Protein AF-A0A418AH80-F1 (afdb_monomer_lite)

Organism: NCBI:txid157072

pLDDT: mean 71.43, std 20.09, range [27.27, 96.44]

InterPro domains:
  IPR001932 PPM-type phosphatase-like domain [PF00481] (32-223)
  IPR001932 PPM-type phosphatase-like domain [PS51746] (1-230)
  IPR001932 PPM-type phosphatase-like domain [SM00332] (6-228)
  IPR001932 PPM-type phosphatase-like domain [cd00143] (34-230)
  IPR004102 Poly(ADP-ribose) polymerase, regulatory domain [PF02877] (249-394)
  IPR004102 Poly(ADP-ribose) polymerase, regulatory domain [PS51060] (216-380)
  IPR015655 Protein phosphatase 2C [PTHR47992] (32-230)
  IPR036457 PPM-type phosphatase-like domain superfamily [G3DSA:3.60.40.10] (2-236)
  IPR036457 PPM-type phosphatase-like domain superfamily [SSF81606] (33-231)
  IPR036616 Poly(ADP-ribose) polymerase, regulatory domain superfamily [G3DSA:1.20.142.10] (243-397)
  IPR036616 Poly(ADP-ribose) polymerase, regulatory domain superfamily [SSF47587] (249-395)

Sequence (434 aa):
MYVDAEFCERSGAQLRFGKASGNSNYPLCGIEDGSTLVLAMIRNHKLYIVNVGDSRAVLCRVTSSGAYTATPLTTGPVPRYPSRPSDPFYVDHKPDLPTERARIEANGGHVTGLLCGRKPPSFALHHWPFNCIVDVPRVDGILSMTRAMGDVTMKPPLTAEPDVVVHALDSRTDKFLILATDGLWDVVTNHKAAKVALSCPCAQAAAAALCKLAMRRNTADNVTVLVVDLARQGNSAPAAVLLPTVVATHVPVGKLSKGQLAKGYAILHTISDTLNAITDMERSATTSAPSTVQAAASTVPSGTRRRSSRAKAATASAVKSQVAKCKAKLKALTSEFYTLIPHNFGMSLPPVIDSVSELKLKLDLLEVMADVELTHKMLETQRTTDANPVDAHYRALGVTLVPIDAMSPEFARIQEYMVITAPVLVSIVRSVDT

Structure (mmCIF, N/CA/C/O backbone):
data_AF-A0A418AH80-F1
#
_entry.id   AF-A0A418AH80-F1
#
loop_
_atom_site.group_PDB
_atom_site.id
_atom_site.type_symbol
_atom_site.label_atom_id
_atom_site.label_alt_id
_atom_site.label_comp_id
_atom_site.label_asym_id
_atom_site.label_entity_id
_atom_site.label_seq_id
_atom_site.pdbx_PDB_ins_code
_atom_site.Cartn_x
_atom_site.Cartn_y
_atom_site.Cartn_z
_atom_site.occupancy
_atom_site.B_iso_or_equiv
_atom_site.auth_seq_id
_atom_site.auth_comp_id
_atom_site.auth_asym_id
_atom_site.auth_atom_id
_atom_site.pdbx_PDB_model_num
ATOM 1 N N . MET A 1 1 ? -12.859 -3.768 -24.571 1.00 49.00 1 MET A N 1
ATOM 2 C CA . MET A 1 1 ? -11.801 -3.183 -23.724 1.00 49.00 1 MET A CA 1
ATOM 3 C C . MET A 1 1 ? -11.379 -1.882 -24.377 1.00 49.00 1 MET A C 1
ATOM 5 O O . MET A 1 1 ? -11.244 -1.872 -25.596 1.00 49.00 1 MET A O 1
ATOM 9 N N . TYR A 1 2 ? -11.282 -0.800 -23.610 1.00 40.69 2 TYR A N 1
ATOM 10 C CA . TYR A 1 2 ? -10.883 0.508 -24.127 1.00 40.69 2 TYR A CA 1
ATOM 11 C C . TYR A 1 2 ? -9.420 0.740 -23.786 1.00 40.69 2 TYR A C 1
ATOM 13 O O . TYR A 1 2 ? -9.001 0.424 -22.674 1.00 40.69 2 TYR A O 1
ATOM 21 N N . VAL A 1 3 ? -8.661 1.263 -24.739 1.00 49.16 3 VAL A N 1
ATOM 22 C CA . VAL A 1 3 ? -7.261 1.639 -24.544 1.00 49.16 3 VAL A CA 1
ATOM 23 C C . VAL A 1 3 ? -7.093 3.066 -25.043 1.00 49.16 3 VAL A C 1
ATOM 25 O O . VAL A 1 3 ? -7.849 3.529 -25.901 1.00 49.16 3 VAL A O 1
ATOM 28 N N . ASP A 1 4 ? -6.153 3.776 -24.434 1.00 40.25 4 ASP A N 1
ATOM 29 C CA . ASP A 1 4 ? -5.760 5.116 -24.846 1.00 40.25 4 ASP A CA 1
ATOM 30 C C . ASP A 1 4 ? -5.305 5.110 -26.318 1.00 40.25 4 ASP A C 1
ATOM 32 O O . ASP A 1 4 ? -4.477 4.290 -26.724 1.00 40.25 4 ASP A O 1
ATOM 36 N N . ALA A 1 5 ? -5.852 6.024 -27.121 1.00 41.38 5 ALA A N 1
ATOM 37 C CA . ALA A 1 5 ? -5.479 6.192 -28.520 1.00 41.38 5 ALA A CA 1
ATOM 38 C C . ALA A 1 5 ? -3.980 6.511 -28.692 1.00 41.38 5 ALA A C 1
ATOM 40 O O . ALA A 1 5 ? -3.362 6.015 -29.634 1.00 41.38 5 ALA A O 1
ATOM 41 N N . GLU A 1 6 ? -3.364 7.246 -27.758 1.00 41.91 6 GLU A N 1
ATOM 42 C CA . GLU A 1 6 ? -1.933 7.572 -27.811 1.00 41.91 6 GLU A CA 1
ATOM 43 C C . GLU A 1 6 ? -1.058 6.342 -27.494 1.00 41.91 6 GLU A C 1
ATOM 45 O O . GLU A 1 6 ? 0.015 6.156 -28.077 1.00 41.91 6 GLU A O 1
ATOM 50 N N . PHE A 1 7 ? -1.544 5.436 -26.633 1.00 43.12 7 PHE A N 1
ATOM 51 C CA . PHE A 1 7 ? -0.919 4.129 -26.402 1.00 43.12 7 PHE A CA 1
ATOM 52 C C . PHE A 1 7 ? -0.949 3.279 -27.676 1.00 43.12 7 PHE A C 1
ATOM 54 O O . PHE A 1 7 ? 0.064 2.668 -28.020 1.00 43.12 7 PHE A O 1
ATOM 61 N N . CYS A 1 8 ? -2.068 3.276 -28.409 1.00 40.50 8 CYS A N 1
ATOM 62 C CA . CYS A 1 8 ? -2.201 2.588 -29.697 1.00 40.50 8 CYS A CA 1
ATOM 63 C C . CYS A 1 8 ? -1.295 3.183 -30.793 1.00 40.50 8 CYS A C 1
ATOM 65 O O . CYS A 1 8 ? -0.711 2.431 -31.569 1.00 40.50 8 CYS A O 1
ATOM 67 N N . GLU A 1 9 ? -1.115 4.507 -30.839 1.00 42.56 9 GLU A N 1
ATOM 68 C CA . GLU A 1 9 ? -0.235 5.160 -31.823 1.00 42.56 9 GLU A CA 1
ATOM 69 C C . GLU A 1 9 ? 1.258 4.947 -31.527 1.00 42.56 9 GLU A C 1
ATOM 71 O O . GLU A 1 9 ? 2.037 4.653 -32.437 1.00 42.56 9 GLU A O 1
ATOM 76 N N . ARG A 1 10 ? 1.678 5.007 -30.254 1.00 41.78 10 ARG A N 1
ATOM 77 C CA . ARG A 1 10 ? 3.069 4.698 -29.861 1.00 41.78 10 ARG A CA 1
ATOM 78 C C . ARG A 1 10 ? 3.418 3.213 -30.016 1.00 41.78 10 ARG A C 1
ATOM 80 O O . ARG A 1 10 ? 4.588 2.878 -30.201 1.00 41.78 10 ARG A O 1
ATOM 87 N N . SER A 1 11 ? 2.426 2.321 -29.988 1.00 43.25 11 SER A N 1
ATOM 88 C CA . SER A 1 11 ? 2.601 0.871 -30.176 1.00 43.25 11 SER A CA 1
ATOM 89 C C . SER A 1 11 ? 2.625 0.411 -31.643 1.00 43.25 11 SER A C 1
ATOM 91 O O . SER A 1 11 ? 2.566 -0.786 -31.919 1.00 43.25 11 SER A O 1
ATOM 93 N N . GLY A 1 12 ? 2.910 1.319 -32.589 1.00 38.78 12 GLY A N 1
ATOM 94 C CA . GLY A 1 12 ? 3.503 0.946 -33.888 1.00 38.78 12 GLY A CA 1
ATOM 95 C C . GLY A 1 12 ? 4.807 0.128 -33.757 1.00 38.78 12 GLY A C 1
ATOM 96 O O . GLY A 1 12 ? 5.266 -0.502 -34.710 1.00 38.78 12 GLY A O 1
ATOM 97 N N . ALA A 1 13 ? 5.384 0.084 -32.554 1.00 38.91 13 ALA A N 1
ATOM 98 C CA . ALA A 1 13 ? 6.347 -0.905 -32.104 1.00 38.91 13 ALA A CA 1
ATOM 99 C C . ALA A 1 13 ? 5.670 -2.250 -31.770 1.00 38.91 13 ALA A C 1
ATOM 101 O O . ALA A 1 13 ? 4.894 -2.347 -30.823 1.00 38.91 13 ALA A O 1
ATOM 102 N N . GLN A 1 14 ? 6.012 -3.310 -32.512 1.00 36.38 14 GLN A N 1
ATOM 103 C CA . GLN A 1 14 ? 5.579 -4.686 -32.235 1.00 36.38 14 GLN A CA 1
ATOM 104 C C . GLN A 1 14 ? 5.698 -5.039 -30.740 1.00 36.38 14 GLN A C 1
ATOM 106 O O . GLN A 1 14 ? 6.798 -5.262 -30.236 1.00 36.38 14 GLN A O 1
ATOM 111 N N . LEU A 1 15 ? 4.557 -5.167 -30.059 1.00 41.56 15 LEU A N 1
ATOM 112 C CA . LEU A 1 15 ? 4.453 -5.728 -28.712 1.00 41.56 15 LEU A CA 1
ATOM 113 C C . LEU A 1 15 ? 4.867 -7.211 -28.784 1.00 41.56 15 LEU A C 1
ATOM 115 O O . LEU A 1 15 ? 4.116 -8.053 -29.283 1.00 41.56 15 LEU A O 1
ATOM 119 N N . ARG A 1 16 ? 6.095 -7.536 -28.362 1.00 38.56 16 ARG A N 1
ATOM 120 C CA . ARG A 1 16 ? 6.636 -8.905 -28.364 1.00 38.56 16 ARG A CA 1
ATOM 121 C C . ARG A 1 16 ? 6.755 -9.427 -26.932 1.00 38.56 16 ARG A C 1
ATOM 123 O O . ARG A 1 16 ? 7.634 -8.992 -26.197 1.00 38.56 16 ARG A O 1
ATOM 130 N N . PHE A 1 17 ? 5.940 -10.416 -26.571 1.00 39.56 17 PHE A N 1
ATOM 131 C CA . PHE A 1 17 ? 6.205 -11.279 -25.417 1.00 39.56 17 PHE A CA 1
ATOM 132 C C . PHE A 1 17 ? 7.188 -12.369 -25.858 1.00 39.56 17 PHE A C 1
ATOM 134 O O . PHE A 1 17 ? 6.811 -13.389 -26.428 1.00 39.56 17 PHE A O 1
ATOM 141 N N . GLY A 1 18 ? 8.483 -12.104 -25.699 1.00 32.78 18 GLY A N 1
ATOM 142 C CA . GLY A 1 18 ? 9.543 -13.073 -25.961 1.00 32.78 18 GLY A CA 1
ATOM 143 C C . GLY A 1 18 ? 10.217 -13.486 -24.661 1.00 32.78 18 GLY A C 1
ATOM 144 O O . GLY A 1 18 ? 10.410 -12.650 -23.781 1.00 32.78 18 GLY A O 1
ATOM 145 N N . LYS A 1 19 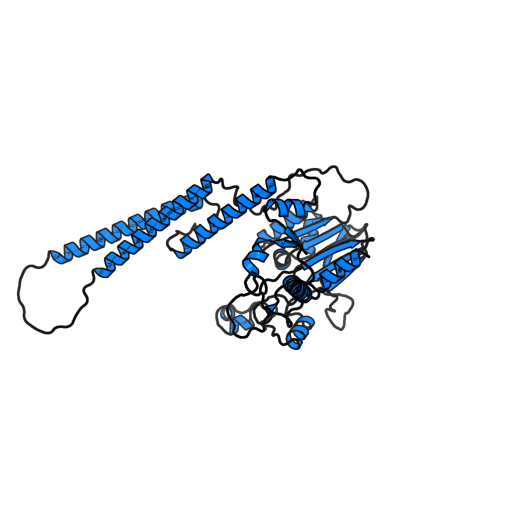? 10.623 -14.761 -24.559 1.00 33.22 19 LYS A N 1
ATOM 146 C CA . LYS A 1 19 ? 11.606 -15.208 -23.558 1.00 33.22 19 LYS A CA 1
ATOM 147 C C . LYS A 1 19 ? 12.745 -14.194 -23.507 1.00 33.22 19 LYS A C 1
ATOM 149 O O . LYS A 1 19 ? 13.215 -13.788 -24.569 1.00 33.22 19 LYS A O 1
ATOM 154 N N . ALA A 1 20 ? 13.183 -13.838 -22.300 1.00 37.19 20 ALA A N 1
ATOM 155 C CA . ALA A 1 20 ? 14.345 -12.997 -22.026 1.00 37.19 20 ALA A CA 1
ATOM 156 C C . ALA A 1 20 ? 15.613 -13.579 -22.682 1.00 37.19 20 ALA A C 1
ATOM 158 O O . ALA A 1 20 ? 16.421 -14.270 -22.072 1.00 37.19 20 ALA A O 1
ATOM 159 N N . SER A 1 21 ? 15.742 -13.360 -23.984 1.00 34.19 21 SER A N 1
ATOM 160 C CA . SER A 1 21 ? 16.838 -13.793 -24.829 1.00 34.19 21 SER A CA 1
ATOM 161 C C . SER A 1 21 ? 16.955 -12.776 -25.960 1.00 34.19 21 SER A C 1
ATOM 163 O O . SER A 1 21 ? 16.374 -12.902 -27.034 1.00 34.19 21 SER A O 1
ATOM 165 N N . GLY A 1 22 ? 17.684 -11.704 -25.656 1.00 37.19 22 GLY A N 1
ATOM 166 C CA . GLY A 1 22 ? 18.623 -11.115 -26.604 1.00 37.19 22 GLY A CA 1
ATOM 167 C C . GLY A 1 22 ? 18.089 -10.360 -27.820 1.00 37.19 22 GLY A C 1
ATOM 168 O O . GLY A 1 22 ? 18.822 -10.296 -28.800 1.00 37.19 22 GLY A O 1
ATOM 169 N N . ASN A 1 23 ? 16.896 -9.754 -27.803 1.00 32.69 23 ASN A N 1
ATOM 170 C CA . ASN A 1 23 ? 16.551 -8.793 -28.860 1.00 32.69 23 ASN A CA 1
ATOM 171 C C . ASN A 1 23 ? 15.928 -7.501 -28.313 1.00 32.69 23 ASN A C 1
ATOM 173 O O . ASN A 1 23 ? 14.743 -7.419 -27.996 1.00 32.69 23 ASN A O 1
ATOM 177 N N . SER A 1 24 ? 16.791 -6.496 -28.194 1.00 43.19 24 SER A N 1
ATOM 178 C CA . SER A 1 24 ? 16.578 -5.171 -27.627 1.00 43.19 24 SER A CA 1
ATOM 179 C C . SER A 1 24 ? 15.994 -4.207 -28.656 1.00 43.19 24 SER A C 1
ATOM 181 O O . SER A 1 24 ? 16.750 -3.435 -29.237 1.00 43.19 24 SER A O 1
ATOM 183 N N . ASN A 1 25 ? 14.682 -4.213 -28.896 1.00 35.78 25 ASN A N 1
ATOM 184 C CA . ASN A 1 25 ? 14.121 -3.050 -29.591 1.00 35.78 25 ASN A CA 1
ATOM 185 C C . ASN A 1 25 ? 12.808 -2.482 -29.069 1.00 35.78 25 ASN A C 1
ATOM 187 O O . ASN A 1 25 ? 12.649 -1.290 -29.262 1.00 35.78 25 ASN A O 1
ATOM 191 N N . TYR A 1 26 ? 11.936 -3.194 -28.342 1.00 38.31 26 TYR A N 1
ATOM 192 C CA . TYR A 1 26 ? 10.754 -2.550 -27.734 1.00 38.31 26 TYR A CA 1
ATOM 193 C C . TYR A 1 26 ? 10.270 -3.317 -26.489 1.00 38.31 26 TYR A C 1
ATOM 195 O O . TYR A 1 26 ? 9.639 -4.364 -26.647 1.00 38.31 26 TYR A O 1
ATOM 203 N N . PRO A 1 27 ? 10.566 -2.861 -25.256 1.00 39.72 27 PRO A N 1
ATOM 204 C CA . PRO A 1 27 ? 9.967 -3.447 -24.064 1.00 39.72 27 PRO A CA 1
ATOM 205 C C . PRO A 1 27 ? 8.494 -3.024 -23.984 1.00 39.72 27 PRO A C 1
ATOM 207 O O . PRO A 1 27 ? 8.167 -1.848 -24.145 1.00 39.72 27 PRO A O 1
ATOM 210 N N . LEU A 1 28 ? 7.594 -3.978 -23.738 1.00 46.56 28 LEU A N 1
ATOM 211 C CA . LEU A 1 28 ? 6.262 -3.650 -23.234 1.00 46.56 28 LEU A CA 1
ATOM 212 C C . LEU A 1 28 ? 6.439 -2.842 -21.938 1.00 46.56 28 LEU A C 1
ATOM 214 O O . LEU A 1 28 ? 7.055 -3.328 -20.992 1.00 46.56 28 LEU A O 1
ATOM 218 N N . CYS A 1 29 ? 5.921 -1.616 -21.903 1.00 50.22 29 CYS A N 1
ATOM 219 C CA . CYS A 1 29 ? 5.873 -0.821 -20.678 1.00 50.22 29 CYS A CA 1
ATOM 220 C C . CYS A 1 29 ? 5.015 -1.566 -19.634 1.00 50.22 29 CYS A C 1
ATOM 222 O O . CYS A 1 29 ? 3.914 -2.008 -19.965 1.00 50.22 29 CYS A O 1
ATOM 224 N N . GLY A 1 30 ? 5.520 -1.738 -18.409 1.00 58.09 30 GLY A N 1
ATOM 225 C CA . GLY A 1 30 ? 4.753 -2.290 -17.283 1.00 58.09 30 GLY A CA 1
ATOM 226 C C . GLY A 1 30 ? 4.702 -3.819 -17.140 1.00 58.09 30 GLY A C 1
ATOM 227 O O . GLY A 1 30 ? 3.843 -4.331 -16.424 1.00 58.09 30 GLY A O 1
ATOM 228 N N . ILE A 1 31 ? 5.590 -4.584 -17.793 1.00 68.31 31 ILE A N 1
ATOM 229 C CA . ILE A 1 31 ? 5.714 -6.040 -17.525 1.00 68.31 31 ILE A CA 1
ATOM 230 C C . ILE A 1 31 ? 6.496 -6.358 -16.243 1.00 68.31 31 ILE A C 1
ATOM 232 O O . ILE A 1 31 ? 6.364 -7.458 -15.710 1.00 68.31 31 ILE A O 1
ATOM 236 N N . GLU A 1 32 ? 7.299 -5.406 -15.774 1.00 69.50 32 GLU A N 1
ATOM 237 C CA . GLU A 1 32 ? 8.059 -5.466 -14.518 1.00 69.50 32 GLU A CA 1
ATOM 238 C C . GLU A 1 32 ? 7.310 -4.804 -13.357 1.00 69.50 32 GLU A C 1
ATOM 240 O O . GLU A 1 32 ? 7.741 -4.924 -12.218 1.00 69.50 32 GLU A O 1
ATOM 245 N N . ASP A 1 33 ? 6.195 -4.125 -13.641 1.00 80.12 33 ASP A N 1
ATOM 246 C CA . ASP A 1 33 ? 5.399 -3.457 -12.621 1.00 80.12 33 ASP A CA 1
ATOM 247 C C . ASP A 1 33 ? 4.390 -4.432 -12.017 1.00 80.12 33 ASP A C 1
ATOM 249 O O . ASP A 1 33 ? 3.738 -5.218 -12.720 1.00 80.12 33 ASP A O 1
ATOM 253 N N . GLY A 1 34 ? 4.218 -4.335 -10.703 1.00 85.12 34 GLY A N 1
ATOM 254 C CA . GLY A 1 34 ? 3.289 -5.160 -9.954 1.00 85.12 34 GLY A CA 1
ATOM 255 C C . GLY A 1 34 ? 2.598 -4.419 -8.825 1.00 85.12 34 GLY A C 1
ATOM 256 O O . GLY A 1 34 ? 2.963 -3.305 -8.444 1.00 85.12 34 GLY A O 1
ATOM 257 N N . SER A 1 35 ? 1.535 -5.027 -8.309 1.00 88.00 35 SER A N 1
ATOM 258 C CA . SER A 1 35 ? 0.763 -4.463 -7.209 1.00 88.00 35 SER A CA 1
ATOM 259 C C . SER A 1 35 ? 0.092 -5.536 -6.361 1.00 88.00 35 SER A C 1
ATOM 261 O O . SER A 1 35 ? -0.249 -6.629 -6.832 1.00 88.00 35 SER A O 1
ATOM 263 N N . THR A 1 36 ? -0.132 -5.197 -5.095 1.00 90.56 36 THR A N 1
ATOM 264 C CA . THR A 1 36 ? -0.988 -5.971 -4.201 1.00 90.56 36 THR A CA 1
ATOM 265 C C . THR A 1 36 ? -2.458 -5.751 -4.566 1.00 90.56 36 THR A C 1
ATOM 267 O O . THR A 1 36 ? -2.835 -4.775 -5.217 1.00 90.56 36 THR A O 1
ATOM 270 N N . LEU A 1 37 ? -3.329 -6.659 -4.135 1.00 88.62 37 LEU A N 1
ATOM 271 C CA . LEU A 1 37 ? -4.769 -6.507 -4.279 1.00 88.62 37 LEU A CA 1
ATOM 272 C C . LEU A 1 37 ? -5.466 -7.025 -3.031 1.00 88.62 37 LEU A C 1
ATOM 274 O O . LEU A 1 37 ? -5.396 -8.209 -2.728 1.00 88.62 37 LEU A O 1
ATOM 278 N N . VAL A 1 38 ? -6.230 -6.157 -2.374 1.00 90.12 38 VAL A N 1
ATOM 279 C CA . VAL A 1 38 ? -7.241 -6.565 -1.397 1.00 90.12 38 VAL A CA 1
ATOM 280 C C . VAL A 1 38 ? -8.587 -6.052 -1.877 1.00 90.12 38 VAL A C 1
ATOM 282 O O . VAL A 1 38 ? -8.817 -4.845 -1.932 1.00 90.12 38 VAL A O 1
ATOM 285 N N . LEU A 1 39 ? -9.488 -6.971 -2.207 1.00 88.94 39 LEU A N 1
ATOM 286 C CA . LEU A 1 39 ? -10.847 -6.668 -2.641 1.00 88.94 39 LEU A CA 1
ATOM 287 C C . LEU A 1 39 ? -11.842 -7.187 -1.603 1.00 88.94 39 LEU A C 1
ATOM 289 O O . LEU A 1 39 ? -11.769 -8.336 -1.173 1.00 88.94 39 LEU A O 1
ATOM 293 N N . ALA A 1 40 ? -12.797 -6.336 -1.234 1.00 89.50 40 ALA A N 1
ATOM 294 C CA . ALA A 1 40 ? -13.923 -6.689 -0.383 1.00 89.50 40 ALA A CA 1
ATOM 295 C C . ALA A 1 40 ? -15.234 -6.493 -1.151 1.00 89.50 40 ALA A C 1
ATOM 297 O O . ALA A 1 40 ? -15.536 -5.386 -1.590 1.00 89.50 40 ALA A O 1
ATOM 298 N N . MET A 1 41 ? -16.026 -7.555 -1.286 1.00 85.94 41 MET A N 1
ATOM 299 C CA . MET A 1 41 ? -17.336 -7.524 -1.936 1.00 85.94 41 MET A CA 1
ATOM 300 C C . MET A 1 41 ? -18.411 -7.988 -0.956 1.00 85.94 41 MET A C 1
ATOM 302 O O . MET A 1 41 ? -18.287 -9.045 -0.343 1.00 85.94 41 MET A O 1
ATOM 306 N N . ILE A 1 42 ? -19.483 -7.210 -0.816 1.00 85.88 42 ILE A N 1
ATOM 307 C CA . ILE A 1 42 ? -20.624 -7.554 0.039 1.00 85.88 42 ILE A CA 1
ATOM 308 C C . ILE A 1 42 ? -21.818 -7.874 -0.857 1.00 85.88 42 ILE A C 1
ATOM 310 O O . ILE A 1 42 ? -22.291 -7.009 -1.589 1.00 85.88 42 ILE A O 1
ATOM 314 N N . ARG A 1 43 ? -22.322 -9.109 -0.787 1.00 81.38 43 ARG A N 1
ATOM 315 C CA . ARG A 1 43 ? -23.521 -9.553 -1.518 1.00 81.38 43 ARG A CA 1
ATOM 316 C C . ARG A 1 43 ? -24.292 -10.553 -0.664 1.00 81.38 43 ARG A C 1
ATOM 318 O O . ARG A 1 43 ? -23.691 -11.449 -0.081 1.00 81.38 43 ARG A O 1
ATOM 325 N N . ASN A 1 44 ? -25.616 -10.416 -0.587 1.00 81.50 44 ASN A N 1
ATOM 326 C CA . ASN A 1 44 ? -26.507 -11.355 0.114 1.00 81.50 44 ASN A CA 1
ATOM 327 C C . ASN A 1 44 ? -26.062 -11.683 1.559 1.00 81.50 44 ASN A C 1
ATOM 329 O O . ASN A 1 44 ? -25.968 -12.852 1.930 1.00 81.50 44 ASN A O 1
ATOM 333 N N . HIS A 1 45 ? -25.739 -10.660 2.362 1.00 82.31 45 HIS A N 1
ATOM 334 C CA . HIS A 1 45 ? -25.222 -10.798 3.740 1.00 82.31 45 HIS A CA 1
ATOM 335 C C . HIS A 1 45 ? -23.918 -11.607 3.880 1.00 82.31 45 HIS A C 1
ATOM 337 O O . HIS A 1 45 ? -23.552 -12.033 4.976 1.00 82.31 45 HIS A O 1
ATOM 343 N N . LYS A 1 46 ? -23.179 -11.799 2.787 1.00 81.44 46 LYS A N 1
ATOM 344 C CA . LYS A 1 46 ? -21.851 -12.409 2.785 1.00 81.44 46 LYS A CA 1
ATOM 345 C C . LYS A 1 46 ? -20.816 -11.373 2.376 1.00 81.44 46 LYS A C 1
ATOM 347 O O . LYS A 1 46 ? -21.034 -10.597 1.447 1.00 81.44 46 LYS A O 1
ATOM 352 N N . LEU A 1 47 ? -19.699 -11.377 3.088 1.00 85.94 47 LEU A N 1
ATOM 353 C CA . LEU A 1 47 ? -18.502 -10.613 2.784 1.00 85.94 47 LEU A CA 1
ATOM 354 C C . LEU A 1 47 ? -17.487 -11.554 2.136 1.00 85.94 47 LEU A C 1
ATOM 356 O O . LEU A 1 47 ? -17.034 -12.510 2.760 1.00 85.94 47 LEU A O 1
ATOM 360 N N . TYR A 1 48 ? -17.139 -11.265 0.893 1.00 84.62 48 TYR A N 1
ATOM 361 C CA . TYR A 1 48 ? -16.099 -11.938 0.133 1.00 84.62 48 TYR A CA 1
ATOM 362 C C . TYR A 1 48 ? -14.840 -11.082 0.210 1.00 84.62 48 TYR A C 1
ATOM 364 O O . TYR A 1 48 ? -14.873 -9.911 -0.166 1.00 84.62 48 TYR A O 1
ATOM 372 N N . ILE A 1 49 ? -13.752 -11.656 0.705 1.00 86.44 49 ILE A N 1
ATOM 373 C CA . ILE A 1 49 ? -12.434 -11.032 0.744 1.00 86.44 49 ILE A CA 1
ATOM 374 C C . ILE A 1 49 ? -11.530 -11.788 -0.216 1.00 86.44 49 ILE A C 1
ATOM 376 O O . ILE A 1 49 ? -11.436 -13.008 -0.139 1.00 86.44 49 ILE A O 1
ATOM 380 N N . VAL A 1 50 ? -10.876 -11.057 -1.108 1.00 86.12 50 VAL A N 1
ATOM 381 C CA . VAL A 1 50 ? -9.923 -11.583 -2.085 1.00 86.12 50 VAL A CA 1
ATOM 382 C C . VAL A 1 50 ? -8.592 -10.890 -1.830 1.00 86.12 50 VAL A C 1
ATOM 384 O O . VAL A 1 50 ? -8.559 -9.659 -1.799 1.00 86.12 50 VAL A O 1
ATOM 387 N N . ASN A 1 51 ? -7.520 -11.654 -1.621 1.00 87.44 51 ASN A N 1
ATOM 388 C CA . ASN A 1 51 ? -6.188 -11.116 -1.348 1.00 87.44 51 ASN A CA 1
ATOM 389 C C . ASN A 1 51 ? -5.125 -11.677 -2.295 1.00 87.44 51 ASN A C 1
ATOM 391 O O . ASN A 1 51 ? -4.999 -12.891 -2.441 1.00 87.44 51 ASN A O 1
ATOM 395 N N . VAL A 1 52 ? -4.308 -10.787 -2.847 1.00 88.12 52 VAL A N 1
ATOM 396 C CA . VAL A 1 52 ? -3.056 -11.077 -3.545 1.00 88.12 52 VAL A CA 1
ATOM 397 C C . VAL A 1 52 ? -1.993 -10.166 -2.935 1.00 88.12 52 VAL A C 1
ATOM 399 O O . VAL A 1 52 ? -2.085 -8.944 -3.043 1.00 88.12 52 VAL A O 1
ATOM 402 N N . GLY A 1 53 ? -0.996 -10.753 -2.278 1.00 88.69 53 GLY A N 1
ATOM 403 C CA . GLY A 1 53 ? 0.078 -10.001 -1.631 1.00 88.69 53 GLY A CA 1
ATOM 404 C C . GLY A 1 53 ? -0.055 -9.853 -0.119 1.00 88.69 53 GLY A C 1
ATOM 405 O O . GLY A 1 53 ? -0.655 -10.694 0.554 1.00 88.69 53 GLY A O 1
ATOM 406 N N . ASP A 1 54 ? 0.564 -8.805 0.415 1.00 87.56 54 ASP A N 1
ATOM 407 C CA . ASP A 1 54 ? 0.779 -8.565 1.847 1.00 87.56 54 ASP A CA 1
ATOM 408 C C . ASP A 1 54 ? -0.009 -7.381 2.426 1.00 87.56 54 ASP A C 1
ATOM 410 O O . ASP A 1 54 ? 0.073 -7.081 3.618 1.00 87.56 54 ASP A O 1
ATOM 414 N N . SER A 1 55 ? -0.854 -6.757 1.610 1.00 91.38 55 SER A N 1
ATOM 415 C CA . SER A 1 55 ? -1.931 -5.910 2.112 1.00 91.38 55 SER A CA 1
ATOM 416 C C . SER A 1 55 ? -2.976 -6.759 2.846 1.00 91.38 55 SER A C 1
ATOM 418 O O . SER A 1 55 ? -3.153 -7.948 2.573 1.00 91.38 55 SER A O 1
ATOM 420 N N . ARG A 1 56 ? -3.684 -6.164 3.813 1.00 90.62 56 ARG A N 1
ATOM 421 C CA . ARG A 1 56 ? -4.529 -6.934 4.741 1.00 90.62 56 ARG A CA 1
ATOM 422 C C . ARG A 1 56 ? -5.872 -6.272 5.024 1.00 90.62 56 ARG A C 1
ATOM 424 O O . ARG A 1 56 ? -5.959 -5.054 5.200 1.00 90.62 56 ARG A O 1
ATOM 431 N N . ALA A 1 57 ? -6.910 -7.106 5.131 1.00 93.12 57 ALA A N 1
ATOM 432 C CA . ALA A 1 57 ? -8.232 -6.730 5.625 1.00 93.12 57 ALA A CA 1
ATOM 433 C C . ALA A 1 57 ? -8.469 -7.311 7.023 1.00 93.12 57 ALA A C 1
ATOM 435 O O . ALA A 1 57 ? -8.267 -8.503 7.252 1.00 93.12 57 ALA A O 1
ATOM 436 N N . VAL A 1 58 ? -8.931 -6.483 7.957 1.00 93.62 58 VAL A N 1
ATOM 437 C CA . VAL A 1 58 ? -9.206 -6.848 9.350 1.00 93.62 58 VAL A CA 1
ATOM 438 C C . VAL A 1 58 ? -10.650 -6.509 9.692 1.00 93.62 58 VAL A C 1
ATOM 440 O O . VAL A 1 58 ? -11.053 -5.345 9.664 1.00 93.62 58 VAL A O 1
ATOM 443 N N . LEU A 1 59 ? -11.423 -7.530 10.052 1.00 93.44 59 LEU A N 1
ATOM 444 C CA . LEU A 1 59 ? -12.786 -7.397 10.547 1.00 93.44 59 LEU A CA 1
ATOM 445 C C . LEU A 1 59 ? -12.772 -7.122 12.049 1.00 93.44 59 LEU A C 1
ATOM 447 O O . LEU A 1 59 ? -12.212 -7.897 12.831 1.00 93.44 59 LEU A O 1
ATOM 451 N N . CYS A 1 60 ? -13.424 -6.037 12.457 1.00 94.25 60 CYS A N 1
ATOM 452 C CA . CYS A 1 60 ? -13.657 -5.736 13.859 1.00 94.25 60 CYS A CA 1
ATOM 453 C C . CYS A 1 60 ? -15.055 -6.180 14.278 1.00 94.25 60 CYS A C 1
ATOM 455 O O . CYS A 1 60 ? -16.068 -5.665 13.791 1.00 94.25 60 CYS A O 1
ATOM 457 N N . ARG A 1 61 ? -15.093 -7.093 15.246 1.00 92.44 61 ARG A N 1
ATOM 458 C CA . ARG A 1 61 ? -16.316 -7.570 15.880 1.00 92.44 61 ARG A CA 1
ATOM 459 C C . ARG A 1 61 ? -16.391 -7.057 17.309 1.00 92.44 61 ARG A C 1
ATOM 461 O O . ARG A 1 61 ? -15.392 -7.068 18.017 1.00 92.44 61 ARG A O 1
ATOM 468 N N . VAL A 1 62 ? -17.572 -6.637 17.741 1.00 92.12 62 VAL A N 1
ATOM 469 C CA . VAL A 1 62 ? -17.858 -6.236 19.120 1.00 92.12 62 VAL A CA 1
ATOM 470 C C . VAL A 1 62 ? -18.948 -7.147 19.668 1.00 92.12 62 VAL A C 1
ATOM 472 O O . VAL A 1 62 ? -20.015 -7.279 19.070 1.00 92.12 62 VAL A O 1
ATOM 475 N N . THR A 1 63 ? -18.673 -7.809 20.785 1.00 89.69 63 THR A N 1
ATOM 476 C CA . THR A 1 63 ? -19.639 -8.660 21.482 1.00 89.69 63 THR A CA 1
ATOM 477 C C . THR A 1 63 ? -20.615 -7.812 22.291 1.00 89.69 63 THR A C 1
ATOM 479 O O . THR A 1 63 ? -20.338 -6.662 22.631 1.00 89.69 63 THR A O 1
ATOM 482 N N . SER A 1 64 ? -21.748 -8.396 22.684 1.00 84.38 64 SER A N 1
ATOM 483 C CA . SER A 1 64 ? -22.750 -7.728 23.528 1.00 84.38 64 SER A CA 1
ATOM 484 C C . SER A 1 64 ? -22.198 -7.262 24.884 1.00 84.38 64 SER A C 1
ATOM 486 O O . SER A 1 64 ? -22.740 -6.342 25.483 1.00 84.38 64 SER A O 1
ATOM 488 N N . SER A 1 65 ? -21.106 -7.870 25.361 1.00 86.62 65 SER A N 1
ATOM 489 C CA . SER A 1 65 ? -20.386 -7.467 26.577 1.00 86.62 65 SER A CA 1
ATOM 490 C C . SER A 1 65 ? -19.483 -6.238 26.395 1.00 86.62 65 SER A C 1
ATOM 492 O O . SER A 1 65 ? -18.864 -5.795 27.358 1.00 86.62 65 SER A O 1
ATOM 494 N N . GLY A 1 66 ? -19.362 -5.707 25.175 1.00 83.12 66 GLY A N 1
ATOM 495 C CA . GLY A 1 66 ? -18.471 -4.593 24.842 1.00 83.12 66 GLY A CA 1
ATOM 496 C C . GLY A 1 66 ? -17.013 -4.995 24.592 1.00 83.12 66 GLY A C 1
ATOM 497 O O . GLY A 1 66 ? -16.189 -4.133 24.286 1.00 83.12 66 GLY A O 1
ATOM 498 N N . ALA A 1 67 ? -16.674 -6.286 24.682 1.00 89.88 67 ALA A N 1
ATOM 499 C CA . ALA A 1 67 ? -15.370 -6.776 24.244 1.00 89.88 67 ALA A CA 1
ATOM 500 C C . ALA A 1 67 ? -15.285 -6.745 22.711 1.00 89.88 67 ALA A C 1
ATOM 502 O O . ALA A 1 67 ? -16.283 -6.939 22.020 1.00 89.88 67 ALA A O 1
ATOM 503 N N . TYR A 1 68 ? -14.092 -6.506 22.166 1.00 92.06 68 TYR A N 1
ATOM 504 C CA . TYR A 1 68 ? -13.877 -6.476 20.721 1.00 92.06 68 TYR A CA 1
ATOM 505 C C . TYR A 1 68 ? -12.797 -7.459 20.294 1.00 92.06 68 TYR A C 1
ATOM 507 O O . TYR A 1 68 ? -11.844 -7.724 21.026 1.00 92.06 68 TYR A O 1
ATOM 515 N N . THR A 1 69 ? -12.941 -7.980 19.082 1.00 90.94 69 THR A N 1
ATOM 516 C CA . THR A 1 69 ? -11.958 -8.833 18.424 1.00 90.94 69 THR A CA 1
ATOM 517 C C . THR A 1 69 ? -11.612 -8.254 17.059 1.00 90.94 69 THR A C 1
ATOM 519 O O . THR A 1 69 ? -12.453 -7.671 16.375 1.00 90.94 69 THR A O 1
ATOM 522 N N . ALA A 1 70 ? -10.345 -8.389 16.675 1.00 90.88 70 ALA A N 1
ATOM 523 C CA . ALA A 1 70 ? -9.817 -7.923 15.399 1.00 90.88 70 ALA A CA 1
ATOM 524 C C . ALA A 1 70 ? -9.285 -9.135 14.636 1.00 90.88 70 ALA A C 1
ATOM 526 O O . ALA A 1 70 ? -8.207 -9.640 14.956 1.00 90.88 70 ALA A O 1
ATOM 527 N N . THR A 1 71 ? -10.062 -9.620 13.670 1.00 88.88 71 THR A N 1
ATOM 528 C CA . THR A 1 71 ? -9.766 -10.858 12.940 1.00 88.88 71 THR A CA 1
ATOM 529 C C . THR A 1 71 ? -9.330 -10.515 11.518 1.00 88.88 71 THR A C 1
ATOM 531 O O . THR A 1 71 ? -10.119 -9.912 10.790 1.00 88.88 71 THR A O 1
ATOM 534 N N . PRO A 1 72 ? -8.096 -10.839 11.104 1.00 88.12 72 PRO A N 1
ATOM 535 C CA . PRO A 1 72 ? -7.694 -10.700 9.707 1.00 88.12 72 PRO A CA 1
ATOM 536 C C . PRO A 1 72 ? -8.482 -11.681 8.824 1.00 88.12 72 PRO A C 1
ATOM 538 O O . PRO A 1 72 ? -8.700 -12.825 9.214 1.00 88.12 72 PRO A O 1
ATOM 541 N N . LEU A 1 73 ? -8.936 -11.217 7.658 1.00 83.88 73 LEU A N 1
ATOM 542 C CA . LEU A 1 73 ? -9.726 -11.995 6.695 1.00 83.88 73 LEU A CA 1
ATOM 543 C C . LEU A 1 73 ? -8.979 -12.288 5.380 1.00 83.88 73 LEU A C 1
ATOM 545 O O . LEU A 1 73 ? -9.540 -12.926 4.500 1.00 83.88 73 LEU A O 1
ATOM 549 N N . THR A 1 74 ? -7.744 -11.813 5.211 1.00 70.06 74 THR A N 1
ATOM 550 C CA . THR A 1 74 ? -6.950 -11.911 3.961 1.00 70.06 74 THR A CA 1
ATOM 551 C C . THR A 1 74 ? -5.926 -13.044 3.967 1.00 70.06 74 THR A C 1
ATOM 553 O O . THR A 1 74 ? -4.908 -12.985 3.286 1.00 70.06 74 THR A O 1
ATOM 556 N N . THR A 1 75 ? -6.158 -14.053 4.788 1.00 60.94 75 THR A N 1
ATOM 557 C CA . THR A 1 75 ? -5.126 -14.984 5.237 1.00 60.94 75 THR A CA 1
ATOM 558 C C . THR A 1 75 ? -5.768 -16.350 5.397 1.00 60.94 75 THR A C 1
ATOM 560 O O . THR A 1 75 ? -6.775 -16.470 6.101 1.00 60.94 75 THR A O 1
ATOM 563 N N . GLY A 1 76 ? -5.218 -17.369 4.743 1.00 53.16 76 GLY A N 1
ATOM 564 C CA . GLY A 1 76 ? -5.684 -18.743 4.901 1.00 53.16 76 GLY A CA 1
ATOM 565 C C . GLY A 1 76 ? -5.510 -19.257 6.342 1.00 53.16 76 GLY A C 1
ATOM 566 O O . GLY A 1 76 ? -4.662 -18.755 7.087 1.00 53.16 76 GLY A O 1
ATOM 567 N N . PRO A 1 77 ? -6.298 -20.255 6.776 1.00 46.19 77 PRO A N 1
ATOM 568 C CA . PRO A 1 77 ? -6.117 -20.884 8.077 1.00 46.19 77 PRO A CA 1
ATOM 569 C C . PRO A 1 77 ? -4.853 -21.757 8.065 1.00 46.19 77 PRO A C 1
ATOM 571 O O . PRO A 1 77 ? -4.876 -22.875 7.556 1.00 46.19 77 PRO A O 1
ATOM 574 N N . VAL A 1 78 ? -3.751 -21.278 8.651 1.00 44.09 78 VAL A N 1
ATOM 575 C CA . VAL A 1 78 ? -2.561 -22.111 8.891 1.00 44.09 78 VAL A CA 1
ATOM 576 C C . VAL A 1 78 ? -2.538 -22.540 10.366 1.00 44.09 78 VAL A C 1
ATOM 578 O O . VAL A 1 78 ? -2.550 -21.683 11.260 1.00 44.09 78 VAL A O 1
ATOM 581 N N . PRO A 1 79 ? -2.516 -23.852 10.675 1.00 38.38 79 PRO A N 1
ATOM 582 C CA . PRO A 1 79 ? -2.336 -24.327 12.041 1.00 38.38 79 PRO A CA 1
ATOM 583 C C . PRO A 1 79 ? -0.962 -23.907 12.567 1.00 38.38 79 PRO A C 1
ATOM 585 O O . PRO A 1 79 ? 0.069 -24.267 12.003 1.00 38.38 79 PRO A O 1
ATOM 588 N N . ARG A 1 80 ? -0.937 -23.173 13.683 1.00 37.72 80 ARG A N 1
ATOM 589 C CA . ARG A 1 80 ? 0.305 -22.690 14.314 1.00 37.72 80 ARG A CA 1
ATOM 590 C C . ARG A 1 80 ? 1.189 -23.835 14.839 1.00 37.72 80 ARG A C 1
ATOM 592 O O . ARG A 1 80 ? 2.398 -23.680 14.957 1.00 37.72 80 ARG A O 1
ATOM 599 N N . TYR A 1 81 ? 0.564 -24.970 15.155 1.00 37.38 81 TYR A N 1
ATOM 600 C CA . TYR A 1 81 ? 1.183 -26.234 15.547 1.00 37.38 81 TYR A CA 1
ATOM 601 C C . TYR A 1 81 ? 0.319 -27.395 15.025 1.00 37.38 81 TYR A C 1
ATOM 603 O O . TYR A 1 81 ? -0.903 -27.334 15.190 1.00 37.38 81 TYR A O 1
ATOM 611 N N . PRO A 1 82 ? 0.908 -28.491 14.504 1.00 45.94 82 PRO A N 1
ATOM 612 C CA . PRO A 1 82 ? 0.158 -29.697 14.122 1.00 45.94 82 PRO A CA 1
ATOM 613 C C . PRO A 1 82 ? -0.683 -30.273 15.274 1.00 45.94 82 PRO A C 1
ATOM 615 O O . PRO A 1 82 ? -1.705 -30.912 15.057 1.00 45.94 82 PRO A O 1
ATOM 618 N N . SER A 1 83 ? -0.265 -30.012 16.515 1.00 43.44 83 SER A N 1
ATOM 619 C CA . SER A 1 83 ? -0.889 -30.478 17.753 1.00 43.44 83 SER A CA 1
ATOM 620 C C . SER A 1 83 ? -2.002 -29.571 18.299 1.00 43.44 83 SER A C 1
ATOM 622 O O . SER A 1 83 ? -2.619 -29.924 19.304 1.00 43.44 83 SER A O 1
ATOM 624 N N . ARG A 1 84 ? -2.285 -28.409 17.684 1.00 41.12 84 ARG A N 1
ATOM 625 C CA . ARG A 1 84 ? -3.338 -27.488 18.158 1.00 41.12 84 ARG A CA 1
ATOM 626 C C . ARG A 1 84 ? -4.070 -26.778 17.001 1.00 41.12 84 ARG A C 1
ATOM 628 O O . ARG A 1 84 ? -3.877 -25.583 16.784 1.00 41.12 84 ARG A O 1
ATOM 635 N N . PRO A 1 85 ? -4.934 -27.497 16.262 1.00 45.75 85 PRO A N 1
ATOM 636 C CA . PRO A 1 85 ? -5.625 -26.981 15.073 1.00 45.75 85 PRO A CA 1
ATOM 637 C C . PRO A 1 85 ? -6.697 -25.906 15.345 1.00 45.75 85 PRO A C 1
ATOM 639 O O . PRO A 1 85 ? -7.223 -25.325 14.403 1.00 45.75 85 PRO A O 1
ATOM 642 N N . SER A 1 86 ? -7.032 -25.613 16.607 1.00 41.12 86 SER A N 1
ATOM 643 C CA . SER A 1 86 ? -8.122 -24.696 16.984 1.00 41.12 86 SER A CA 1
ATOM 644 C C . SER A 1 86 ? -7.735 -23.213 17.082 1.00 41.12 86 SER A C 1
ATOM 646 O O . SER A 1 86 ? -8.581 -22.402 17.445 1.00 41.12 86 SER A O 1
ATOM 648 N N . ASP A 1 87 ? -6.477 -22.850 16.820 1.00 38.31 87 ASP A N 1
ATOM 649 C CA . ASP A 1 87 ? -5.979 -21.471 16.946 1.00 38.31 87 ASP A CA 1
ATOM 650 C C . ASP A 1 87 ? -5.332 -21.021 15.617 1.00 38.31 87 ASP A C 1
ATOM 652 O O . ASP A 1 87 ? -4.101 -21.067 15.479 1.00 38.31 87 ASP A O 1
ATOM 656 N N . PRO A 1 88 ? -6.146 -20.695 14.587 1.00 41.97 88 PRO A N 1
ATOM 657 C CA . PRO A 1 88 ? -5.642 -20.367 13.258 1.00 41.97 88 PRO A CA 1
ATOM 658 C C . PRO A 1 88 ? -4.785 -19.102 13.322 1.00 41.97 88 PRO A C 1
ATOM 660 O O . PRO A 1 88 ? -5.222 -18.051 13.800 1.00 41.97 88 PRO A O 1
ATOM 663 N N . PHE A 1 89 ? -3.542 -19.214 12.852 1.00 43.44 89 PHE A N 1
ATOM 664 C CA . PHE A 1 89 ? -2.680 -18.062 12.642 1.00 43.44 89 PHE A CA 1
ATOM 665 C C . PHE A 1 89 ? -2.764 -17.659 11.178 1.00 43.44 89 PHE A C 1
ATOM 667 O O . PHE A 1 89 ? -2.687 -18.478 10.268 1.00 43.44 89 PHE A O 1
ATOM 674 N N . TYR A 1 90 ? -2.972 -16.372 10.994 1.00 53.19 90 TYR A N 1
ATOM 675 C CA . TYR A 1 90 ? -3.332 -15.742 9.747 1.00 53.19 90 TYR A CA 1
ATOM 676 C C . TYR A 1 90 ? -2.095 -14.985 9.253 1.00 53.19 90 TYR A C 1
ATOM 678 O O . TYR A 1 90 ? -1.677 -14.033 9.914 1.00 53.19 90 TYR A O 1
ATOM 686 N N . VAL A 1 91 ? -1.473 -15.454 8.165 1.00 63.59 91 VAL A N 1
ATOM 687 C CA . VAL A 1 91 ? -0.158 -14.980 7.688 1.00 63.59 91 VAL A CA 1
ATOM 688 C C . VAL A 1 91 ? -0.290 -14.381 6.293 1.00 63.59 91 VAL A C 1
ATOM 690 O O . VAL A 1 91 ? -0.915 -14.986 5.426 1.00 63.59 91 VAL A O 1
ATOM 693 N N . ASP A 1 92 ? 0.276 -13.193 6.097 1.00 71.94 92 ASP A N 1
ATOM 694 C CA . ASP A 1 92 ? 0.343 -12.530 4.793 1.00 71.94 92 ASP A CA 1
ATOM 695 C C . ASP A 1 92 ? 1.191 -13.354 3.797 1.00 71.94 92 ASP A C 1
ATOM 697 O O . ASP A 1 92 ? 1.985 -14.203 4.207 1.00 71.94 92 ASP A O 1
ATOM 701 N N . HIS A 1 93 ? 1.065 -13.091 2.490 1.00 74.44 93 HIS A N 1
ATOM 702 C CA . HIS A 1 93 ? 1.840 -13.770 1.440 1.00 74.44 93 HIS A CA 1
ATOM 703 C C . HIS A 1 93 ? 3.320 -13.356 1.441 1.00 74.44 93 HIS A C 1
ATOM 705 O O . HIS A 1 93 ? 3.783 -12.612 0.570 1.00 74.44 93 HIS A O 1
ATOM 711 N N . LYS A 1 94 ? 4.065 -13.826 2.440 1.00 80.50 94 LYS A N 1
ATOM 712 C CA . LYS A 1 94 ? 5.478 -13.515 2.637 1.00 80.50 94 LYS A CA 1
ATOM 713 C C . LYS A 1 94 ? 6.369 -14.725 2.303 1.00 80.50 94 LYS A C 1
ATOM 715 O O . LYS A 1 94 ? 5.953 -15.871 2.509 1.00 80.50 94 LYS A O 1
ATOM 720 N N . PRO A 1 95 ? 7.591 -14.506 1.777 1.00 76.12 95 PRO A N 1
ATOM 721 C CA . PRO A 1 95 ? 8.463 -15.598 1.327 1.00 76.12 95 PRO A CA 1
ATOM 722 C C . PRO A 1 95 ? 8.950 -16.543 2.433 1.00 76.12 95 PRO A C 1
ATOM 724 O O . PRO A 1 95 ? 9.404 -17.646 2.141 1.00 76.12 95 PRO A O 1
ATOM 727 N N . ASP A 1 96 ? 8.853 -16.143 3.701 1.00 72.00 96 ASP A N 1
ATOM 728 C CA . ASP A 1 96 ? 9.184 -16.973 4.862 1.00 72.00 96 ASP A CA 1
ATOM 729 C C . ASP A 1 96 ? 8.143 -18.063 5.153 1.00 72.00 96 ASP A C 1
ATOM 731 O O . ASP A 1 96 ? 8.449 -19.022 5.869 1.00 72.00 96 ASP A O 1
ATOM 735 N N . LEU A 1 97 ? 6.933 -17.964 4.591 1.00 76.12 97 LEU A N 1
ATOM 736 C CA . LEU A 1 97 ? 5.891 -18.959 4.812 1.00 76.12 97 LEU A CA 1
ATOM 737 C C . LEU A 1 97 ? 6.271 -20.292 4.131 1.00 76.12 97 LEU A C 1
ATOM 739 O O . LEU A 1 97 ? 6.452 -20.314 2.912 1.00 76.12 97 LEU A O 1
ATOM 743 N N . PRO A 1 98 ? 6.333 -21.432 4.857 1.00 79.06 98 PRO A N 1
ATOM 744 C CA . PRO A 1 98 ? 6.812 -22.696 4.291 1.00 79.06 98 PRO A CA 1
ATOM 745 C C . PRO A 1 98 ? 6.037 -23.173 3.059 1.00 79.06 98 PRO A C 1
ATOM 747 O O . PRO A 1 98 ? 6.629 -23.738 2.145 1.00 79.06 98 PRO A O 1
ATOM 750 N N . THR A 1 99 ? 4.722 -22.933 3.017 1.00 81.06 99 THR A N 1
ATOM 751 C CA . THR A 1 99 ? 3.869 -23.301 1.878 1.00 81.06 99 THR A CA 1
ATOM 752 C C . THR A 1 99 ? 4.183 -22.465 0.640 1.00 81.06 99 THR A C 1
ATOM 754 O O . THR A 1 99 ? 4.304 -23.015 -0.452 1.00 81.06 99 THR A O 1
ATOM 757 N N . GLU A 1 100 ? 4.369 -21.152 0.801 1.00 82.94 100 GLU A N 1
ATOM 758 C CA . GLU A 1 100 ? 4.713 -20.261 -0.310 1.00 82.94 100 GLU A CA 1
ATOM 759 C C . GLU A 1 100 ? 6.149 -20.489 -0.775 1.00 82.94 100 GLU A C 1
ATOM 761 O O . GLU A 1 100 ? 6.396 -20.558 -1.976 1.00 82.94 100 GLU A O 1
ATOM 766 N N . ARG A 1 101 ? 7.083 -20.702 0.157 1.00 83.88 101 ARG A N 1
ATOM 767 C CA . ARG A 1 101 ? 8.464 -21.066 -0.159 1.00 83.88 101 ARG A CA 1
ATOM 768 C C . ARG A 1 101 ? 8.542 -22.358 -0.969 1.00 83.88 101 ARG A C 1
ATOM 770 O O . ARG A 1 101 ? 9.204 -22.379 -2.000 1.00 83.88 101 ARG A O 1
ATOM 777 N N . ALA A 1 102 ? 7.836 -23.408 -0.543 1.00 84.56 102 ALA A N 1
ATOM 778 C CA . ALA A 1 102 ? 7.790 -24.671 -1.276 1.00 84.56 102 ALA A CA 1
ATOM 779 C C . ALA A 1 102 ? 7.214 -24.488 -2.689 1.00 84.56 102 ALA A C 1
ATOM 781 O O . ALA A 1 102 ? 7.724 -25.073 -3.640 1.00 84.56 102 ALA A O 1
ATOM 782 N N . ARG A 1 103 ? 6.186 -23.640 -2.845 1.00 87.25 103 ARG A N 1
ATOM 783 C CA . ARG A 1 103 ? 5.622 -23.293 -4.158 1.00 87.25 103 ARG A CA 1
ATOM 784 C C . ARG A 1 103 ? 6.634 -22.552 -5.037 1.00 87.25 103 ARG A C 1
ATOM 786 O O . ARG A 1 103 ? 6.735 -22.869 -6.218 1.00 87.25 103 ARG A O 1
ATOM 793 N N . ILE A 1 104 ? 7.359 -21.579 -4.490 1.00 86.25 104 ILE A N 1
ATOM 794 C CA . ILE A 1 104 ? 8.379 -20.805 -5.217 1.00 86.25 104 ILE A CA 1
ATOM 795 C C . ILE A 1 104 ? 9.502 -21.726 -5.699 1.00 86.25 104 ILE A C 1
ATOM 797 O O . ILE A 1 104 ? 9.810 -21.738 -6.890 1.00 86.25 104 ILE A O 1
ATOM 801 N N . GLU A 1 105 ? 10.045 -22.547 -4.798 1.00 86.69 105 GLU A N 1
ATOM 802 C CA . GLU A 1 105 ? 11.124 -23.493 -5.101 1.00 86.69 105 GLU A CA 1
ATOM 803 C C . GLU A 1 105 ? 10.675 -24.556 -6.123 1.00 86.69 105 GLU A C 1
ATOM 805 O O . GLU A 1 105 ? 11.415 -24.869 -7.055 1.00 86.69 105 GLU A O 1
ATOM 810 N N . ALA A 1 106 ? 9.433 -25.052 -6.029 1.00 86.31 106 ALA A N 1
ATOM 811 C CA . ALA A 1 106 ? 8.866 -25.986 -7.008 1.00 86.31 106 ALA A CA 1
ATOM 812 C C . ALA A 1 106 ? 8.688 -25.372 -8.410 1.00 86.31 106 ALA A C 1
ATOM 814 O O . ALA A 1 106 ? 8.746 -26.093 -9.404 1.00 86.31 106 ALA A O 1
ATOM 815 N N . ASN A 1 107 ? 8.492 -24.053 -8.496 1.00 86.56 107 ASN A N 1
ATOM 816 C CA . ASN A 1 107 ? 8.371 -23.313 -9.755 1.00 86.56 107 ASN A CA 1
ATOM 817 C C . ASN A 1 107 ? 9.709 -22.726 -10.243 1.00 86.56 107 ASN A C 1
ATOM 819 O O . ASN A 1 107 ? 9.719 -21.911 -11.165 1.00 86.56 107 ASN A O 1
ATOM 823 N N . GLY A 1 108 ? 10.835 -23.151 -9.657 1.00 83.31 108 GLY A N 1
ATOM 824 C CA . GLY A 1 108 ? 12.181 -22.781 -10.101 1.00 83.31 108 GLY A CA 1
ATOM 825 C C . GLY A 1 108 ? 12.679 -21.417 -9.620 1.00 83.31 108 GLY A C 1
ATOM 826 O O . GLY A 1 108 ? 13.691 -20.952 -10.134 1.00 83.31 108 GLY A O 1
ATOM 827 N N . GLY A 1 109 ? 11.992 -20.784 -8.664 1.00 83.12 109 GLY A N 1
ATOM 828 C CA . GLY A 1 109 ? 12.471 -19.575 -7.992 1.00 83.12 109 GLY A CA 1
ATOM 829 C C . GLY A 1 109 ? 13.177 -19.884 -6.674 1.00 83.12 109 GLY A C 1
ATOM 830 O O . GLY A 1 109 ? 13.133 -21.003 -6.157 1.00 83.12 109 GLY A O 1
ATOM 831 N N . HIS A 1 110 ? 13.804 -18.873 -6.089 1.00 82.81 110 HIS A N 1
ATOM 832 C CA . HIS A 1 110 ? 14.557 -18.987 -4.846 1.00 82.81 110 HIS A CA 1
ATOM 833 C C . HIS A 1 110 ? 14.095 -17.952 -3.821 1.00 82.81 110 HIS A C 1
ATOM 835 O O . HIS A 1 110 ? 13.777 -16.819 -4.161 1.00 82.81 110 HIS A O 1
ATOM 841 N N . VAL A 1 111 ? 14.090 -18.317 -2.538 1.00 79.62 111 VAL A N 1
ATOM 842 C CA . VAL A 1 111 ? 13.844 -17.362 -1.449 1.00 79.62 111 VAL A CA 1
ATOM 843 C C . VAL A 1 111 ? 15.169 -16.999 -0.784 1.00 79.62 111 VAL A C 1
ATOM 845 O O . VAL A 1 111 ? 15.862 -17.868 -0.251 1.00 79.62 111 VAL A O 1
ATOM 848 N N . THR A 1 112 ? 15.524 -15.716 -0.802 1.00 71.62 112 THR A N 1
ATOM 849 C CA . THR A 1 112 ? 16.688 -15.171 -0.084 1.00 71.62 112 THR A CA 1
ATOM 850 C C . THR A 1 112 ? 16.302 -14.754 1.340 1.00 71.62 112 THR A C 1
ATOM 852 O O . THR A 1 112 ? 15.145 -14.419 1.571 1.00 71.62 112 THR A O 1
ATOM 855 N N . GLY A 1 113 ? 17.255 -14.739 2.284 1.00 61.22 113 GLY A N 1
ATOM 856 C CA . GLY A 1 113 ? 17.050 -14.341 3.691 1.00 61.22 113 GLY A CA 1
ATOM 857 C C . GLY A 1 113 ? 16.959 -15.532 4.661 1.00 61.22 113 GLY A C 1
ATOM 858 O O . GLY A 1 113 ? 15.978 -16.270 4.673 1.00 61.22 113 GLY A O 1
ATOM 859 N N . LEU A 1 114 ? 17.990 -15.746 5.491 1.00 48.56 114 LEU A N 1
ATOM 860 C CA . LEU A 1 114 ? 18.108 -16.916 6.383 1.00 48.56 114 LEU A CA 1
ATOM 861 C C . LEU A 1 114 ? 17.788 -16.592 7.856 1.00 48.56 114 LEU A C 1
ATOM 863 O O . LEU A 1 114 ? 17.539 -17.496 8.652 1.00 48.56 114 LEU A O 1
ATOM 867 N N . LEU A 1 115 ? 17.779 -15.317 8.251 1.00 51.69 115 LEU A N 1
ATOM 868 C CA . LEU A 1 115 ? 17.586 -14.897 9.645 1.00 51.69 115 LEU A CA 1
ATOM 869 C C . LEU A 1 115 ? 16.187 -14.315 9.883 1.00 51.69 115 LEU A C 1
ATOM 871 O O . LEU A 1 115 ? 16.028 -13.177 10.315 1.00 51.69 115 LEU A O 1
ATOM 875 N N . CYS A 1 116 ? 15.166 -15.142 9.644 1.00 41.00 116 CYS A N 1
ATOM 876 C CA . CYS A 1 116 ? 13.773 -14.878 10.010 1.00 41.00 116 CYS A CA 1
ATOM 877 C C . CYS A 1 116 ? 13.663 -14.405 11.480 1.00 41.00 116 CYS A C 1
ATOM 879 O O . CYS A 1 116 ? 13.808 -15.194 12.415 1.00 41.00 116 CYS A O 1
ATOM 881 N N . GLY A 1 117 ? 13.420 -13.109 11.700 1.00 42.12 117 GLY A N 1
ATOM 882 C CA . GLY A 1 117 ? 12.979 -12.570 12.993 1.00 42.12 117 GLY A CA 1
ATOM 883 C C . GLY A 1 117 ? 14.021 -12.442 14.116 1.00 42.12 117 GLY A C 1
ATOM 884 O O . GLY A 1 117 ? 13.636 -12.171 15.255 1.00 42.12 117 GLY A O 1
ATOM 885 N N . ARG A 1 118 ? 15.328 -12.584 13.857 1.00 43.03 118 ARG A N 1
ATOM 886 C CA . ARG A 1 118 ? 16.385 -12.240 14.835 1.00 43.03 118 ARG A CA 1
ATOM 887 C C . ARG A 1 118 ? 17.137 -10.999 14.374 1.00 43.03 118 ARG A C 1
ATOM 889 O O . ARG A 1 118 ? 17.601 -10.963 13.242 1.00 43.03 118 ARG A O 1
ATOM 896 N N . LYS A 1 119 ? 17.295 -9.998 15.257 1.00 42.66 119 LYS A N 1
ATOM 897 C CA . LYS A 1 119 ? 18.131 -8.826 14.955 1.00 42.66 119 LYS A CA 1
ATOM 898 C C . LYS A 1 119 ? 19.546 -9.311 14.612 1.00 42.66 119 LYS A C 1
ATOM 900 O O . LYS A 1 119 ? 20.179 -9.923 15.477 1.00 42.66 119 LYS A O 1
ATOM 905 N N . PRO A 1 120 ? 20.039 -9.058 13.394 1.00 50.97 120 PRO A N 1
ATOM 906 C CA . PRO A 1 120 ? 21.411 -9.378 13.044 1.00 50.97 120 PRO A CA 1
ATOM 907 C C . PRO A 1 120 ? 22.371 -8.535 13.894 1.00 50.97 120 PRO A C 1
ATOM 909 O O . PRO A 1 120 ? 22.053 -7.394 14.245 1.00 50.97 120 PRO A O 1
ATOM 912 N N . PRO A 1 121 ? 23.558 -9.050 14.235 1.00 55.50 121 PRO A N 1
ATOM 913 C CA . PRO A 1 121 ? 24.605 -8.213 14.801 1.00 55.50 121 PRO A CA 1
ATOM 914 C C . PRO A 1 121 ? 25.040 -7.158 13.766 1.00 55.50 121 PRO A C 1
ATOM 916 O O . PRO A 1 121 ? 25.155 -7.461 12.578 1.00 55.50 121 PRO A O 1
ATOM 919 N N . SER A 1 122 ? 25.297 -5.919 14.205 1.00 56.38 122 SER A N 1
ATOM 920 C CA . SER A 1 122 ? 25.485 -4.737 13.337 1.00 56.38 122 SER A CA 1
ATOM 921 C C . SER A 1 122 ? 26.548 -4.889 12.237 1.00 56.38 122 SER A C 1
ATOM 923 O O . SER A 1 122 ? 26.481 -4.203 11.217 1.00 56.38 122 SER A O 1
ATOM 925 N N . PHE A 1 123 ? 27.517 -5.793 12.420 1.00 58.59 123 PHE A N 1
ATOM 926 C CA . PHE A 1 123 ? 28.570 -6.074 11.441 1.00 58.59 123 PHE A CA 1
ATOM 927 C C . PHE A 1 123 ? 28.067 -6.831 10.195 1.00 58.59 123 PHE A C 1
ATOM 929 O O . PHE A 1 123 ? 28.676 -6.720 9.136 1.00 58.59 123 PHE A O 1
ATOM 936 N N . ALA A 1 124 ? 26.962 -7.580 10.290 1.00 55.81 124 ALA A N 1
ATOM 937 C CA . ALA A 1 124 ? 26.447 -8.405 9.192 1.00 55.81 124 ALA A CA 1
ATOM 938 C C . ALA A 1 124 ? 25.613 -7.611 8.164 1.00 55.81 124 ALA A C 1
ATOM 940 O O . ALA A 1 124 ? 25.426 -8.075 7.045 1.00 55.81 124 ALA A O 1
ATOM 941 N N . LEU A 1 125 ? 25.165 -6.403 8.529 1.00 53.03 125 LEU A N 1
ATOM 942 C CA . LEU A 1 125 ? 24.326 -5.517 7.705 1.00 53.03 125 LEU A CA 1
ATOM 943 C C . LEU A 1 125 ? 25.090 -4.734 6.618 1.00 53.03 125 LEU A C 1
ATOM 945 O O . LEU A 1 125 ? 24.472 -4.090 5.779 1.00 53.03 125 LEU A O 1
ATOM 949 N N . HIS A 1 126 ? 26.427 -4.727 6.641 1.00 54.53 126 HIS A N 1
ATOM 950 C CA . HIS A 1 126 ? 27.230 -3.831 5.786 1.00 54.53 126 HIS A CA 1
ATOM 951 C C . HIS A 1 126 ? 28.227 -4.556 4.872 1.00 54.53 126 HIS A C 1
ATOM 953 O O . HIS A 1 126 ? 28.928 -3.910 4.096 1.00 54.53 126 HIS A O 1
ATOM 959 N N . HIS A 1 127 ? 28.294 -5.890 4.928 1.00 52.31 127 HIS A N 1
ATOM 960 C CA . HIS A 1 127 ? 29.252 -6.673 4.151 1.00 52.31 127 HIS A CA 1
ATOM 961 C C . HIS A 1 127 ? 28.550 -7.755 3.329 1.00 52.31 127 HIS A C 1
ATOM 963 O O . HIS A 1 127 ? 27.881 -8.635 3.869 1.00 52.31 127 HIS A O 1
ATOM 969 N N . TRP A 1 128 ? 28.736 -7.718 2.009 1.00 41.72 128 TRP A N 1
ATOM 970 C CA . TRP A 1 128 ? 28.436 -8.850 1.134 1.00 41.72 128 TRP A CA 1
ATOM 971 C C . TRP A 1 128 ? 29.388 -10.019 1.461 1.00 41.72 128 TRP A C 1
ATOM 973 O O . TRP A 1 128 ? 30.587 -9.766 1.612 1.00 41.72 128 TRP A O 1
ATOM 983 N N . PRO A 1 129 ? 28.917 -11.279 1.588 1.00 54.75 129 PRO A N 1
ATOM 984 C CA . PRO A 1 129 ? 27.568 -11.792 1.295 1.00 54.75 129 PRO A CA 1
ATOM 985 C C . PRO A 1 129 ? 26.614 -11.843 2.507 1.00 54.75 129 PRO A C 1
ATOM 987 O O . PRO A 1 129 ? 25.475 -12.286 2.378 1.00 54.75 129 PRO A O 1
ATOM 990 N N . PHE A 1 130 ? 27.050 -11.403 3.691 1.00 53.22 130 PHE A N 1
ATOM 991 C CA . PHE A 1 130 ? 26.285 -11.519 4.940 1.00 53.22 130 PHE A CA 1
ATOM 992 C C . PHE A 1 130 ? 24.982 -10.714 4.940 1.00 53.22 130 PHE A C 1
ATOM 994 O O . PHE A 1 130 ? 24.013 -11.143 5.564 1.00 53.22 130 PHE A O 1
ATOM 1001 N N . ASN A 1 131 ? 24.918 -9.614 4.185 1.00 49.25 131 ASN A N 1
ATOM 1002 C CA . ASN A 1 131 ? 23.707 -8.801 4.100 1.00 49.25 131 ASN A CA 1
ATOM 1003 C C . ASN A 1 131 ? 22.525 -9.569 3.471 1.00 49.25 131 ASN A C 1
ATOM 1005 O O . ASN A 1 131 ? 21.409 -9.492 3.967 1.00 49.25 131 ASN A O 1
ATOM 1009 N N . CYS A 1 132 ? 22.769 -10.423 2.468 1.00 44.56 132 CYS A N 1
ATOM 1010 C CA . CYS A 1 132 ? 21.732 -11.269 1.849 1.00 44.56 132 CYS A CA 1
ATOM 1011 C C . CYS A 1 132 ? 21.215 -12.390 2.759 1.00 44.56 132 CYS A C 1
ATOM 1013 O O . CYS A 1 132 ? 20.147 -12.950 2.525 1.00 44.56 132 CYS A O 1
ATOM 1015 N N . ILE A 1 133 ? 21.978 -12.738 3.797 1.00 48.56 133 ILE A N 1
ATOM 1016 C CA . ILE A 1 133 ? 21.593 -13.732 4.809 1.00 48.56 133 ILE A CA 1
ATOM 1017 C C . ILE A 1 133 ? 20.650 -13.092 5.849 1.00 48.56 133 ILE A C 1
ATOM 1019 O O . ILE A 1 133 ? 19.89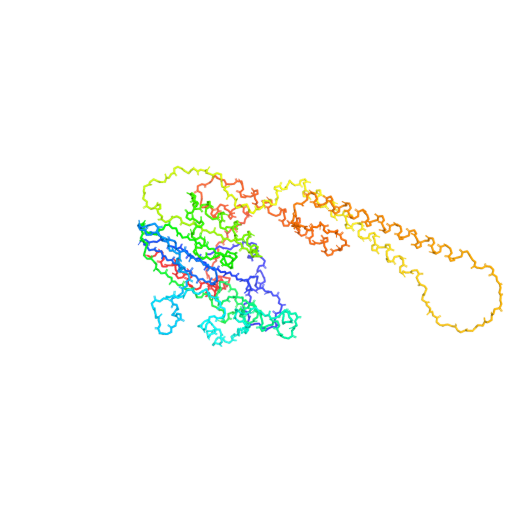0 -13.790 6.521 1.00 48.56 133 ILE A O 1
ATOM 1023 N N . VAL A 1 134 ? 20.690 -11.763 5.958 1.00 49.56 134 VAL A N 1
ATOM 1024 C CA . VAL A 1 134 ? 20.086 -10.938 7.009 1.00 49.56 134 VAL A CA 1
ATOM 1025 C C . VAL A 1 134 ? 18.898 -10.097 6.514 1.00 49.56 134 VAL A C 1
ATOM 1027 O O . VAL A 1 134 ? 18.101 -9.635 7.331 1.00 49.56 134 VAL A O 1
ATOM 1030 N N . ASP A 1 135 ? 18.790 -9.888 5.204 1.00 54.44 135 ASP A N 1
ATOM 1031 C CA . ASP A 1 135 ? 17.757 -9.060 4.585 1.00 54.44 135 ASP A CA 1
ATOM 1032 C C . ASP A 1 135 ? 16.340 -9.648 4.745 1.00 54.44 135 ASP A C 1
ATOM 1034 O O . ASP A 1 135 ? 16.159 -10.837 5.035 1.00 54.44 135 ASP A O 1
ATOM 1038 N N . VAL A 1 136 ? 15.332 -8.791 4.557 1.00 65.38 136 VAL A N 1
ATOM 1039 C CA . VAL A 1 136 ? 13.919 -9.180 4.460 1.00 65.38 136 VAL A CA 1
ATOM 1040 C C . VAL A 1 136 ? 13.796 -10.310 3.430 1.00 65.38 136 VAL A C 1
ATOM 1042 O O . VAL A 1 136 ? 14.400 -10.205 2.361 1.00 65.38 136 VAL A O 1
ATOM 1045 N N . PRO A 1 137 ? 13.041 -11.387 3.716 1.00 68.81 137 PRO A N 1
ATOM 1046 C CA . PRO A 1 137 ? 12.868 -12.467 2.762 1.00 68.81 137 PRO A CA 1
ATOM 1047 C C . PRO A 1 137 ? 12.337 -11.960 1.421 1.00 68.81 137 PRO A C 1
ATOM 1049 O O . PRO A 1 137 ? 11.351 -11.220 1.385 1.00 68.81 137 PRO A O 1
ATOM 1052 N N . ARG A 1 138 ? 12.988 -12.355 0.324 1.00 79.56 138 ARG A N 1
ATOM 1053 C CA . ARG A 1 138 ? 12.630 -11.931 -1.038 1.00 79.56 138 ARG A CA 1
ATOM 1054 C C . ARG A 1 138 ? 12.605 -13.114 -1.996 1.00 79.56 138 ARG A C 1
ATOM 1056 O O . ARG A 1 138 ? 13.418 -14.027 -1.870 1.00 79.56 138 ARG A O 1
ATOM 1063 N N . VAL A 1 139 ? 11.700 -13.068 -2.967 1.00 79.25 139 VAL A N 1
ATOM 1064 C CA . VAL A 1 139 ? 11.662 -13.966 -4.128 1.00 79.25 139 VAL A CA 1
ATOM 1065 C C . VAL A 1 139 ? 12.716 -13.501 -5.127 1.00 79.25 139 VAL A C 1
ATOM 1067 O O . VAL A 1 139 ? 12.724 -12.335 -5.523 1.00 79.25 139 VAL A O 1
ATOM 1070 N N . ASP A 1 140 ? 13.645 -14.394 -5.454 1.00 76.94 140 ASP A N 1
ATOM 1071 C CA . ASP A 1 140 ? 14.825 -14.186 -6.299 1.00 76.94 140 ASP A CA 1
ATOM 1072 C C . ASP A 1 140 ? 15.668 -12.955 -5.917 1.00 76.94 140 ASP A C 1
ATOM 1074 O O . ASP A 1 140 ? 16.370 -12.374 -6.740 1.00 76.94 140 ASP A O 1
ATOM 1078 N N . GLY A 1 141 ? 15.610 -12.538 -4.645 1.00 72.56 141 GLY A N 1
ATOM 1079 C CA . GLY A 1 141 ? 16.289 -11.335 -4.154 1.00 72.56 141 GLY A CA 1
ATOM 1080 C C . GLY A 1 141 ? 15.642 -10.011 -4.579 1.00 72.56 141 GLY A C 1
ATOM 1081 O O . GLY A 1 141 ? 16.177 -8.955 -4.251 1.00 72.56 141 GLY A O 1
ATOM 1082 N N . ILE A 1 142 ? 14.496 -10.051 -5.264 1.00 75.94 142 ILE A N 1
ATOM 1083 C CA . ILE A 1 142 ? 13.831 -8.879 -5.843 1.00 75.94 142 ILE A CA 1
ATOM 1084 C C . ILE A 1 142 ? 12.630 -8.480 -4.976 1.00 75.94 142 ILE A C 1
ATOM 1086 O O . ILE A 1 142 ? 12.636 -7.422 -4.340 1.00 75.94 142 ILE A O 1
ATOM 1090 N N . LEU A 1 143 ? 11.623 -9.352 -4.875 1.00 81.62 143 LEU A N 1
ATOM 1091 C CA . LEU A 1 143 ? 10.303 -8.980 -4.358 1.00 81.62 143 LEU A CA 1
ATOM 1092 C C . LEU A 1 143 ? 10.036 -9.543 -2.953 1.00 81.62 143 LEU A C 1
ATOM 1094 O O . LEU A 1 143 ? 10.212 -10.733 -2.717 1.00 81.62 143 LEU A O 1
ATOM 1098 N N . SER A 1 144 ? 9.574 -8.715 -2.010 1.00 83.00 144 SER A N 1
ATOM 1099 C CA . SER A 1 144 ? 9.336 -9.089 -0.596 1.00 83.00 144 SER A CA 1
ATOM 1100 C C . SER A 1 144 ? 7.984 -9.769 -0.322 1.00 83.00 144 SER A C 1
ATOM 1102 O O . SER A 1 144 ? 7.534 -9.849 0.822 1.00 83.00 144 SER A O 1
ATOM 1104 N N . MET A 1 145 ? 7.330 -10.257 -1.372 1.00 85.62 145 MET A N 1
ATOM 1105 C CA . MET A 1 145 ? 6.000 -10.862 -1.352 1.00 85.62 145 MET A CA 1
ATOM 1106 C C . MET A 1 145 ? 5.932 -11.983 -2.394 1.00 85.62 145 MET A C 1
ATOM 1108 O O . MET A 1 145 ? 6.680 -11.980 -3.369 1.00 85.62 145 MET A O 1
ATOM 1112 N N . THR A 1 146 ? 5.060 -12.966 -2.180 1.00 85.75 146 THR A N 1
ATOM 1113 C CA . THR A 1 146 ? 5.038 -14.205 -2.987 1.00 85.75 146 THR A CA 1
ATOM 1114 C C . THR A 1 146 ? 3.924 -14.249 -4.024 1.00 85.75 146 THR A C 1
ATOM 1116 O O . THR A 1 146 ? 3.928 -15.116 -4.907 1.00 85.75 146 THR A O 1
ATOM 1119 N N . ARG A 1 147 ? 2.966 -13.322 -3.931 1.00 88.25 147 ARG A N 1
ATOM 1120 C CA . ARG A 1 147 ? 1.836 -13.221 -4.852 1.00 88.25 147 ARG A CA 1
ATOM 1121 C C . ARG A 1 147 ? 1.563 -11.775 -5.216 1.00 88.25 147 ARG A C 1
ATOM 1123 O O . ARG A 1 147 ? 1.316 -10.994 -4.309 1.00 88.25 147 ARG A O 1
ATOM 1130 N N . ALA A 1 148 ? 1.534 -11.434 -6.497 1.00 88.06 148 ALA A N 1
ATOM 1131 C CA . ALA A 1 148 ? 1.229 -10.081 -6.953 1.00 88.06 148 ALA A CA 1
ATOM 1132 C C . ALA A 1 148 ? 0.463 -10.092 -8.280 1.00 88.06 148 ALA A C 1
ATOM 1134 O O . ALA A 1 148 ? 0.585 -11.003 -9.111 1.00 88.06 148 ALA A O 1
ATOM 1135 N N . MET A 1 149 ? -0.331 -9.044 -8.468 1.00 86.62 149 MET A N 1
ATOM 1136 C CA . MET A 1 149 ? -0.867 -8.667 -9.770 1.00 86.62 149 MET A CA 1
ATOM 1137 C C . MET A 1 149 ? 0.270 -8.037 -10.578 1.00 86.62 149 MET A C 1
ATOM 1139 O O . MET A 1 149 ? 1.070 -7.312 -10.003 1.00 86.62 149 MET A O 1
ATOM 1143 N N . GLY A 1 150 ? 0.346 -8.271 -11.889 1.00 83.94 150 GLY A N 1
ATOM 1144 C CA . GLY A 1 150 ? 1.486 -7.781 -12.684 1.00 83.94 150 GLY A CA 1
ATOM 1145 C C . GLY A 1 150 ? 2.720 -8.678 -12.551 1.00 83.94 150 GLY A C 1
ATOM 1146 O O . GLY A 1 150 ? 2.562 -9.905 -12.612 1.00 83.94 150 GLY A O 1
ATOM 1147 N N . ASP A 1 151 ? 3.904 -8.071 -12.423 1.00 83.56 151 ASP A N 1
ATOM 1148 C CA . ASP A 1 151 ? 5.213 -8.719 -12.220 1.00 83.56 151 ASP A CA 1
ATOM 1149 C C . ASP A 1 151 ? 5.432 -9.918 -13.157 1.00 83.56 151 ASP A C 1
ATOM 1151 O O . ASP A 1 151 ? 5.804 -11.021 -12.748 1.00 83.56 151 ASP A O 1
ATOM 1155 N N . VAL A 1 152 ? 5.130 -9.738 -14.444 1.00 81.31 152 VAL A N 1
ATOM 1156 C CA . VAL A 1 152 ? 5.108 -10.828 -15.433 1.00 81.31 152 VAL A CA 1
ATOM 1157 C C . VAL A 1 152 ? 6.480 -11.487 -15.566 1.00 81.31 152 VAL A C 1
ATOM 1159 O O . VAL A 1 152 ? 6.564 -12.697 -15.764 1.00 81.31 152 VAL A O 1
ATOM 1162 N N . THR A 1 153 ? 7.551 -10.712 -15.405 1.00 79.56 153 THR A N 1
ATOM 1163 C CA . THR A 1 153 ? 8.940 -11.187 -15.457 1.00 79.56 153 THR A CA 1
ATOM 1164 C C . THR A 1 153 ? 9.309 -12.139 -14.315 1.00 79.56 153 THR A C 1
ATOM 1166 O O . THR A 1 153 ? 10.222 -12.944 -14.480 1.00 79.56 153 THR A O 1
ATOM 1169 N N . MET A 1 154 ? 8.578 -12.099 -13.195 1.00 77.56 154 MET A N 1
ATOM 1170 C CA . MET A 1 154 ? 8.806 -12.918 -11.994 1.00 77.56 154 MET A CA 1
ATOM 1171 C C . MET A 1 154 ? 7.940 -14.190 -11.954 1.00 77.56 154 MET A C 1
ATOM 1173 O O . MET A 1 154 ? 7.967 -14.948 -10.979 1.00 77.56 154 MET A O 1
ATOM 1177 N N . LYS A 1 155 ? 7.133 -14.438 -12.992 1.00 83.75 155 LYS A N 1
ATOM 1178 C CA . LYS A 1 155 ? 6.261 -15.618 -13.110 1.00 83.75 155 LYS A CA 1
ATOM 1179 C C . LYS A 1 155 ? 6.989 -16.727 -13.879 1.00 83.75 155 LYS A C 1
ATOM 1181 O O . LYS A 1 155 ? 7.645 -16.422 -14.874 1.00 83.75 155 LYS A O 1
ATOM 1186 N N . PRO A 1 156 ? 6.879 -18.015 -13.486 1.00 80.31 156 PRO A N 1
ATOM 1187 C CA . PRO A 1 156 ? 5.912 -18.616 -12.550 1.00 80.31 156 PRO A CA 1
ATOM 1188 C C . PRO A 1 156 ? 6.238 -18.671 -11.035 1.00 80.31 156 PRO A C 1
ATOM 1190 O O . PRO A 1 156 ? 5.315 -19.017 -10.291 1.00 80.31 156 PRO A O 1
ATOM 1193 N N . PRO A 1 157 ? 7.456 -18.382 -10.517 1.00 83.81 157 PRO A N 1
ATOM 1194 C CA . PRO A 1 157 ? 7.696 -18.381 -9.066 1.00 83.81 157 PRO A CA 1
ATOM 1195 C C . PRO A 1 157 ? 6.712 -17.502 -8.286 1.00 83.81 157 PRO A C 1
ATOM 1197 O O . PRO A 1 157 ? 6.186 -17.901 -7.241 1.00 83.81 157 PRO A O 1
ATOM 1200 N N . LEU A 1 158 ? 6.391 -16.334 -8.839 1.00 85.31 158 LEU A N 1
ATOM 1201 C CA . LEU A 1 158 ? 5.323 -15.464 -8.369 1.00 85.31 158 LEU A CA 1
ATOM 1202 C C . LEU A 1 158 ? 3.969 -15.879 -8.968 1.00 85.31 158 LEU A C 1
ATOM 1204 O O . LEU A 1 158 ? 3.883 -16.218 -10.145 1.00 85.31 158 LEU A O 1
ATOM 1208 N N . THR A 1 159 ? 2.886 -15.824 -8.188 1.00 84.31 159 THR A N 1
ATOM 1209 C CA . THR A 1 159 ? 1.526 -16.122 -8.687 1.00 84.31 159 THR A CA 1
ATOM 1210 C C . THR A 1 159 ? 0.582 -14.936 -8.506 1.00 84.31 159 THR A C 1
ATOM 1212 O O . THR A 1 159 ? 0.717 -14.170 -7.558 1.00 84.31 159 THR A O 1
ATOM 1215 N N . ALA A 1 160 ? -0.392 -14.795 -9.406 1.00 84.75 160 ALA A N 1
ATOM 1216 C CA . ALA A 1 160 ? -1.522 -13.871 -9.254 1.00 84.75 160 ALA A CA 1
ATOM 1217 C C . ALA A 1 160 ? -2.785 -14.569 -8.716 1.00 84.75 160 ALA A C 1
ATOM 1219 O O . ALA A 1 160 ? -3.876 -14.001 -8.745 1.00 84.75 160 ALA A O 1
ATOM 1220 N N . GLU A 1 161 ? -2.665 -15.823 -8.272 1.00 82.00 161 GLU A N 1
ATOM 1221 C CA . GLU A 1 161 ? -3.776 -16.576 -7.700 1.00 82.00 161 GLU A CA 1
ATOM 1222 C C . GLU A 1 161 ? -4.133 -16.037 -6.301 1.00 82.00 161 GLU A C 1
ATOM 1224 O O . GLU A 1 161 ? -3.299 -16.086 -5.386 1.00 82.00 161 GLU A O 1
ATOM 1229 N N . PRO A 1 162 ? -5.350 -15.496 -6.114 1.00 82.62 162 PRO A N 1
ATOM 1230 C CA . PRO A 1 162 ? -5.757 -14.922 -4.850 1.00 82.62 162 PRO A CA 1
ATOM 1231 C C . PRO A 1 162 ? -6.211 -15.977 -3.850 1.00 82.62 162 PRO A C 1
ATO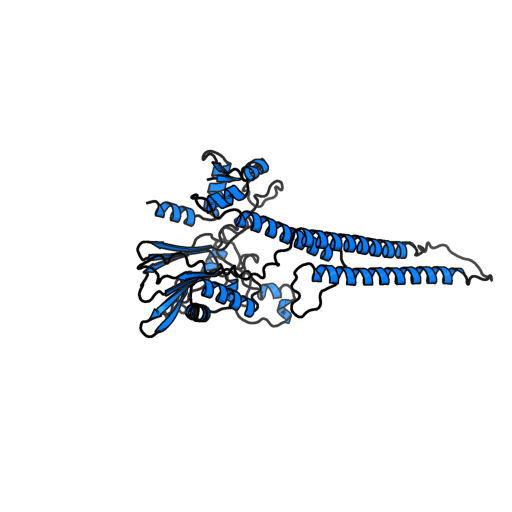M 1233 O O . PRO A 1 162 ? -6.827 -16.981 -4.205 1.00 82.62 162 PRO A O 1
ATOM 1236 N N . ASP A 1 163 ? -6.048 -15.643 -2.577 1.00 80.56 163 ASP A N 1
ATOM 1237 C CA . ASP A 1 163 ? -6.791 -16.291 -1.505 1.00 80.56 163 ASP A CA 1
ATOM 1238 C C . ASP A 1 163 ? -8.186 -15.661 -1.400 1.00 80.56 163 ASP A C 1
ATOM 1240 O O . ASP A 1 163 ? -8.322 -14.434 -1.356 1.00 80.56 163 ASP A O 1
ATOM 1244 N N . VAL A 1 164 ? -9.229 -16.499 -1.346 1.00 80.50 164 VAL A N 1
ATOM 1245 C CA . VAL A 1 164 ? -10.627 -16.062 -1.218 1.00 80.50 164 VAL A CA 1
ATOM 1246 C C . VAL A 1 164 ? -11.220 -16.558 0.096 1.00 80.50 164 VAL A C 1
ATOM 1248 O O . VAL A 1 164 ? -11.293 -17.759 0.350 1.00 80.50 164 VAL A O 1
ATOM 1251 N N . VAL A 1 165 ? -11.706 -15.628 0.915 1.00 82.38 165 VAL A N 1
ATOM 1252 C CA . VAL A 1 165 ? -12.385 -15.907 2.184 1.00 82.38 165 VAL A CA 1
ATOM 1253 C C . VAL A 1 165 ? -13.820 -15.403 2.114 1.00 82.38 165 VAL A C 1
ATOM 1255 O O . VAL A 1 165 ? -14.078 -14.267 1.723 1.00 82.38 165 VAL A O 1
ATOM 1258 N N . VAL A 1 166 ? -14.767 -16.247 2.526 1.00 82.38 166 VAL A N 1
ATOM 1259 C CA . VAL A 1 166 ? -16.185 -15.888 2.622 1.00 82.38 166 VAL A CA 1
ATOM 1260 C C . VAL A 1 166 ? -16.586 -15.852 4.088 1.00 82.38 166 VAL A C 1
ATOM 1262 O O . VAL A 1 166 ? -16.536 -16.864 4.783 1.00 82.38 166 VAL A O 1
ATOM 1265 N N . HIS A 1 167 ? -17.014 -14.683 4.551 1.00 84.50 167 HIS A N 1
ATOM 1266 C CA . HIS A 1 167 ? -17.481 -14.453 5.912 1.00 84.50 167 HIS A CA 1
ATOM 1267 C C . HIS A 1 167 ? -18.976 -14.116 5.912 1.00 84.50 167 HIS A C 1
ATOM 1269 O O . HIS A 1 167 ? -19.430 -13.253 5.161 1.00 84.50 167 HIS A O 1
ATOM 1275 N N . ALA A 1 168 ? -19.758 -14.793 6.752 1.00 85.25 168 ALA A N 1
ATOM 1276 C CA . ALA A 1 168 ? -21.171 -14.471 6.941 1.00 85.25 168 ALA A CA 1
ATOM 1277 C C . ALA A 1 168 ? -21.296 -13.266 7.882 1.00 85.25 168 ALA A C 1
ATOM 1279 O O . ALA A 1 168 ? -20.892 -13.348 9.042 1.00 85.25 168 ALA A O 1
ATOM 1280 N N . LEU A 1 169 ? -21.838 -12.152 7.386 1.00 87.75 169 LEU A N 1
ATOM 1281 C CA . LEU A 1 169 ? -21.948 -10.918 8.161 1.00 87.75 169 LEU A CA 1
ATOM 1282 C C . LEU A 1 169 ? -23.008 -11.059 9.259 1.00 87.75 169 LEU A C 1
ATOM 1284 O O . LEU A 1 169 ? -24.166 -11.360 8.971 1.00 87.75 169 LEU A O 1
ATOM 1288 N N . ASP A 1 170 ? -22.632 -10.768 10.505 1.00 87.75 170 ASP A N 1
ATOM 1289 C CA . ASP A 1 170 ? -23.578 -10.592 11.614 1.00 87.75 170 ASP A CA 1
ATOM 1290 C C . ASP A 1 170 ? -23.680 -9.107 11.972 1.00 87.75 170 ASP A C 1
ATOM 1292 O O . ASP A 1 170 ? -22.804 -8.556 12.637 1.00 87.75 170 ASP A O 1
ATOM 1296 N N . SER A 1 171 ? -24.784 -8.461 11.590 1.00 83.44 171 SER A N 1
ATOM 1297 C CA . SER A 1 171 ? -25.041 -7.034 11.839 1.00 83.44 171 SER A CA 1
ATOM 1298 C C . SER A 1 171 ? -25.021 -6.633 13.320 1.00 83.44 171 SER A C 1
ATOM 1300 O O . SER A 1 171 ? -24.830 -5.459 13.642 1.00 83.44 171 SER A O 1
ATOM 1302 N N . ARG A 1 172 ? -25.219 -7.573 14.253 1.00 85.62 172 ARG A N 1
ATOM 1303 C CA . ARG A 1 172 ? -25.151 -7.268 15.690 1.00 85.62 172 ARG A CA 1
ATOM 1304 C C . ARG A 1 172 ? -23.708 -7.083 16.128 1.00 85.62 172 ARG A C 1
ATOM 1306 O O . ARG A 1 172 ? -23.414 -6.157 16.891 1.00 85.62 172 ARG A O 1
ATOM 1313 N N . THR A 1 173 ? -22.821 -7.944 15.637 1.00 90.06 173 THR A N 1
ATOM 1314 C CA . THR A 1 173 ? -21.455 -8.048 16.144 1.00 90.06 173 THR A CA 1
ATOM 1315 C C . THR A 1 173 ? -20.421 -7.411 15.223 1.00 90.06 173 THR A C 1
ATOM 1317 O O . THR A 1 173 ? -19.494 -6.773 15.712 1.00 90.06 173 THR A O 1
ATOM 1320 N N . ASP A 1 174 ? -20.557 -7.552 13.907 1.00 91.56 174 ASP A N 1
ATOM 1321 C CA . ASP A 1 174 ? -19.604 -7.049 12.917 1.00 91.56 174 ASP A CA 1
ATOM 1322 C C . ASP A 1 174 ? -19.802 -5.537 12.742 1.00 91.56 174 ASP A C 1
ATOM 1324 O O . ASP A 1 174 ? -20.842 -5.083 12.268 1.00 91.56 174 ASP A O 1
ATOM 1328 N N . LYS A 1 175 ? -18.823 -4.736 13.186 1.00 90.88 175 LYS A N 1
ATOM 1329 C CA . LYS A 1 175 ? -18.955 -3.269 13.234 1.00 90.88 175 LYS A CA 1
ATOM 1330 C C . LYS A 1 175 ? -18.319 -2.582 12.043 1.00 90.88 175 LYS A C 1
ATOM 1332 O O . LYS A 1 175 ? -18.952 -1.744 11.413 1.00 90.88 175 LYS A O 1
ATOM 1337 N N . PHE A 1 176 ? -17.072 -2.916 11.741 1.00 93.44 176 PHE A N 1
ATOM 1338 C CA . PHE A 1 176 ? -16.363 -2.313 10.622 1.00 93.44 176 PHE A CA 1
ATOM 1339 C C . PHE A 1 176 ? -15.271 -3.230 10.085 1.00 93.44 176 PHE A C 1
ATOM 1341 O O . PHE A 1 176 ? -14.769 -4.114 10.783 1.00 93.44 176 PHE A O 1
ATOM 1348 N N . LEU A 1 177 ? -14.892 -2.976 8.840 1.00 95.12 177 LEU A N 1
ATOM 1349 C CA . LEU A 1 177 ? -13.794 -3.625 8.140 1.00 95.12 177 LEU A CA 1
ATOM 1350 C C . LEU A 1 177 ? -12.703 -2.585 7.864 1.00 95.12 177 LEU A C 1
ATOM 1352 O O . LEU A 1 177 ? -13.007 -1.491 7.394 1.00 95.12 177 LEU A O 1
ATOM 1356 N N . ILE A 1 178 ? -11.448 -2.913 8.162 1.00 96.25 178 ILE A N 1
ATOM 1357 C CA . ILE A 1 178 ? -10.281 -2.083 7.836 1.00 96.25 178 ILE A CA 1
ATOM 1358 C C . ILE A 1 178 ? -9.510 -2.786 6.726 1.00 96.25 178 ILE A C 1
ATOM 1360 O O . ILE A 1 178 ? -9.078 -3.911 6.940 1.00 96.25 178 ILE A O 1
ATOM 1364 N N . LEU A 1 179 ? -9.300 -2.138 5.584 1.00 95.81 179 LEU A N 1
ATOM 1365 C CA . LEU A 1 179 ? -8.358 -2.577 4.556 1.00 95.81 179 LEU A CA 1
ATOM 1366 C C . LEU A 1 179 ? -7.181 -1.608 4.577 1.00 95.81 179 LEU A C 1
ATOM 1368 O O . LEU A 1 179 ? -7.395 -0.396 4.594 1.00 95.81 179 LEU A O 1
ATOM 1372 N N . ALA A 1 180 ? -5.955 -2.114 4.590 1.00 95.38 180 ALA A N 1
ATOM 1373 C CA . ALA A 1 180 ? -4.782 -1.253 4.509 1.00 95.38 180 ALA A CA 1
ATOM 1374 C C . ALA A 1 180 ? -3.568 -1.964 3.908 1.00 95.38 180 ALA A C 1
ATOM 1376 O O . ALA A 1 180 ? -3.500 -3.198 3.922 1.00 95.38 180 ALA A O 1
ATOM 1377 N N . THR A 1 181 ? -2.625 -1.158 3.423 1.00 93.50 181 THR A N 1
ATOM 1378 C CA . THR A 1 181 ? -1.293 -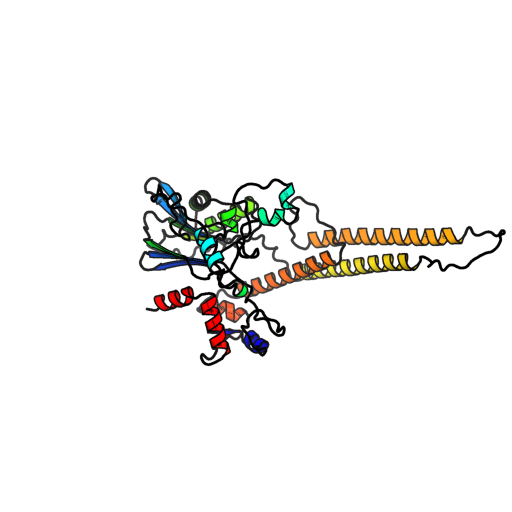1.596 2.989 1.00 93.50 181 THR A CA 1
ATOM 1379 C C . THR A 1 181 ? -0.412 -1.974 4.184 1.00 93.50 181 THR A C 1
ATOM 1381 O O . THR A 1 181 ? -0.703 -1.627 5.337 1.00 93.50 181 THR A O 1
ATOM 1384 N N . ASP A 1 182 ? 0.663 -2.706 3.916 1.00 89.81 182 ASP A N 1
ATOM 1385 C CA . ASP A 1 182 ? 1.714 -3.077 4.870 1.00 89.81 182 ASP A CA 1
ATOM 1386 C C . ASP A 1 182 ? 2.355 -1.862 5.556 1.00 89.81 182 ASP A C 1
ATOM 1388 O O . ASP A 1 182 ? 2.602 -1.918 6.761 1.00 89.81 182 ASP A O 1
ATOM 1392 N N . GLY A 1 183 ? 2.437 -0.708 4.886 1.00 89.19 183 GLY A N 1
ATOM 1393 C CA . GLY A 1 183 ? 2.831 0.556 5.517 1.00 89.19 183 GLY A CA 1
ATOM 1394 C C . GLY A 1 183 ? 2.066 0.915 6.809 1.00 89.19 183 GLY A C 1
ATOM 1395 O O . GLY A 1 183 ? 2.617 1.613 7.670 1.00 89.19 183 GLY A O 1
ATOM 1396 N N . LEU A 1 184 ? 0.825 0.428 7.005 1.00 92.75 184 LEU A N 1
ATOM 1397 C CA . LEU A 1 184 ? 0.135 0.455 8.308 1.00 92.75 184 LEU A CA 1
ATOM 1398 C C . LEU A 1 184 ? 0.490 -0.762 9.176 1.00 92.75 184 LEU A C 1
ATOM 1400 O O . LEU A 1 184 ? 0.765 -0.602 10.370 1.00 92.75 184 LEU A O 1
ATOM 1404 N N . TRP A 1 185 ? 0.384 -1.970 8.622 1.00 91.00 185 TRP A N 1
ATOM 1405 C CA . TRP A 1 185 ? 0.418 -3.223 9.384 1.00 91.00 185 TRP A CA 1
ATOM 1406 C C . TRP A 1 185 ? 1.795 -3.576 9.946 1.00 91.00 185 TRP A C 1
ATOM 1408 O O . TRP A 1 185 ? 1.862 -4.189 11.014 1.00 91.00 185 TRP A O 1
ATOM 1418 N N . ASP A 1 186 ? 2.866 -3.106 9.314 1.00 85.12 186 ASP A N 1
ATOM 1419 C CA . ASP A 1 186 ? 4.243 -3.263 9.787 1.00 85.12 186 ASP A CA 1
ATOM 1420 C C . ASP A 1 186 ? 4.489 -2.510 11.095 1.00 85.12 186 ASP A C 1
ATOM 1422 O O . ASP A 1 186 ? 5.267 -2.931 11.955 1.00 85.12 186 ASP A O 1
ATOM 1426 N N . VAL A 1 187 ? 3.779 -1.396 11.289 1.00 87.00 187 VAL A N 1
ATOM 1427 C CA . VAL A 1 187 ? 3.941 -0.533 12.460 1.00 87.00 187 VAL A CA 1
ATOM 1428 C C . VAL A 1 187 ? 2.766 -0.598 13.431 1.00 87.00 187 VAL A C 1
ATOM 1430 O O . VAL A 1 187 ? 2.921 -0.188 14.583 1.00 87.00 187 VAL A O 1
ATOM 1433 N N . VAL A 1 188 ? 1.592 -1.111 13.050 1.00 88.25 188 VAL A N 1
ATOM 1434 C CA . VAL A 1 188 ? 0.385 -1.165 13.898 1.00 88.25 188 VAL A CA 1
ATOM 1435 C C . VAL A 1 188 ? -0.229 -2.565 13.915 1.00 88.25 188 VAL A C 1
ATOM 1437 O O . VAL A 1 188 ? -0.602 -3.122 12.893 1.00 88.25 188 VAL A O 1
ATOM 1440 N N . THR A 1 189 ? -0.449 -3.108 15.117 1.00 90.81 189 THR A N 1
ATOM 1441 C CA . THR A 1 189 ? -1.105 -4.415 15.281 1.00 90.81 189 THR A CA 1
ATOM 1442 C C . THR A 1 189 ? -2.614 -4.344 15.028 1.00 90.81 189 THR A C 1
ATOM 1444 O O . THR A 1 189 ? -3.260 -3.356 15.387 1.00 90.81 189 THR A O 1
ATOM 1447 N N . ASN A 1 190 ? -3.206 -5.435 14.525 1.00 91.88 190 ASN A N 1
ATOM 1448 C CA . ASN A 1 190 ? -4.648 -5.559 14.240 1.00 91.88 190 ASN A CA 1
ATOM 1449 C C . ASN A 1 190 ? -5.527 -5.087 15.411 1.00 91.88 190 ASN A C 1
ATOM 1451 O O . ASN A 1 190 ? -6.428 -4.267 15.250 1.00 91.88 190 ASN A O 1
ATOM 1455 N N . HIS A 1 191 ? -5.216 -5.553 16.624 1.00 92.06 191 HIS A N 1
ATOM 1456 C CA . HIS A 1 191 ? -5.952 -5.185 17.833 1.00 92.06 191 HIS A CA 1
ATOM 1457 C C . HIS A 1 191 ? -5.826 -3.689 18.166 1.00 92.06 191 HIS A C 1
ATOM 1459 O O . HIS A 1 191 ? -6.799 -3.046 18.562 1.00 92.06 191 HIS A O 1
ATOM 1465 N N . LYS A 1 192 ? -4.635 -3.095 17.993 1.00 94.00 192 LYS A N 1
ATOM 1466 C CA . LYS A 1 192 ? -4.432 -1.660 18.232 1.00 94.00 192 LYS A CA 1
ATOM 1467 C C . LYS A 1 192 ? -5.155 -0.812 17.185 1.00 94.00 192 LYS A C 1
ATOM 1469 O O . LYS A 1 192 ? -5.731 0.206 17.565 1.00 94.00 192 LYS A O 1
ATOM 1474 N N . ALA A 1 193 ? -5.146 -1.235 15.921 1.00 94.94 193 ALA A N 1
ATOM 1475 C CA . ALA A 1 193 ? -5.883 -0.581 14.846 1.00 94.94 193 ALA A CA 1
ATOM 1476 C C . ALA A 1 193 ? -7.392 -0.581 15.134 1.00 94.94 193 ALA A C 1
ATOM 1478 O O . ALA A 1 193 ? -8.011 0.481 15.148 1.00 94.94 193 ALA A O 1
ATOM 1479 N N . ALA A 1 194 ? -7.956 -1.741 15.492 1.00 95.00 194 ALA A N 1
ATOM 1480 C CA . ALA A 1 194 ? -9.360 -1.863 15.879 1.00 95.00 194 ALA A CA 1
ATOM 1481 C C . ALA A 1 194 ? -9.716 -0.972 17.078 1.00 95.00 194 ALA A C 1
ATOM 1483 O O . ALA A 1 194 ? -10.710 -0.254 17.035 1.00 95.00 194 ALA A O 1
ATOM 1484 N N . LYS A 1 195 ? -8.869 -0.933 18.118 1.00 95.38 195 LYS A N 1
ATOM 1485 C CA . LYS A 1 195 ? -9.075 -0.052 19.279 1.00 95.38 195 LYS A CA 1
ATOM 1486 C C . LYS A 1 195 ? -9.159 1.424 18.887 1.00 95.38 195 LYS A C 1
ATOM 1488 O O . LYS A 1 195 ? -9.985 2.156 19.422 1.00 95.38 195 LYS A O 1
ATOM 1493 N N . VAL A 1 196 ? -8.270 1.870 18.000 1.00 95.69 196 VAL A N 1
ATOM 1494 C CA . VAL A 1 196 ? -8.248 3.264 17.539 1.00 95.69 196 VAL A CA 1
ATOM 1495 C C . VAL A 1 196 ? -9.477 3.558 16.691 1.00 95.69 196 VAL A C 1
ATOM 1497 O O . VAL A 1 196 ? -10.154 4.546 16.957 1.00 95.69 196 VAL A O 1
ATOM 1500 N N . ALA A 1 197 ? -9.821 2.675 15.756 1.00 94.94 197 ALA A N 1
ATOM 1501 C CA . ALA A 1 197 ? -11.015 2.825 14.934 1.00 94.94 197 ALA A CA 1
ATOM 1502 C C . ALA A 1 197 ? -12.307 2.871 15.775 1.00 94.94 197 ALA A C 1
ATOM 1504 O O . ALA A 1 197 ? -13.140 3.740 15.542 1.00 94.94 197 ALA A O 1
ATOM 1505 N N . LEU A 1 198 ? -12.430 2.029 16.813 1.00 93.06 198 LEU A N 1
ATOM 1506 C CA . LEU A 1 198 ? -13.556 2.043 17.763 1.00 93.06 198 LEU A CA 1
ATOM 1507 C C . LEU A 1 198 ? -13.668 3.347 18.564 1.00 93.06 198 LEU A C 1
ATOM 1509 O O . LEU A 1 198 ? -14.759 3.708 18.990 1.00 93.06 198 LEU A O 1
ATOM 1513 N N . SER A 1 199 ? -12.553 4.043 18.798 1.00 93.62 199 SER A N 1
ATOM 1514 C CA . SER A 1 199 ? -12.548 5.325 19.516 1.00 93.62 199 SER A CA 1
ATOM 1515 C C . SER A 1 199 ? -12.907 6.526 18.636 1.00 93.62 199 SER A C 1
ATOM 1517 O O . SER A 1 199 ? -13.015 7.644 19.139 1.00 93.62 199 SER A O 1
ATOM 1519 N N . CYS A 1 200 ? -13.058 6.321 17.326 1.00 93.12 200 CYS A N 1
ATOM 1520 C CA . CYS A 1 200 ? -13.359 7.380 16.376 1.00 93.12 200 CYS A CA 1
ATOM 1521 C C . CYS A 1 200 ? -14.871 7.499 16.118 1.00 93.12 200 CYS A C 1
ATOM 1523 O O . CYS A 1 200 ? -15.576 6.494 16.094 1.00 93.12 200 CYS A O 1
ATOM 1525 N N . PRO A 1 201 ? -15.379 8.719 15.864 1.00 88.75 201 PRO A N 1
ATOM 1526 C CA . PRO A 1 201 ? -16.814 8.956 15.689 1.00 88.75 201 PRO A CA 1
ATOM 1527 C C . PRO A 1 201 ? -17.372 8.439 14.354 1.00 88.75 201 PRO A C 1
ATOM 1529 O O . PRO A 1 201 ? -18.577 8.250 14.220 1.00 88.75 201 PRO A O 1
ATOM 1532 N N . CYS A 1 202 ? -16.523 8.257 13.340 1.00 89.50 202 CYS A N 1
ATOM 1533 C CA . CYS A 1 202 ? -16.926 7.783 12.019 1.00 89.50 202 CYS A CA 1
ATOM 1534 C C . CYS A 1 202 ? -15.768 7.083 11.296 1.00 89.50 202 CYS A C 1
ATOM 1536 O O . CYS A 1 202 ? -14.599 7.260 11.653 1.00 89.50 202 CYS A O 1
ATOM 1538 N N . ALA A 1 203 ? -16.096 6.338 10.236 1.00 90.44 203 ALA A N 1
ATOM 1539 C CA . ALA A 1 203 ? -15.129 5.604 9.420 1.00 90.44 203 ALA A CA 1
ATOM 1540 C C . ALA A 1 203 ? -14.019 6.505 8.840 1.00 90.44 203 ALA A C 1
ATOM 1542 O O . ALA A 1 203 ? -12.845 6.148 8.901 1.00 90.44 203 ALA A O 1
ATOM 1543 N N . GLN A 1 204 ? -14.360 7.712 8.372 1.00 90.31 204 GLN A N 1
ATOM 1544 C CA . GLN A 1 204 ? -13.370 8.658 7.839 1.00 90.31 204 GLN A CA 1
ATOM 1545 C C . GLN A 1 204 ? -12.367 9.112 8.909 1.00 90.31 204 GLN A C 1
ATOM 1547 O O . GLN A 1 204 ? -11.161 9.164 8.665 1.00 90.31 204 GLN A O 1
ATOM 1552 N N . ALA A 1 205 ? -12.853 9.420 10.116 1.00 91.06 205 ALA A N 1
ATOM 1553 C CA . ALA A 1 205 ? -11.993 9.794 11.234 1.00 91.06 205 ALA A CA 1
ATOM 1554 C C . ALA A 1 205 ? -11.101 8.622 11.671 1.00 91.06 205 ALA A C 1
ATOM 1556 O O . ALA A 1 205 ? -9.929 8.838 11.978 1.00 91.06 205 ALA A O 1
ATOM 1557 N N . ALA A 1 206 ? -11.628 7.393 11.642 1.00 94.69 206 ALA A N 1
ATOM 1558 C CA . ALA A 1 206 ? -10.862 6.181 11.911 1.00 94.69 206 ALA A CA 1
ATOM 1559 C C . ALA A 1 206 ? -9.722 5.993 10.899 1.00 94.69 206 ALA A C 1
ATOM 1561 O O . ALA A 1 206 ? -8.573 5.838 11.312 1.00 94.69 206 ALA A O 1
ATOM 1562 N N . ALA A 1 207 ? -10.006 6.086 9.595 1.00 94.94 207 ALA A N 1
ATOM 1563 C CA . ALA A 1 207 ? -8.993 5.981 8.543 1.00 94.94 207 ALA A CA 1
ATOM 1564 C C . ALA A 1 207 ? -7.876 7.025 8.731 1.00 94.94 207 ALA A C 1
ATOM 1566 O O . ALA A 1 207 ? -6.697 6.680 8.818 1.00 94.94 207 ALA A O 1
ATOM 1567 N N . ALA A 1 208 ? -8.243 8.297 8.925 1.00 92.69 208 ALA A N 1
ATOM 1568 C CA . ALA A 1 208 ? -7.278 9.373 9.148 1.00 92.69 208 ALA A CA 1
ATOM 1569 C C . ALA A 1 208 ? -6.452 9.182 10.436 1.00 92.69 208 ALA A C 1
ATOM 1571 O O . ALA A 1 208 ? -5.254 9.482 10.464 1.00 92.69 208 ALA A O 1
ATOM 1572 N N . ALA A 1 209 ? -7.067 8.687 11.514 1.00 94.75 209 ALA A N 1
ATOM 1573 C CA . ALA A 1 209 ? -6.375 8.408 12.770 1.00 94.75 209 ALA A CA 1
ATOM 1574 C C . ALA A 1 209 ? -5.364 7.262 12.632 1.00 94.75 209 ALA A C 1
ATOM 1576 O O . ALA A 1 209 ? -4.284 7.340 13.226 1.00 94.75 209 ALA A O 1
ATOM 1577 N N . LEU A 1 210 ? -5.686 6.236 11.839 1.00 96.44 210 LEU A N 1
ATOM 1578 C CA . LEU A 1 210 ? -4.800 5.110 11.542 1.00 96.44 210 LEU A CA 1
ATOM 1579 C C . LEU A 1 210 ? -3.602 5.544 10.693 1.00 96.44 210 LEU A C 1
ATOM 1581 O O . LEU A 1 210 ? -2.472 5.268 11.091 1.00 96.44 210 LEU A O 1
ATOM 1585 N N . CYS A 1 211 ? -3.811 6.326 9.627 1.00 94.88 211 CYS A N 1
ATOM 1586 C CA . CYS A 1 211 ? -2.709 6.920 8.858 1.00 94.88 211 CYS A CA 1
ATOM 1587 C C . CYS A 1 211 ? -1.782 7.753 9.761 1.00 94.88 211 CYS A C 1
ATOM 1589 O O . CYS A 1 211 ? -0.570 7.549 9.792 1.00 94.88 211 CYS A O 1
ATOM 1591 N N . LYS A 1 212 ? -2.346 8.643 10.592 1.00 93.25 212 LYS A N 1
ATOM 1592 C CA . LYS A 1 212 ? -1.563 9.444 11.554 1.00 93.25 212 LYS A CA 1
ATOM 1593 C C . LYS A 1 212 ? -0.850 8.592 12.602 1.00 93.25 212 LYS A C 1
ATOM 1595 O O . LYS A 1 212 ? 0.162 9.022 13.155 1.00 93.25 212 LYS A O 1
ATOM 1600 N N . LEU A 1 213 ? -1.398 7.436 12.970 1.00 93.88 213 LEU A N 1
ATOM 1601 C CA . LEU A 1 213 ? -0.744 6.514 13.894 1.00 93.88 213 LEU A CA 1
ATOM 1602 C C . LEU A 1 213 ? 0.463 5.841 13.235 1.00 93.88 213 LEU A C 1
ATOM 1604 O O . LEU A 1 213 ? 1.503 5.764 13.883 1.00 93.88 213 LEU A O 1
ATOM 1608 N N . ALA A 1 214 ? 0.337 5.414 11.977 1.00 91.50 214 ALA A N 1
ATOM 1609 C CA . ALA A 1 214 ? 1.431 4.821 11.214 1.00 91.50 214 ALA A CA 1
ATOM 1610 C C . ALA A 1 214 ? 2.595 5.810 11.044 1.00 91.50 214 ALA A C 1
ATOM 1612 O O . ALA A 1 214 ? 3.726 5.506 11.419 1.00 91.50 214 ALA A O 1
ATOM 1613 N N . MET A 1 215 ? 2.296 7.047 10.627 1.00 90.38 215 MET A N 1
ATOM 1614 C CA . MET A 1 215 ? 3.303 8.109 10.488 1.00 90.38 215 MET A CA 1
ATOM 1615 C C . MET A 1 215 ? 3.998 8.432 11.817 1.00 90.38 215 MET A C 1
ATOM 1617 O O . MET A 1 215 ? 5.214 8.573 11.865 1.00 90.38 215 MET A O 1
ATOM 1621 N N . ARG A 1 216 ? 3.254 8.485 12.933 1.00 92.19 216 ARG A N 1
ATOM 1622 C CA . ARG A 1 216 ? 3.839 8.689 14.276 1.00 92.19 216 ARG A CA 1
ATOM 1623 C C . ARG A 1 216 ? 4.729 7.539 14.740 1.00 92.19 216 ARG A C 1
ATOM 1625 O O . ARG A 1 216 ? 5.512 7.724 15.666 1.00 92.19 216 ARG A O 1
ATOM 1632 N N . ARG A 1 217 ? 4.584 6.356 14.145 1.00 89.38 217 ARG A N 1
ATOM 1633 C CA . ARG A 1 217 ? 5.459 5.204 14.380 1.00 89.38 217 ARG A CA 1
ATOM 1634 C C . ARG A 1 217 ? 6.625 5.137 13.393 1.00 89.38 217 ARG A C 1
ATOM 1636 O O . ARG A 1 217 ? 7.328 4.135 13.396 1.00 89.38 217 ARG A O 1
ATOM 1643 N N . ASN A 1 218 ? 6.860 6.206 12.627 1.00 86.56 218 ASN A N 1
ATOM 1644 C CA . ASN A 1 218 ? 7.940 6.326 11.651 1.00 86.56 218 ASN A CA 1
ATOM 1645 C C . ASN A 1 218 ? 7.920 5.203 10.608 1.00 86.56 218 ASN A C 1
ATOM 1647 O O . ASN A 1 218 ? 8.966 4.643 10.286 1.00 86.56 218 ASN A O 1
ATOM 1651 N N . THR A 1 219 ? 6.734 4.867 10.089 1.00 85.12 219 THR A N 1
ATOM 1652 C CA . THR A 1 219 ? 6.672 4.063 8.864 1.00 85.12 219 THR A CA 1
ATOM 1653 C C . THR A 1 219 ? 7.398 4.800 7.738 1.00 85.12 219 THR A C 1
ATOM 1655 O O . THR A 1 219 ? 7.250 6.016 7.591 1.00 85.12 219 THR A O 1
ATOM 1658 N N . ALA A 1 220 ? 8.235 4.073 7.004 1.00 79.88 220 ALA A N 1
ATOM 1659 C CA . ALA A 1 220 ? 8.981 4.596 5.861 1.00 79.88 220 ALA A CA 1
ATOM 1660 C C . ALA A 1 220 ? 8.245 4.360 4.533 1.00 79.88 220 ALA A C 1
ATOM 1662 O O . ALA A 1 220 ? 8.712 4.812 3.491 1.00 79.88 220 ALA A O 1
ATOM 1663 N N . ASP A 1 221 ? 7.115 3.657 4.587 1.00 86.25 221 ASP A N 1
ATOM 1664 C CA . ASP A 1 221 ? 6.388 3.177 3.424 1.00 86.25 221 ASP A CA 1
ATOM 1665 C C . ASP A 1 221 ? 5.067 3.940 3.193 1.00 86.25 221 ASP A C 1
ATOM 1667 O O . ASP A 1 221 ? 4.621 4.750 4.014 1.00 86.25 221 ASP A O 1
ATOM 1671 N N . ASN A 1 222 ? 4.451 3.722 2.034 1.00 91.44 222 ASN A N 1
ATOM 1672 C CA . ASN A 1 222 ? 3.175 4.295 1.641 1.00 91.44 222 ASN A CA 1
ATOM 1673 C C . ASN A 1 222 ? 2.024 3.717 2.478 1.00 91.44 222 ASN A C 1
ATOM 1675 O O . ASN A 1 222 ? 1.799 2.512 2.564 1.00 91.44 222 ASN A O 1
ATOM 1679 N N . VAL A 1 223 ? 1.229 4.607 3.077 1.00 92.12 223 VAL A N 1
ATOM 1680 C CA . VAL A 1 223 ? 0.134 4.215 3.971 1.00 92.12 223 VAL A CA 1
ATOM 1681 C C . VAL A 1 223 ? -1.209 4.535 3.339 1.00 92.12 223 VAL A C 1
ATOM 1683 O O . VAL A 1 223 ? -1.636 5.690 3.334 1.00 92.12 223 VAL A O 1
ATOM 1686 N N . THR A 1 224 ? -1.924 3.499 2.912 1.00 94.69 224 THR A N 1
ATOM 1687 C CA . THR A 1 224 ? -3.320 3.616 2.475 1.00 94.69 224 THR A CA 1
ATOM 1688 C C . THR A 1 224 ? -4.222 2.851 3.433 1.00 94.69 224 THR A C 1
ATOM 1690 O O . THR A 1 224 ? -3.944 1.700 3.760 1.00 94.69 224 THR A O 1
ATOM 1693 N N . VAL A 1 225 ? -5.301 3.488 3.903 1.00 96.12 225 VAL A N 1
ATOM 1694 C CA . VAL A 1 225 ? -6.267 2.887 4.837 1.00 96.12 225 VAL A CA 1
ATOM 1695 C C . VAL A 1 225 ? -7.692 3.192 4.390 1.00 96.12 225 VAL A C 1
ATOM 1697 O O . VAL A 1 225 ? -8.073 4.353 4.259 1.00 96.12 225 VAL A O 1
ATOM 1700 N N . LEU A 1 226 ? -8.498 2.146 4.241 1.00 96.44 226 LEU A N 1
ATOM 1701 C CA . LEU A 1 226 ? -9.933 2.206 4.002 1.00 96.44 226 LEU A CA 1
ATOM 1702 C C . LEU A 1 226 ? -10.668 1.607 5.205 1.00 96.44 226 LEU A C 1
ATOM 1704 O O . LEU A 1 226 ? -10.369 0.494 5.633 1.00 96.44 226 LEU A O 1
ATOM 1708 N N . VAL A 1 227 ? -11.648 2.332 5.743 1.00 95.62 227 VAL A N 1
ATOM 1709 C CA . VAL A 1 227 ? -12.517 1.840 6.821 1.00 95.62 227 VAL A CA 1
ATOM 1710 C C . VAL A 1 227 ? -13.951 1.805 6.312 1.00 95.62 227 VAL A C 1
ATOM 1712 O O . VAL A 1 227 ? -14.473 2.819 5.854 1.00 95.62 227 VAL A O 1
ATOM 1715 N N . VAL A 1 228 ? -14.591 0.644 6.413 1.00 93.38 228 VAL A N 1
ATOM 1716 C CA . VAL A 1 228 ? -15.974 0.414 5.984 1.00 93.38 228 VAL A CA 1
ATOM 1717 C C . VAL A 1 228 ? -16.833 0.159 7.214 1.00 93.38 228 VAL A C 1
ATOM 1719 O O . VAL A 1 228 ? -16.595 -0.799 7.944 1.00 93.38 228 VAL A O 1
ATOM 1722 N N . ASP A 1 229 ? -17.829 1.011 7.444 1.00 91.31 229 ASP A N 1
ATOM 1723 C CA . ASP A 1 229 ? -18.838 0.823 8.491 1.00 91.31 229 ASP A CA 1
ATOM 1724 C C . ASP A 1 229 ? -19.868 -0.224 8.037 1.00 91.31 229 ASP A C 1
ATOM 1726 O O . ASP A 1 229 ? -20.606 -0.008 7.075 1.00 91.31 229 ASP A O 1
ATOM 1730 N N . LEU A 1 230 ? -19.895 -1.374 8.715 1.00 88.06 230 LEU A N 1
ATOM 1731 C CA . LEU A 1 230 ? -20.775 -2.505 8.399 1.00 88.06 230 LEU A CA 1
ATOM 1732 C C . LEU A 1 230 ? -22.101 -2.449 9.171 1.00 88.06 230 LEU A C 1
ATOM 1734 O O . LEU A 1 230 ? -23.049 -3.149 8.814 1.00 88.06 230 LEU A O 1
ATOM 1738 N N . ALA A 1 231 ? -22.195 -1.609 10.206 1.00 71.50 231 ALA A N 1
ATOM 1739 C CA . ALA A 1 231 ? -23.374 -1.514 11.065 1.00 71.50 231 ALA A CA 1
ATOM 1740 C C . ALA A 1 231 ? -24.513 -0.688 10.438 1.00 71.50 231 ALA A C 1
ATOM 1742 O O . ALA A 1 231 ? -25.654 -0.759 10.890 1.00 71.50 231 ALA A O 1
ATOM 1743 N N . ARG A 1 232 ? -24.230 0.083 9.382 1.00 61.31 232 ARG A N 1
ATOM 1744 C CA . ARG A 1 232 ? -25.159 1.031 8.737 1.00 61.31 232 ARG A CA 1
ATOM 1745 C C . ARG A 1 232 ? -26.180 0.420 7.764 1.00 61.31 232 ARG A C 1
ATOM 1747 O O . ARG A 1 232 ? -26.781 1.133 6.964 1.00 61.31 232 ARG A O 1
ATOM 1754 N N . GLN A 1 233 ? -26.402 -0.887 7.823 1.00 51.38 233 GLN A N 1
ATOM 1755 C CA . GLN A 1 233 ? -27.378 -1.594 6.989 1.00 51.38 233 GLN A CA 1
ATOM 1756 C C . GLN A 1 233 ? -28.752 -1.602 7.688 1.00 51.38 233 GLN A C 1
ATOM 1758 O O . GLN A 1 233 ? -29.164 -2.608 8.257 1.00 51.38 233 GLN A O 1
ATOM 1763 N N . GLY A 1 234 ? -29.442 -0.456 7.700 1.00 44.78 234 GLY A N 1
ATOM 1764 C CA . GLY A 1 234 ? -30.805 -0.345 8.235 1.00 44.78 234 GLY A CA 1
ATOM 1765 C C . GLY A 1 234 ? -31.217 1.089 8.579 1.00 44.78 234 GLY A C 1
ATOM 1766 O O . GLY A 1 234 ? -30.801 1.620 9.600 1.00 44.78 234 GLY A O 1
ATOM 1767 N N . ASN A 1 235 ? -32.091 1.662 7.748 1.00 36.28 235 ASN A N 1
ATOM 1768 C CA . ASN A 1 235 ? -32.746 2.973 7.852 1.00 36.28 235 ASN A CA 1
ATOM 1769 C C . ASN A 1 235 ? -31.906 4.244 7.627 1.00 36.28 235 ASN A C 1
ATOM 1771 O O . ASN A 1 235 ? -30.969 4.568 8.351 1.00 36.28 235 ASN A O 1
ATOM 1775 N N . SER A 1 236 ? -32.403 5.034 6.664 1.00 34.91 236 SER A N 1
ATOM 1776 C CA . SER A 1 236 ? -32.031 6.408 6.302 1.00 34.91 236 SER A CA 1
ATOM 1777 C C . SER A 1 236 ? -30.573 6.609 5.888 1.00 34.91 236 SER A C 1
ATOM 1779 O O . SER A 1 236 ? -29.673 6.705 6.719 1.00 34.91 236 SER A O 1
ATOM 1781 N N . ALA A 1 237 ? -30.361 6.802 4.580 1.00 34.88 237 ALA A N 1
ATOM 1782 C CA . ALA A 1 237 ? -29.267 7.648 4.123 1.00 34.88 237 ALA A CA 1
ATOM 1783 C C . ALA A 1 237 ? -29.362 8.959 4.922 1.00 34.88 237 ALA A C 1
ATOM 1785 O O . ALA A 1 237 ? -30.375 9.657 4.806 1.00 34.88 237 ALA A O 1
ATOM 1786 N N . PRO A 1 238 ? -28.382 9.304 5.773 1.00 38.06 238 PRO A N 1
ATOM 1787 C CA . PRO A 1 238 ? -28.320 10.666 6.255 1.00 38.06 238 PRO A CA 1
ATOM 1788 C C . PRO A 1 238 ? -28.129 11.514 5.000 1.00 38.06 238 PRO A C 1
ATOM 1790 O O . PRO A 1 238 ? -27.280 11.174 4.169 1.00 38.06 238 PRO A O 1
ATOM 1793 N N . ALA A 1 239 ? -28.905 12.593 4.852 1.00 38.19 239 ALA A N 1
ATOM 1794 C CA . ALA A 1 239 ? -28.532 13.683 3.958 1.00 38.19 239 ALA A CA 1
ATOM 1795 C C . ALA A 1 239 ? -27.031 13.884 4.133 1.00 38.19 239 ALA A C 1
ATOM 1797 O O . ALA A 1 239 ? -26.599 13.990 5.282 1.00 38.19 239 ALA A O 1
ATOM 1798 N N . ALA A 1 240 ? -26.265 13.784 3.042 1.00 37.62 240 ALA A N 1
ATOM 1799 C CA . ALA A 1 240 ? -24.816 13.838 3.068 1.00 37.62 240 ALA A CA 1
ATOM 1800 C C . ALA A 1 240 ? -24.401 15.040 3.917 1.00 37.62 240 ALA A C 1
ATOM 1802 O O . ALA A 1 240 ? -24.393 16.178 3.450 1.00 37.62 240 ALA A O 1
ATOM 1803 N N . VAL A 1 241 ? -24.104 14.796 5.196 1.00 36.12 241 VAL A N 1
ATOM 1804 C CA . VAL A 1 241 ? -23.431 15.774 6.019 1.00 36.12 241 VAL A CA 1
ATOM 1805 C C . VAL A 1 241 ? -22.055 15.742 5.406 1.00 36.12 241 VAL A C 1
ATOM 1807 O O . VAL A 1 241 ? -21.257 14.847 5.685 1.00 36.12 241 VAL A O 1
ATOM 1810 N N . LEU A 1 242 ? -21.850 16.672 4.475 1.00 34.88 242 LEU A N 1
ATOM 1811 C CA . LEU A 1 242 ? -20.565 17.158 4.021 1.00 34.88 242 LEU A CA 1
ATOM 1812 C C . LEU A 1 242 ? -19.834 17.656 5.270 1.00 34.88 242 LEU A C 1
ATOM 1814 O O . LEU A 1 242 ? -19.669 18.851 5.493 1.00 34.88 242 LEU A O 1
ATOM 1818 N N . LEU A 1 243 ? -19.417 16.725 6.129 1.00 31.09 243 LEU A N 1
ATOM 1819 C CA . LEU A 1 243 ? -18.258 16.949 6.956 1.00 31.09 243 LEU A CA 1
ATOM 1820 C C . LEU A 1 243 ? -17.171 17.269 5.939 1.00 31.09 243 LEU A C 1
ATOM 1822 O O . LEU A 1 243 ? -17.022 16.490 4.988 1.00 31.09 243 LEU A O 1
ATOM 1826 N N . PRO A 1 244 ? -16.495 18.425 6.062 1.00 29.94 244 PRO A N 1
ATOM 1827 C CA . PRO A 1 244 ? -15.457 18.798 5.123 1.00 29.94 244 PRO A CA 1
ATOM 1828 C C . PRO A 1 244 ? -14.563 17.582 4.998 1.00 29.94 244 PRO A C 1
ATOM 1830 O O . PRO A 1 244 ? -14.102 17.070 6.023 1.00 29.94 244 PRO A O 1
ATOM 1833 N N . THR A 1 245 ? -14.446 17.063 3.772 1.00 31.50 245 THR A N 1
ATOM 1834 C CA . THR A 1 245 ? -13.567 15.955 3.441 1.00 31.50 245 THR A CA 1
ATOM 1835 C C . THR A 1 245 ? -12.293 16.229 4.207 1.00 31.50 245 THR A C 1
ATOM 1837 O O . THR A 1 245 ? -11.590 17.198 3.912 1.00 31.50 245 THR A O 1
ATOM 1840 N N . VAL A 1 246 ? -12.024 15.439 5.250 1.00 33.72 246 VAL A N 1
ATOM 1841 C CA . VAL A 1 246 ? -10.679 15.368 5.791 1.00 33.72 246 VAL A CA 1
ATOM 1842 C C . VAL A 1 246 ? -9.957 14.619 4.692 1.00 33.72 246 VAL A C 1
ATOM 1844 O O . VAL A 1 246 ? -9.838 13.394 4.727 1.00 33.72 246 VAL A O 1
ATOM 1847 N N . VAL A 1 247 ? -9.612 15.382 3.646 1.00 31.45 247 VAL A N 1
ATOM 1848 C CA . VAL A 1 247 ? -8.531 15.103 2.725 1.00 31.45 247 VAL A CA 1
ATOM 1849 C C . VAL A 1 247 ? -7.456 14.633 3.664 1.00 31.45 247 VAL A C 1
ATOM 1851 O O . VAL A 1 247 ? -7.131 15.349 4.622 1.00 31.45 247 VAL A O 1
ATOM 1854 N N . ALA A 1 248 ? -7.050 13.375 3.496 1.00 27.27 248 ALA A N 1
ATOM 1855 C CA . ALA A 1 248 ? -5.915 12.842 4.206 1.00 27.27 248 ALA A CA 1
ATOM 1856 C C . ALA A 1 248 ? -4.894 13.969 4.226 1.00 27.27 248 ALA A C 1
ATOM 1858 O O . ALA A 1 248 ? -4.482 14.446 3.170 1.00 27.27 248 ALA A O 1
ATOM 1859 N N . THR A 1 249 ? -4.573 14.471 5.416 1.00 30.97 249 THR A N 1
ATOM 1860 C CA . THR A 1 249 ? -3.467 15.396 5.569 1.00 30.97 249 THR A CA 1
ATOM 1861 C C . THR A 1 249 ? -2.200 14.564 5.356 1.00 30.97 249 THR A C 1
ATOM 1863 O O . THR A 1 249 ? -1.389 14.432 6.266 1.00 30.97 249 THR A O 1
ATOM 1866 N N . HIS A 1 250 ? -2.016 13.981 4.162 1.00 34.88 250 HIS A N 1
ATOM 1867 C CA . HIS A 1 250 ? -0.826 14.328 3.419 1.00 34.88 250 HIS A CA 1
ATOM 1868 C C . HIS A 1 250 ? -0.753 15.826 3.564 1.00 34.88 250 HIS A C 1
ATOM 1870 O O . HIS A 1 250 ? -1.697 16.527 3.195 1.00 34.88 250 HIS A O 1
ATOM 1876 N N . VAL A 1 251 ? 0.276 16.276 4.276 1.00 31.02 251 VAL A N 1
ATOM 1877 C CA . VAL A 1 251 ? 0.732 17.655 4.211 1.00 31.02 251 VAL A CA 1
ATOM 1878 C C . VAL A 1 251 ? 0.442 18.083 2.779 1.00 31.02 251 VAL A C 1
ATOM 1880 O O . VAL A 1 251 ? 1.051 17.494 1.881 1.00 31.02 251 VAL A O 1
ATOM 1883 N N . PRO A 1 252 ? -0.560 18.951 2.519 1.00 37.19 252 PRO A N 1
ATOM 1884 C CA . PRO A 1 252 ? -0.669 19.479 1.186 1.00 37.19 252 PRO A CA 1
ATOM 1885 C C . PRO A 1 252 ? 0.700 20.107 1.031 1.00 37.19 252 PRO A C 1
ATOM 1887 O O . PRO A 1 252 ? 1.099 20.919 1.873 1.00 37.19 252 PRO A O 1
ATOM 1890 N N . VAL A 1 253 ? 1.480 19.623 0.073 1.00 45.12 253 VAL A N 1
ATOM 1891 C CA . VAL A 1 253 ? 2.626 20.376 -0.397 1.00 45.12 253 VAL A CA 1
ATOM 1892 C C . VAL A 1 253 ? 1.972 21.681 -0.836 1.00 45.12 253 VAL A C 1
ATOM 1894 O O . VAL A 1 253 ? 1.203 21.699 -1.794 1.00 45.12 253 VAL A O 1
ATOM 1897 N N . GLY A 1 254 ? 2.003 22.650 0.084 1.00 47.22 254 GLY A N 1
ATOM 1898 C CA . GLY A 1 254 ? 0.861 23.537 0.307 1.00 47.22 254 GLY A CA 1
ATOM 1899 C C . GLY A 1 254 ? 0.573 24.287 -0.964 1.00 47.22 254 GLY A C 1
ATOM 1900 O O . GLY A 1 254 ? 1.539 24.805 -1.497 1.00 47.22 254 GLY A O 1
ATOM 1901 N N . LYS A 1 255 ? -0.691 24.293 -1.431 1.00 59.88 255 LYS A N 1
ATOM 1902 C CA . LYS A 1 255 ? -1.163 24.892 -2.696 1.00 59.88 255 LYS A CA 1
ATOM 1903 C C . LYS A 1 255 ? -0.184 25.953 -3.215 1.00 59.88 255 LYS A C 1
ATOM 1905 O O . LYS A 1 255 ? -0.338 27.133 -2.894 1.00 59.88 255 LYS A O 1
ATOM 1910 N N . LEU A 1 256 ? 0.852 25.538 -3.949 1.00 66.12 256 LEU A N 1
ATOM 1911 C CA . LEU A 1 256 ? 1.826 26.500 -4.433 1.00 66.12 256 LEU A CA 1
ATOM 1912 C C . LEU A 1 256 ? 1.148 27.199 -5.585 1.00 66.12 256 LEU A C 1
ATOM 1914 O O . LEU A 1 256 ? 0.630 26.561 -6.493 1.00 66.12 256 LEU A O 1
ATOM 1918 N N . SER A 1 257 ? 1.106 28.522 -5.532 1.00 75.12 257 SER A N 1
ATOM 1919 C CA . SER A 1 257 ? 0.650 29.260 -6.700 1.00 75.12 257 SER A CA 1
ATOM 1920 C C . SER A 1 257 ? 1.642 29.049 -7.849 1.00 75.12 257 SER A C 1
ATOM 1922 O O . SER A 1 257 ? 2.850 28.950 -7.616 1.00 75.12 257 SER A O 1
ATOM 1924 N N . LYS A 1 258 ? 1.163 29.113 -9.097 1.00 78.19 258 LYS A N 1
ATOM 1925 C CA . LYS A 1 258 ? 2.031 29.186 -10.288 1.00 78.19 258 LYS A CA 1
ATOM 1926 C C . LYS A 1 258 ? 3.163 30.214 -10.134 1.00 78.19 258 LYS A C 1
ATOM 1928 O O . LYS A 1 258 ? 4.279 29.985 -10.585 1.00 78.19 258 LYS A O 1
ATOM 1933 N N . GLY A 1 259 ? 2.895 31.335 -9.455 1.00 83.31 259 GLY A N 1
ATOM 1934 C CA . GLY A 1 259 ? 3.900 32.363 -9.170 1.00 83.31 259 GLY A CA 1
ATOM 1935 C C . GLY A 1 259 ? 4.978 31.921 -8.173 1.00 83.31 259 GLY A C 1
ATOM 1936 O O . GLY A 1 259 ? 6.123 32.348 -8.283 1.00 83.31 259 GLY A O 1
ATOM 1937 N N . GLN A 1 260 ? 4.641 31.055 -7.219 1.00 84.69 260 GLN A N 1
ATOM 1938 C CA . GLN A 1 260 ? 5.585 30.477 -6.262 1.00 84.69 260 GLN A CA 1
ATOM 1939 C C . GLN A 1 260 ? 6.480 29.426 -6.933 1.00 84.69 260 GLN A C 1
ATOM 1941 O O . GLN A 1 260 ? 7.691 29.460 -6.731 1.00 84.69 260 GLN A O 1
ATOM 1946 N N . LEU A 1 261 ? 5.915 28.573 -7.799 1.00 85.69 261 LEU A N 1
ATOM 1947 C CA . LEU A 1 261 ? 6.686 27.627 -8.619 1.00 85.69 261 LEU A CA 1
ATOM 1948 C C . LEU A 1 261 ? 7.636 28.357 -9.578 1.00 85.69 261 LEU A C 1
ATOM 1950 O O . LEU A 1 261 ? 8.824 28.047 -9.615 1.00 85.69 261 LEU A O 1
ATOM 1954 N N . ALA A 1 262 ? 7.158 29.390 -10.281 1.00 88.62 262 ALA A N 1
ATOM 1955 C CA . ALA A 1 262 ? 7.987 30.195 -11.182 1.00 88.62 262 ALA A CA 1
ATOM 1956 C C . ALA A 1 262 ? 9.175 30.858 -10.460 1.00 88.62 262 ALA A C 1
ATOM 1958 O O . ALA A 1 262 ? 10.296 30.860 -10.967 1.00 88.62 262 ALA A O 1
ATOM 1959 N N . LYS A 1 263 ? 8.951 31.376 -9.245 1.00 91.88 263 LYS A N 1
ATOM 1960 C CA . LYS A 1 263 ? 10.026 31.898 -8.387 1.00 91.88 263 LYS A CA 1
ATOM 1961 C C . LYS A 1 263 ? 11.001 30.795 -7.958 1.00 91.88 263 LYS A C 1
ATOM 1963 O O . LYS A 1 263 ? 12.204 31.029 -7.974 1.00 91.88 263 LYS A O 1
ATOM 1968 N N . GLY A 1 264 ? 10.505 29.599 -7.633 1.00 91.69 264 GLY A N 1
ATOM 1969 C CA . GLY A 1 264 ? 11.335 28.429 -7.331 1.00 91.69 264 GLY A CA 1
ATOM 1970 C C . GLY A 1 264 ? 12.279 28.079 -8.482 1.00 91.69 264 GLY A C 1
ATOM 1971 O O . GLY A 1 264 ? 13.488 27.983 -8.271 1.00 91.69 264 GLY A O 1
ATOM 1972 N N . TYR A 1 265 ? 11.751 27.992 -9.707 1.00 93.56 265 TYR A N 1
ATOM 1973 C CA . TYR A 1 265 ? 12.554 27.763 -10.912 1.00 93.56 265 TYR A CA 1
ATOM 1974 C C . TYR A 1 265 ? 13.589 28.870 -11.148 1.00 93.56 265 TYR A C 1
ATOM 1976 O O . TYR A 1 265 ? 14.740 28.569 -11.459 1.00 93.56 265 TYR A O 1
ATOM 1984 N N . ALA A 1 266 ? 13.226 30.141 -10.948 1.00 94.62 266 ALA A N 1
ATOM 1985 C CA . ALA A 1 266 ? 14.160 31.259 -11.095 1.00 94.62 266 ALA A CA 1
ATOM 1986 C C . ALA A 1 266 ? 15.336 31.182 -10.099 1.00 94.62 266 ALA A C 1
ATOM 1988 O O . ALA A 1 266 ? 16.487 31.455 -10.460 1.00 94.62 266 ALA A O 1
ATOM 1989 N N . ILE A 1 267 ? 15.072 30.765 -8.855 1.00 94.00 267 ILE A N 1
ATOM 1990 C CA . ILE A 1 267 ? 16.120 30.563 -7.847 1.00 94.00 267 ILE A CA 1
ATOM 1991 C C . ILE A 1 267 ? 17.033 29.400 -8.253 1.00 94.00 267 ILE A C 1
ATOM 1993 O O . ILE A 1 267 ? 18.254 29.563 -8.236 1.00 94.00 267 ILE A O 1
ATOM 1997 N N . LEU A 1 268 ? 16.474 28.258 -8.673 1.00 93.69 268 LEU A N 1
ATOM 1998 C CA . LEU A 1 268 ? 17.267 27.108 -9.127 1.00 93.69 268 LEU A CA 1
ATOM 1999 C C . LEU A 1 268 ? 18.110 27.434 -10.370 1.00 93.69 268 LEU A C 1
ATOM 2001 O O . LEU A 1 268 ? 19.266 27.020 -10.444 1.00 93.69 268 LEU A O 1
ATOM 2005 N N . HIS A 1 269 ? 17.591 28.238 -11.301 1.00 94.56 269 HIS A N 1
ATOM 2006 C CA . HIS A 1 269 ? 18.364 28.740 -12.439 1.00 94.56 269 HIS A CA 1
ATOM 2007 C C . HIS A 1 269 ? 19.561 29.577 -11.971 1.00 94.56 269 HIS A C 1
ATOM 2009 O O . HIS A 1 269 ? 20.695 29.344 -12.380 1.00 94.56 269 HIS A O 1
ATOM 2015 N N . THR A 1 270 ? 19.337 30.493 -11.027 1.00 95.12 270 THR A N 1
ATOM 2016 C CA . THR A 1 270 ? 20.406 31.336 -10.470 1.00 95.12 270 THR A CA 1
ATOM 2017 C C . THR A 1 270 ? 21.451 30.510 -9.702 1.00 95.12 270 THR A C 1
ATOM 2019 O O . THR A 1 270 ? 22.643 30.842 -9.702 1.00 95.12 270 THR A O 1
ATOM 2022 N N . ILE A 1 271 ? 21.028 29.427 -9.039 1.00 94.06 271 ILE A N 1
ATOM 2023 C CA . ILE A 1 271 ? 21.924 28.448 -8.409 1.00 94.06 271 ILE A CA 1
ATOM 2024 C C . ILE A 1 271 ? 22.764 27.744 -9.479 1.00 94.06 271 ILE A C 1
ATOM 2026 O O . ILE A 1 271 ? 23.982 27.686 -9.325 1.00 94.06 271 ILE A O 1
ATOM 2030 N N . SER A 1 272 ? 22.150 27.298 -10.580 1.00 95.06 272 SER A N 1
ATOM 2031 C CA . SER A 1 272 ? 22.850 26.697 -11.725 1.00 95.06 272 SER A CA 1
ATOM 2032 C C . SER A 1 272 ? 23.945 27.616 -12.269 1.00 95.06 272 SER A C 1
ATOM 2034 O O . SER A 1 272 ? 25.108 27.218 -12.341 1.00 95.06 272 SER A O 1
ATOM 2036 N N . ASP A 1 273 ? 23.611 28.881 -12.535 1.00 94.75 273 ASP A N 1
ATOM 2037 C CA . ASP A 1 273 ? 24.562 29.885 -13.025 1.00 94.75 273 ASP A CA 1
ATOM 2038 C C . ASP A 1 273 ? 25.733 30.080 -12.051 1.00 94.75 273 ASP A C 1
ATOM 2040 O O . ASP A 1 273 ? 26.893 30.208 -12.448 1.00 94.75 273 ASP A O 1
ATOM 2044 N N . THR A 1 274 ? 25.442 30.067 -10.747 1.00 92.44 274 THR A N 1
ATOM 2045 C CA . THR A 1 274 ? 26.459 30.235 -9.703 1.00 92.44 274 THR A CA 1
ATOM 2046 C C . THR A 1 274 ? 27.364 29.001 -9.585 1.00 92.44 274 THR A C 1
ATOM 2048 O O . THR A 1 274 ? 28.570 29.158 -9.385 1.00 92.44 274 THR A O 1
ATOM 2051 N N . LEU A 1 275 ? 26.826 27.787 -9.746 1.00 92.94 275 LEU A N 1
ATOM 2052 C CA . LEU A 1 275 ? 27.599 26.538 -9.770 1.00 92.94 275 LEU A CA 1
ATOM 2053 C C . LEU A 1 275 ? 28.496 26.441 -11.008 1.00 92.94 275 LEU A C 1
ATOM 2055 O O . LEU A 1 275 ? 29.669 26.075 -10.890 1.00 92.94 275 LEU A O 1
ATOM 2059 N N . ASN A 1 276 ? 27.983 26.833 -12.175 1.00 92.81 276 ASN A N 1
ATOM 2060 C CA . ASN A 1 276 ? 28.764 26.901 -13.409 1.00 92.81 276 ASN A CA 1
ATOM 2061 C C . ASN A 1 276 ? 29.922 27.898 -13.259 1.00 92.81 276 ASN A C 1
ATOM 2063 O O . ASN A 1 276 ? 31.071 27.545 -13.514 1.00 92.81 276 ASN A O 1
ATOM 2067 N N . ALA A 1 277 ? 29.660 29.087 -12.705 1.00 90.50 277 ALA A N 1
ATOM 2068 C CA . ALA A 1 277 ? 30.702 30.076 -12.439 1.00 90.50 277 ALA A CA 1
ATOM 2069 C C . ALA A 1 277 ? 31.784 29.569 -11.463 1.00 90.50 277 ALA A C 1
ATOM 2071 O O . ALA A 1 277 ? 32.964 29.859 -11.655 1.00 90.50 277 ALA A O 1
ATOM 2072 N N . ILE A 1 278 ? 31.415 28.813 -10.418 1.00 89.69 278 ILE A N 1
ATOM 2073 C CA . ILE A 1 278 ? 32.393 28.182 -9.511 1.00 89.69 278 ILE A CA 1
ATOM 2074 C C . ILE A 1 278 ? 33.240 27.159 -10.268 1.00 89.69 278 ILE A C 1
ATOM 2076 O O . ILE A 1 278 ? 34.466 27.206 -10.180 1.00 89.69 278 ILE A O 1
ATOM 2080 N N . THR A 1 279 ? 32.599 26.300 -11.058 1.00 89.62 279 THR A N 1
ATOM 2081 C CA . THR A 1 279 ? 33.274 25.267 -11.854 1.00 89.62 279 THR A CA 1
ATOM 2082 C C . THR A 1 279 ? 34.268 25.883 -12.845 1.00 89.62 279 THR A C 1
ATOM 2084 O O . THR A 1 279 ? 35.400 25.412 -12.967 1.00 89.62 279 THR A O 1
ATOM 2087 N N . ASP A 1 280 ? 33.895 26.974 -13.514 1.00 87.81 280 ASP A N 1
ATOM 2088 C CA . ASP A 1 280 ? 34.755 27.670 -14.477 1.00 87.81 280 ASP A CA 1
ATOM 2089 C C . ASP A 1 280 ? 35.936 28.384 -13.804 1.00 87.81 280 ASP A C 1
ATOM 2091 O O . ASP A 1 280 ? 37.057 28.378 -14.327 1.00 87.81 280 ASP A O 1
ATOM 2095 N N . MET A 1 281 ? 35.724 28.950 -12.611 1.00 85.44 281 MET A N 1
ATOM 2096 C CA . MET A 1 281 ? 36.799 29.528 -11.796 1.00 85.44 281 MET A CA 1
ATOM 2097 C C . MET A 1 281 ? 37.787 28.459 -11.303 1.00 85.44 281 MET A C 1
ATOM 2099 O O . MET A 1 281 ? 38.997 28.692 -11.312 1.00 85.44 281 MET A O 1
ATOM 2103 N N . GLU A 1 282 ? 37.300 27.280 -10.913 1.00 84.25 282 GLU A N 1
ATOM 2104 C CA . GLU A 1 282 ? 38.131 26.154 -10.467 1.00 84.25 282 GLU A CA 1
ATOM 2105 C C . GLU A 1 282 ? 38.920 25.516 -11.626 1.00 84.25 282 GLU A C 1
ATOM 2107 O O . GLU A 1 282 ? 40.108 25.210 -11.471 1.00 84.25 282 GLU A O 1
ATOM 2112 N N . ARG A 1 283 ? 38.315 25.414 -12.819 1.00 83.31 283 ARG A N 1
ATOM 2113 C CA . ARG A 1 283 ? 38.997 25.008 -14.064 1.00 83.31 283 ARG A CA 1
ATOM 2114 C C . ARG A 1 283 ? 40.080 26.004 -14.479 1.00 83.31 283 ARG A C 1
ATOM 2116 O O . ARG A 1 283 ? 41.196 25.614 -14.811 1.00 83.31 283 ARG A O 1
ATOM 2123 N N . SER A 1 284 ? 39.793 27.302 -14.402 1.00 76.62 284 SER A N 1
ATOM 2124 C CA . SER A 1 284 ? 40.763 28.356 -14.736 1.00 76.62 284 SER A CA 1
ATOM 2125 C C . SER A 1 284 ? 41.963 28.379 -13.777 1.00 76.62 284 SER A C 1
ATOM 2127 O O . SER A 1 284 ? 43.070 28.749 -14.170 1.00 76.62 284 SER A O 1
ATOM 2129 N N . ALA A 1 285 ? 41.776 27.946 -12.526 1.00 68.81 285 ALA A N 1
ATOM 2130 C CA . ALA A 1 285 ? 42.859 27.806 -11.557 1.00 68.81 285 ALA A CA 1
ATOM 2131 C C . ALA A 1 285 ? 43.783 26.609 -11.865 1.00 68.81 285 ALA A C 1
ATOM 2133 O O . ALA A 1 285 ? 44.997 26.712 -11.670 1.00 68.81 285 ALA A O 1
ATOM 2134 N N . THR A 1 286 ? 43.244 25.504 -12.391 1.00 62.94 286 THR A N 1
ATOM 2135 C CA . THR A 1 286 ? 43.997 24.268 -12.684 1.00 62.94 286 THR A CA 1
ATOM 2136 C C . THR A 1 286 ? 44.824 24.348 -13.972 1.00 62.94 286 THR A C 1
ATOM 2138 O O . THR A 1 286 ? 45.945 23.843 -13.997 1.00 62.94 286 THR A O 1
ATOM 2141 N N . THR A 1 287 ? 44.371 25.075 -14.999 1.00 59.69 287 THR A N 1
ATOM 2142 C CA . THR A 1 287 ? 45.106 25.258 -16.275 1.00 59.69 287 THR A CA 1
ATOM 2143 C C . THR A 1 287 ? 46.372 26.131 -16.148 1.00 59.69 287 THR A C 1
ATOM 2145 O O . THR A 1 287 ? 47.160 26.243 -17.082 1.00 59.69 287 THR A O 1
ATOM 2148 N N . SER A 1 288 ? 46.617 26.750 -14.985 1.00 54.47 288 SER A N 1
ATOM 2149 C CA . SER A 1 288 ? 47.763 27.647 -14.745 1.00 54.47 288 SER A CA 1
ATOM 2150 C C . SER A 1 288 ? 49.020 26.976 -14.147 1.00 54.47 288 SER A C 1
ATOM 2152 O O . SER A 1 288 ? 50.018 27.659 -13.870 1.00 54.47 288 SER A O 1
ATOM 2154 N N . ALA A 1 289 ? 49.010 25.650 -13.960 1.00 44.34 289 ALA A N 1
ATOM 2155 C CA . ALA A 1 289 ? 50.172 24.873 -13.520 1.00 44.34 289 ALA A CA 1
ATOM 2156 C C . ALA A 1 289 ? 51.077 24.502 -14.721 1.00 44.34 289 ALA A C 1
ATOM 2158 O O . ALA A 1 289 ? 50.578 23.945 -15.695 1.00 44.34 289 ALA A O 1
ATOM 2159 N N . PRO A 1 290 ? 52.396 24.795 -14.705 1.00 43.12 290 PRO A N 1
ATOM 2160 C CA . PRO A 1 290 ? 53.267 24.453 -15.824 1.00 43.12 290 PRO A CA 1
ATOM 2161 C C . PRO A 1 290 ? 53.546 22.945 -15.844 1.00 43.12 290 PRO A C 1
ATOM 2163 O O . PRO A 1 290 ? 54.007 22.380 -14.855 1.00 43.12 290 PRO A O 1
ATOM 2166 N N . SER A 1 291 ? 53.315 22.315 -16.994 1.00 40.28 291 SER A N 1
ATOM 2167 C CA . SER A 1 291 ? 53.819 20.984 -17.322 1.00 40.28 291 SER A CA 1
ATOM 2168 C C . SER A 1 291 ? 55.350 21.005 -17.350 1.00 40.28 291 SER A C 1
ATOM 2170 O O . SER A 1 291 ? 55.960 21.639 -18.214 1.00 40.28 291 SER A O 1
ATOM 2172 N N . THR A 1 292 ? 55.980 20.324 -16.399 1.00 38.50 292 THR A N 1
ATOM 2173 C CA . THR A 1 292 ? 57.422 20.071 -16.377 1.00 38.50 292 THR A CA 1
ATOM 2174 C C . THR A 1 292 ? 57.775 19.123 -17.526 1.00 38.50 292 THR A C 1
ATOM 2176 O O . THR A 1 292 ? 57.579 17.917 -17.421 1.00 38.50 292 THR A O 1
ATOM 2179 N N . VAL A 1 293 ? 58.291 19.660 -18.633 1.00 38.84 293 VAL A N 1
ATOM 2180 C CA . VAL A 1 293 ? 59.037 18.875 -19.626 1.00 38.84 293 VAL A CA 1
ATOM 2181 C C . VAL A 1 293 ? 60.505 18.895 -19.203 1.00 38.84 293 VAL A C 1
ATOM 2183 O O . VAL A 1 293 ? 61.076 19.959 -18.966 1.00 38.84 293 VAL A O 1
ATOM 2186 N N . GLN A 1 294 ? 61.093 17.709 -19.052 1.00 40.25 294 GLN A N 1
ATOM 2187 C CA . GLN A 1 294 ? 62.515 17.507 -18.784 1.00 40.25 294 GLN A CA 1
ATOM 2188 C C . GLN A 1 294 ? 63.373 18.125 -19.898 1.00 40.25 294 GLN A C 1
ATOM 2190 O O . GLN A 1 294 ? 63.231 17.758 -21.060 1.00 40.25 294 GLN A O 1
ATOM 2195 N N . ALA A 1 295 ? 64.319 18.991 -19.534 1.00 33.66 295 ALA A N 1
ATOM 2196 C CA . ALA A 1 295 ? 65.516 19.258 -20.327 1.00 33.66 295 ALA A CA 1
ATOM 2197 C C . ALA A 1 295 ? 66.667 19.667 -19.394 1.00 33.66 295 ALA A C 1
ATOM 2199 O O . ALA A 1 295 ? 66.479 20.412 -18.432 1.00 33.66 295 ALA A O 1
ATOM 2200 N N . ALA A 1 296 ? 67.839 19.094 -19.652 1.00 34.84 296 ALA A N 1
ATOM 2201 C CA . ALA A 1 296 ? 69.013 19.089 -18.792 1.00 34.84 296 ALA A CA 1
ATOM 2202 C C . ALA A 1 296 ? 69.853 20.384 -18.833 1.00 34.84 296 ALA A C 1
ATOM 2204 O O . ALA A 1 296 ? 69.905 21.070 -19.845 1.00 34.84 296 ALA A O 1
ATOM 2205 N N . ALA A 1 297 ? 70.560 20.604 -17.714 1.00 36.12 297 ALA A N 1
ATOM 2206 C CA . ALA A 1 297 ? 71.838 21.304 -17.507 1.00 36.12 297 ALA A CA 1
ATOM 2207 C C . ALA A 1 297 ? 72.043 22.742 -18.038 1.00 36.12 297 ALA A C 1
ATOM 2209 O O . ALA A 1 297 ? 72.187 22.962 -19.234 1.00 36.12 297 ALA A O 1
ATOM 2210 N N . SER A 1 298 ? 72.275 23.696 -17.117 1.00 32.28 298 SER A N 1
ATOM 2211 C CA . SER A 1 298 ? 73.600 24.323 -16.859 1.00 32.28 298 SER A CA 1
ATOM 2212 C C . SER A 1 298 ? 73.513 25.682 -16.113 1.00 32.28 298 SER A C 1
ATOM 2214 O O . SER A 1 298 ? 72.703 26.538 -16.440 1.00 32.28 298 SER A O 1
ATOM 2216 N N . THR A 1 299 ? 74.355 25.815 -15.073 1.00 36.16 299 THR A N 1
ATOM 2217 C CA . THR A 1 299 ? 75.029 27.011 -14.488 1.00 36.16 299 THR A CA 1
ATOM 2218 C C . THR A 1 299 ? 74.309 28.361 -14.207 1.00 36.16 299 THR A C 1
ATOM 2220 O O . THR A 1 299 ? 73.662 28.969 -15.047 1.00 36.16 299 THR A O 1
ATOM 2223 N N . VAL A 1 300 ? 74.540 28.859 -12.978 1.00 39.16 300 VAL A N 1
ATOM 2224 C CA . VAL A 1 300 ? 74.157 30.142 -12.307 1.00 39.16 300 VAL A CA 1
ATOM 2225 C C . VAL A 1 300 ? 75.158 31.264 -12.759 1.00 39.16 300 VAL A C 1
ATOM 2227 O O . VAL A 1 300 ? 76.217 30.856 -13.237 1.00 39.16 300 VAL A O 1
ATOM 2230 N N . PRO A 1 301 ? 74.972 32.614 -12.591 1.00 52.00 301 PRO A N 1
ATOM 2231 C CA . PRO A 1 301 ? 74.169 33.271 -11.553 1.00 52.00 301 PRO A CA 1
ATOM 2232 C C . PRO A 1 301 ? 73.477 34.640 -11.812 1.00 52.00 301 PRO A C 1
ATOM 2234 O O . PRO A 1 301 ? 73.652 35.301 -12.824 1.00 52.00 301 PRO A O 1
ATOM 2237 N N . SER A 1 302 ? 72.717 35.020 -10.771 1.00 41.69 302 SER A N 1
ATOM 2238 C CA . SER A 1 302 ? 72.298 36.352 -10.279 1.00 41.69 302 SER A CA 1
ATOM 2239 C C . SER A 1 302 ? 71.430 37.284 -11.152 1.00 41.69 302 SER A C 1
ATOM 2241 O O . SER A 1 302 ? 71.803 37.785 -12.202 1.00 41.69 302 SER A O 1
ATOM 2243 N N . GLY A 1 303 ? 70.242 37.605 -10.622 1.00 35.62 303 GLY A N 1
ATOM 2244 C CA . GLY A 1 303 ? 69.352 38.642 -11.148 1.00 35.62 303 GLY A CA 1
ATOM 2245 C C . GLY A 1 303 ? 67.985 38.622 -10.460 1.00 35.62 303 GLY A C 1
ATOM 2246 O O . GLY A 1 303 ? 67.316 37.595 -10.383 1.00 35.62 303 GLY A O 1
ATOM 2247 N N . THR A 1 304 ? 67.578 39.758 -9.909 1.00 49.00 304 THR A N 1
ATOM 2248 C CA . THR A 1 304 ? 66.358 40.033 -9.133 1.00 49.00 304 THR A CA 1
ATOM 2249 C C . THR A 1 304 ? 65.066 39.439 -9.725 1.00 49.00 304 THR A C 1
ATOM 2251 O O . THR A 1 304 ? 64.430 40.024 -10.596 1.00 49.00 304 THR A O 1
ATOM 2254 N N . ARG A 1 305 ? 64.577 38.317 -9.173 1.00 49.16 305 ARG A N 1
ATOM 2255 C CA . ARG A 1 305 ? 63.295 37.691 -9.571 1.00 49.16 305 ARG A CA 1
ATOM 2256 C C . ARG A 1 305 ? 62.336 37.520 -8.382 1.00 49.16 305 ARG A C 1
ATOM 2258 O O . ARG A 1 305 ? 61.883 36.426 -8.081 1.00 49.16 305 ARG A O 1
ATOM 2265 N N . ARG A 1 306 ? 62.009 38.620 -7.686 1.00 46.12 306 ARG A N 1
ATOM 2266 C CA . ARG A 1 306 ? 61.033 38.659 -6.562 1.00 46.12 306 ARG A CA 1
ATOM 2267 C C . ARG A 1 306 ? 59.678 39.308 -6.897 1.00 46.12 306 ARG A C 1
ATOM 2269 O O . ARG A 1 306 ? 58.905 39.594 -5.987 1.00 46.12 306 ARG A O 1
ATOM 2276 N N . ARG A 1 307 ? 59.364 39.553 -8.178 1.00 46.84 307 ARG A N 1
ATOM 2277 C CA . ARG A 1 307 ? 58.087 40.183 -8.598 1.00 46.84 307 ARG A CA 1
ATOM 2278 C C . ARG A 1 307 ? 57.029 39.207 -9.140 1.00 46.84 307 ARG A C 1
ATOM 2280 O O . ARG A 1 307 ? 55.844 39.472 -8.976 1.00 46.84 307 ARG A O 1
ATOM 2287 N N . SER A 1 308 ? 57.412 38.062 -9.710 1.00 52.16 308 SER A N 1
ATOM 2288 C CA . SER A 1 308 ? 56.475 37.147 -10.395 1.00 52.16 308 SER A CA 1
ATOM 2289 C C . SER A 1 308 ? 55.736 36.164 -9.474 1.00 52.16 308 SER A C 1
ATOM 2291 O O . SER A 1 308 ? 54.610 35.776 -9.781 1.00 52.16 308 SER A O 1
ATOM 2293 N N . SER A 1 309 ? 56.305 35.801 -8.320 1.00 53.19 309 SER A N 1
ATOM 2294 C CA . SER A 1 309 ? 55.631 34.961 -7.313 1.00 53.19 309 SER A CA 1
ATOM 2295 C C . SER A 1 309 ? 54.520 35.707 -6.566 1.00 53.19 309 SER A C 1
ATOM 2297 O O . SER A 1 309 ? 53.475 35.129 -6.275 1.00 53.19 309 SER A O 1
ATOM 2299 N N . ARG A 1 310 ? 54.699 37.014 -6.319 1.00 54.72 310 ARG A N 1
ATOM 2300 C CA . ARG A 1 310 ? 53.701 37.871 -5.657 1.00 54.72 310 ARG A CA 1
ATOM 2301 C C . ARG A 1 310 ? 52.456 38.088 -6.524 1.00 54.72 310 ARG A C 1
ATOM 2303 O O . ARG A 1 310 ? 51.357 38.117 -5.985 1.00 54.72 310 ARG A O 1
ATOM 2310 N N . ALA A 1 311 ? 52.623 38.179 -7.846 1.00 57.12 311 ALA A N 1
ATOM 2311 C CA . ALA A 1 311 ? 51.512 38.304 -8.791 1.00 57.12 311 ALA A CA 1
ATOM 2312 C C . ALA A 1 311 ? 50.661 37.021 -8.854 1.00 57.12 311 ALA A C 1
ATOM 2314 O O . ALA A 1 311 ? 49.448 37.098 -8.699 1.00 57.12 311 ALA A O 1
ATOM 2315 N N . LYS A 1 312 ? 51.283 35.834 -8.962 1.00 58.41 312 LYS A N 1
ATOM 2316 C CA . LYS A 1 312 ? 50.558 34.546 -8.945 1.00 58.41 312 LYS A CA 1
ATOM 2317 C C . LYS A 1 312 ? 49.843 34.280 -7.613 1.00 58.41 312 LYS A C 1
ATOM 2319 O O . LYS A 1 312 ? 48.702 33.827 -7.614 1.00 58.41 312 LYS A O 1
ATOM 2324 N N . ALA A 1 313 ? 50.480 34.603 -6.484 1.00 58.59 313 ALA A N 1
ATOM 2325 C CA . ALA A 1 313 ? 49.861 34.484 -5.161 1.00 58.59 313 ALA A CA 1
ATOM 2326 C C . ALA A 1 313 ? 48.678 35.456 -4.973 1.00 58.59 313 ALA A C 1
ATOM 2328 O O . ALA A 1 313 ? 47.676 35.092 -4.359 1.00 58.59 313 ALA A O 1
ATOM 2329 N N . ALA A 1 314 ? 48.758 36.667 -5.539 1.00 61.88 314 ALA A N 1
ATOM 2330 C CA . ALA A 1 314 ? 47.660 37.632 -5.525 1.00 61.88 314 ALA A CA 1
ATOM 2331 C C . ALA A 1 314 ? 46.461 37.159 -6.368 1.00 61.88 314 ALA A C 1
ATOM 2333 O O . ALA A 1 314 ? 45.327 37.252 -5.902 1.00 61.88 314 ALA A O 1
ATOM 2334 N N . THR A 1 315 ? 46.695 36.581 -7.554 1.00 66.25 315 THR A N 1
ATOM 2335 C CA . THR A 1 315 ? 45.629 36.025 -8.409 1.00 66.25 315 THR A CA 1
ATOM 2336 C C . THR A 1 315 ? 44.955 34.808 -7.768 1.00 66.25 315 THR A C 1
ATOM 2338 O O . THR A 1 315 ? 43.730 34.742 -7.734 1.00 66.25 315 THR A O 1
ATOM 2341 N N . ALA A 1 316 ? 45.720 33.884 -7.175 1.00 68.81 316 ALA A N 1
ATOM 2342 C CA . ALA A 1 316 ? 45.162 32.729 -6.463 1.00 68.81 316 ALA A CA 1
ATOM 2343 C C . ALA A 1 316 ? 44.339 33.138 -5.222 1.00 68.81 316 ALA A C 1
ATOM 2345 O O . ALA A 1 316 ? 43.281 32.566 -4.954 1.00 68.81 316 ALA A O 1
ATOM 2346 N N . SER A 1 317 ? 44.789 34.164 -4.490 1.00 72.81 317 SER A N 1
ATOM 2347 C CA . SER A 1 317 ? 44.050 34.743 -3.359 1.00 72.81 317 SER A CA 1
ATOM 2348 C C . SER A 1 317 ? 42.741 35.416 -3.804 1.00 72.81 317 SER A C 1
ATOM 2350 O O . SER A 1 317 ? 41.701 35.235 -3.169 1.00 72.81 317 SER A O 1
ATOM 2352 N N . ALA A 1 318 ? 42.757 36.122 -4.941 1.00 78.38 318 ALA A N 1
ATOM 2353 C CA . ALA A 1 318 ? 41.571 36.750 -5.522 1.00 78.38 318 ALA A CA 1
ATOM 2354 C C . ALA A 1 318 ? 40.526 35.720 -5.989 1.00 78.38 318 ALA A C 1
ATOM 2356 O O . ALA A 1 318 ? 39.346 35.873 -5.679 1.00 78.38 318 ALA A O 1
ATOM 2357 N N . VAL A 1 319 ? 40.952 34.636 -6.652 1.00 81.31 319 VAL A N 1
ATOM 2358 C CA . VAL A 1 319 ? 40.058 33.534 -7.059 1.00 81.31 319 VAL A CA 1
ATOM 2359 C C . VAL A 1 319 ? 39.437 32.857 -5.836 1.00 81.31 319 VAL A C 1
ATOM 2361 O O . VAL A 1 319 ? 38.227 32.655 -5.796 1.00 81.31 319 VAL A O 1
ATOM 2364 N N . LYS A 1 320 ? 40.223 32.585 -4.785 1.00 83.56 320 LYS A N 1
ATOM 2365 C CA . LYS A 1 320 ? 39.712 31.990 -3.539 1.00 83.56 320 LYS A CA 1
ATOM 2366 C C . LYS A 1 320 ? 38.675 32.884 -2.844 1.00 83.56 320 LYS A C 1
ATOM 2368 O O . LYS A 1 320 ? 37.668 32.380 -2.351 1.00 83.56 320 LYS A O 1
ATOM 2373 N N . SER A 1 321 ? 38.901 34.199 -2.836 1.00 85.44 321 SER A N 1
ATOM 2374 C CA . SER A 1 321 ? 37.945 35.188 -2.320 1.00 85.44 321 SER A CA 1
ATOM 2375 C C . SER A 1 321 ? 36.646 35.214 -3.141 1.00 85.44 321 SER A C 1
ATOM 2377 O O . SER A 1 321 ? 35.548 35.199 -2.583 1.00 85.44 321 SER A O 1
ATOM 2379 N N . GLN A 1 322 ? 36.754 35.156 -4.471 1.00 86.56 322 GLN A N 1
ATOM 2380 C CA . GLN A 1 322 ? 35.599 35.150 -5.368 1.00 86.56 322 GLN A CA 1
ATOM 2381 C C . GLN A 1 322 ? 34.776 33.856 -5.260 1.00 86.56 322 GLN A C 1
ATOM 2383 O O . GLN A 1 322 ? 33.549 33.911 -5.193 1.00 86.56 322 GLN A O 1
ATOM 2388 N N . VAL A 1 323 ? 35.431 32.696 -5.144 1.00 87.75 323 VAL A N 1
ATOM 2389 C CA . VAL A 1 323 ? 34.763 31.408 -4.885 1.00 87.75 323 VAL A CA 1
ATOM 2390 C C . VAL A 1 323 ? 34.046 31.429 -3.532 1.00 87.75 323 VAL A C 1
ATOM 2392 O O . VAL A 1 323 ? 32.901 30.990 -3.442 1.00 87.75 323 VAL A O 1
ATOM 2395 N N . ALA A 1 324 ? 34.659 31.994 -2.485 1.00 88.56 324 ALA A N 1
ATOM 2396 C CA . ALA A 1 324 ? 34.006 32.147 -1.182 1.00 88.56 324 ALA A CA 1
ATOM 2397 C C . ALA A 1 324 ? 32.741 33.023 -1.266 1.00 88.56 324 ALA A C 1
ATOM 2399 O O . ALA A 1 324 ? 31.720 32.694 -0.659 1.00 88.56 324 ALA A O 1
ATOM 2400 N N . LYS A 1 325 ? 32.770 34.090 -2.076 1.00 92.06 325 LYS A N 1
ATOM 2401 C CA . LYS A 1 325 ? 31.602 34.939 -2.347 1.00 92.06 325 LYS A CA 1
ATOM 2402 C C . LYS A 1 325 ? 30.489 34.176 -3.072 1.00 92.06 325 LYS A C 1
ATOM 2404 O O . LYS A 1 325 ? 29.327 34.294 -2.684 1.00 92.06 325 LYS A O 1
ATOM 2409 N N . CYS A 1 326 ? 30.821 33.361 -4.074 1.00 89.94 326 CYS A N 1
ATOM 2410 C CA . CYS A 1 326 ? 29.838 32.515 -4.758 1.00 89.94 326 CYS A CA 1
ATOM 2411 C C . CYS A 1 326 ? 29.240 31.452 -3.826 1.00 89.94 326 CYS A C 1
ATOM 2413 O O . CYS A 1 326 ? 28.028 31.268 -3.832 1.00 89.94 326 CYS A O 1
ATOM 2415 N N . LYS A 1 327 ? 30.039 30.822 -2.954 1.00 91.12 327 LYS A N 1
ATOM 2416 C CA . LYS A 1 327 ? 29.531 29.877 -1.940 1.00 91.12 327 LYS A CA 1
ATOM 2417 C C . LYS A 1 327 ? 28.601 30.549 -0.923 1.00 91.12 327 LYS A C 1
ATOM 2419 O O . LYS A 1 327 ? 27.578 29.978 -0.554 1.00 91.12 327 LYS A O 1
ATOM 2424 N N . ALA A 1 328 ? 28.897 31.784 -0.514 1.00 91.38 328 ALA A N 1
ATOM 2425 C CA . ALA A 1 328 ? 27.989 32.569 0.325 1.00 91.38 328 ALA A CA 1
ATOM 2426 C C . ALA A 1 328 ? 26.670 32.894 -0.404 1.00 91.38 328 ALA A C 1
ATOM 2428 O O . ALA A 1 328 ? 25.597 32.781 0.188 1.00 91.38 328 ALA A O 1
ATOM 2429 N N . LYS A 1 329 ? 26.742 33.226 -1.702 1.00 92.81 329 LYS A N 1
ATOM 2430 C CA . LYS A 1 329 ? 25.565 33.440 -2.557 1.00 92.81 329 LYS A CA 1
ATOM 2431 C C . LYS A 1 329 ? 24.725 32.164 -2.704 1.00 92.81 329 LYS A C 1
ATOM 2433 O O . LYS A 1 329 ? 23.511 32.240 -2.558 1.00 92.81 329 LYS A O 1
ATOM 2438 N N . LEU A 1 330 ? 25.352 31.001 -2.909 1.00 92.81 330 LEU A N 1
ATOM 2439 C CA . LEU A 1 330 ? 24.664 29.702 -2.956 1.00 92.81 330 LEU A CA 1
ATOM 2440 C C . LEU A 1 330 ? 23.916 29.403 -1.659 1.00 92.81 330 LEU A C 1
ATOM 2442 O O . LEU A 1 330 ? 22.763 28.982 -1.703 1.00 92.81 330 LEU A O 1
ATOM 2446 N N . LYS A 1 331 ? 24.536 29.666 -0.504 1.00 92.12 331 LYS A N 1
ATOM 2447 C CA . LYS A 1 331 ? 23.890 29.479 0.800 1.00 92.12 331 LYS A CA 1
ATOM 2448 C C . LYS A 1 331 ? 22.650 30.365 0.955 1.00 92.12 331 LYS A C 1
ATOM 2450 O O . LYS A 1 331 ? 21.627 29.891 1.442 1.00 92.12 331 LYS A O 1
ATOM 2455 N N . ALA A 1 332 ? 22.727 31.624 0.520 1.00 92.00 332 ALA A N 1
ATOM 2456 C CA . ALA A 1 332 ? 21.594 32.547 0.551 1.00 92.00 332 ALA A CA 1
ATOM 2457 C C . ALA A 1 332 ? 20.458 32.093 -0.381 1.00 92.00 332 ALA A C 1
ATOM 2459 O O . ALA A 1 332 ? 19.328 31.945 0.076 1.00 92.00 332 ALA A O 1
ATOM 2460 N N . LEU A 1 333 ? 20.772 31.784 -1.645 1.00 92.69 333 LEU A N 1
ATOM 24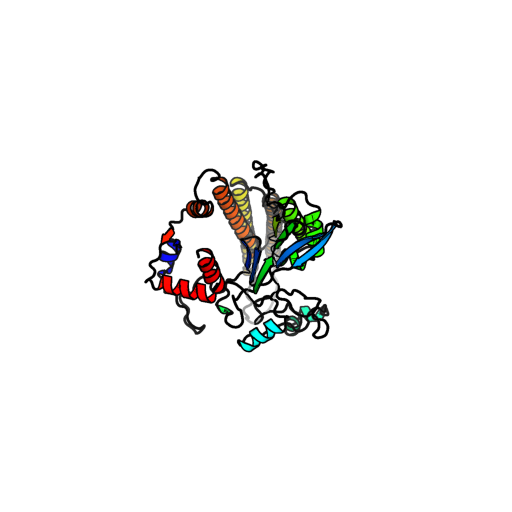61 C CA . LEU A 1 333 ? 19.798 31.300 -2.633 1.00 92.69 333 LEU A CA 1
ATOM 2462 C C . LEU A 1 333 ? 19.154 29.978 -2.208 1.00 92.69 333 LEU A C 1
ATOM 2464 O O . LEU A 1 333 ? 17.954 29.792 -2.368 1.00 92.69 333 LEU A O 1
ATOM 2468 N N . THR A 1 334 ? 19.931 29.070 -1.617 1.00 92.81 334 THR A N 1
ATOM 2469 C CA . THR A 1 334 ? 19.399 27.802 -1.107 1.00 92.81 334 THR A CA 1
ATOM 2470 C C . THR A 1 334 ? 18.434 28.032 0.058 1.00 92.81 334 THR A C 1
ATOM 2472 O O . THR A 1 334 ? 17.368 27.424 0.115 1.00 92.81 334 THR A O 1
ATOM 2475 N N . SER A 1 335 ? 18.774 28.938 0.980 1.00 91.31 335 SER A N 1
ATOM 2476 C CA . SER A 1 335 ? 17.877 29.306 2.081 1.00 91.31 335 SER A CA 1
ATOM 2477 C C . SER A 1 335 ? 16.582 29.939 1.568 1.00 91.31 335 SER A C 1
ATOM 2479 O O . SER A 1 335 ? 15.507 29.654 2.095 1.00 91.31 335 SER A O 1
ATOM 2481 N N . GLU A 1 336 ? 16.671 30.780 0.537 1.00 92.19 336 GLU A N 1
ATOM 2482 C CA . GLU A 1 336 ? 15.516 31.395 -0.118 1.00 92.19 336 GLU A CA 1
ATOM 2483 C C . GLU A 1 336 ? 14.634 30.340 -0.800 1.00 92.19 336 GLU A C 1
ATOM 2485 O O . GLU A 1 336 ? 13.423 30.322 -0.583 1.00 92.19 336 GLU A O 1
ATOM 2490 N N . PHE A 1 337 ? 15.243 29.403 -1.535 1.00 92.88 337 PHE A N 1
ATOM 2491 C CA . PHE A 1 337 ? 14.546 28.289 -2.175 1.00 92.88 337 PHE A CA 1
ATOM 2492 C C . PHE A 1 337 ? 13.750 27.462 -1.164 1.00 92.88 337 PHE A C 1
ATOM 2494 O O . PHE A 1 337 ? 12.561 27.232 -1.360 1.00 92.88 337 PHE A O 1
ATOM 2501 N N . TYR A 1 338 ? 14.371 27.060 -0.054 1.00 88.94 338 TYR A N 1
ATOM 2502 C CA . TYR A 1 338 ? 13.687 26.275 0.972 1.00 88.94 338 TYR A CA 1
ATOM 2503 C C . TYR A 1 338 ? 12.619 27.074 1.717 1.00 88.94 338 TYR A C 1
ATOM 2505 O O . TYR A 1 338 ? 11.584 26.527 2.073 1.00 88.94 338 TYR A O 1
ATOM 2513 N N . THR A 1 339 ? 12.798 28.379 1.899 1.00 86.88 339 THR A N 1
ATOM 2514 C CA . THR A 1 339 ? 11.735 29.215 2.480 1.00 86.88 339 THR A CA 1
ATOM 2515 C C . THR A 1 339 ? 10.510 29.281 1.562 1.00 86.88 339 THR A C 1
ATOM 2517 O O . THR A 1 339 ? 9.377 29.362 2.034 1.00 86.88 339 THR A O 1
ATOM 2520 N N . LEU A 1 340 ? 10.733 29.237 0.247 1.00 86.75 340 LEU A N 1
ATOM 2521 C CA . LEU A 1 340 ? 9.691 29.348 -0.763 1.00 86.75 340 LEU A CA 1
ATOM 2522 C C . LEU A 1 340 ? 9.007 28.012 -1.074 1.00 86.75 340 LEU A C 1
ATOM 2524 O O . LEU A 1 340 ? 7.798 27.980 -1.290 1.00 86.75 340 LEU A O 1
ATOM 2528 N N . ILE A 1 341 ? 9.764 26.922 -1.145 1.00 84.94 341 ILE A N 1
ATOM 2529 C CA . ILE A 1 341 ? 9.279 25.615 -1.584 1.00 84.94 341 ILE A CA 1
ATOM 2530 C C . ILE A 1 341 ? 9.149 24.690 -0.369 1.00 84.94 341 ILE A C 1
ATOM 2532 O O . ILE A 1 341 ? 10.146 24.455 0.325 1.00 84.94 341 ILE A O 1
ATOM 2536 N N . PRO A 1 342 ? 7.942 24.152 -0.095 1.00 79.50 342 PRO A N 1
ATOM 2537 C CA . PRO A 1 342 ? 7.732 23.199 0.980 1.00 79.50 342 PRO A CA 1
ATOM 2538 C C . PRO A 1 342 ? 8.703 22.027 0.886 1.00 79.50 342 PRO A C 1
ATOM 2540 O O . PRO A 1 342 ? 8.855 21.388 -0.151 1.00 79.50 342 PRO A O 1
ATOM 2543 N N . HIS A 1 343 ? 9.343 21.743 2.006 1.00 77.88 343 HIS A N 1
ATOM 2544 C CA . HIS A 1 343 ? 10.330 20.691 2.157 1.00 77.88 343 HIS A CA 1
ATOM 2545 C C . HIS A 1 343 ? 10.207 20.127 3.576 1.00 77.88 343 HIS A C 1
ATOM 2547 O O . HIS A 1 343 ? 9.650 20.773 4.466 1.00 77.88 343 HIS A O 1
ATOM 2553 N N . ASN A 1 344 ? 10.747 18.935 3.813 1.00 73.12 344 ASN A N 1
ATOM 2554 C CA . ASN A 1 344 ? 10.813 18.358 5.150 1.00 73.12 344 ASN A CA 1
ATOM 2555 C C . ASN A 1 344 ? 12.244 17.902 5.442 1.00 73.12 344 ASN A C 1
ATOM 2557 O O . ASN A 1 344 ? 12.718 16.938 4.849 1.00 73.12 344 ASN A O 1
ATOM 2561 N N . PHE A 1 345 ? 12.914 18.593 6.365 1.00 72.75 345 PHE A N 1
ATOM 2562 C CA . PHE A 1 345 ? 14.235 18.210 6.879 1.00 72.75 345 PHE A CA 1
ATOM 2563 C C . PHE A 1 345 ? 14.167 17.639 8.306 1.00 72.75 345 PHE A C 1
ATOM 2565 O O . PHE A 1 345 ? 15.198 17.365 8.922 1.00 72.75 345 PHE A O 1
AT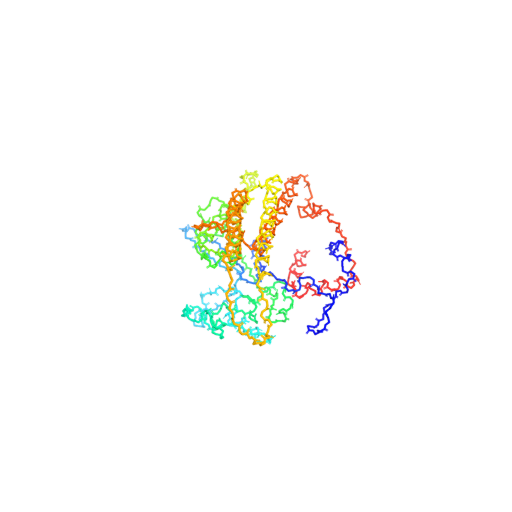OM 2572 N N . GLY A 1 346 ? 12.968 17.459 8.870 1.00 73.81 346 GLY A N 1
ATOM 2573 C CA . GLY A 1 346 ? 12.795 17.070 10.269 1.00 73.81 346 GLY A CA 1
ATOM 2574 C C . GLY A 1 346 ? 13.478 18.053 11.227 1.00 73.81 346 GLY A C 1
ATOM 2575 O O . GLY A 1 346 ? 13.271 19.259 11.140 1.00 73.81 346 GLY A O 1
ATOM 2576 N N . MET A 1 347 ? 14.306 17.532 12.136 1.00 70.00 347 MET A N 1
ATOM 2577 C CA . MET A 1 347 ? 15.088 18.325 13.102 1.00 70.00 347 MET A CA 1
ATOM 2578 C C . MET A 1 347 ? 16.472 18.740 12.568 1.00 70.00 347 MET A C 1
ATOM 2580 O O . MET A 1 347 ? 17.297 19.245 13.329 1.00 70.00 347 MET A O 1
ATOM 2584 N N . SER A 1 348 ? 16.761 18.483 11.289 1.00 73.12 348 SER A N 1
ATOM 2585 C CA . SER A 1 348 ? 18.049 18.809 10.674 1.00 73.12 348 SER A CA 1
ATOM 2586 C C . SER A 1 348 ? 18.024 20.169 9.974 1.00 73.12 348 SER A C 1
ATOM 2588 O O . SER A 1 348 ? 16.975 20.663 9.558 1.00 73.12 348 SER A O 1
ATOM 2590 N N . LEU A 1 349 ? 19.197 20.796 9.868 1.00 75.00 349 LEU A N 1
ATOM 2591 C CA . LEU A 1 349 ? 19.359 22.047 9.133 1.00 75.00 349 LEU A CA 1
ATOM 2592 C C . LEU A 1 349 ? 19.246 21.793 7.619 1.00 75.00 349 LEU A C 1
ATOM 2594 O O . LEU A 1 349 ? 19.785 20.792 7.142 1.00 75.00 349 LEU A O 1
ATOM 2598 N N . PRO A 1 350 ? 18.624 22.707 6.853 1.00 81.94 350 PRO A N 1
ATOM 2599 C CA . PRO A 1 350 ? 18.546 22.590 5.400 1.00 81.94 350 PRO A CA 1
ATOM 2600 C C . PRO A 1 350 ? 19.938 22.478 4.740 1.00 81.94 350 PRO A C 1
ATOM 2602 O O . PRO A 1 350 ? 20.787 23.344 4.986 1.00 81.94 350 PRO A O 1
ATOM 2605 N N . PRO A 1 351 ? 20.190 21.464 3.889 1.00 88.31 351 PRO A N 1
ATOM 2606 C CA . PRO A 1 351 ? 21.475 21.288 3.211 1.00 88.31 351 PRO A CA 1
ATOM 2607 C C . PRO A 1 351 ? 21.643 22.270 2.043 1.00 88.31 351 PRO A C 1
ATOM 2609 O O . PRO A 1 351 ? 20.711 22.476 1.267 1.00 88.31 351 PRO A O 1
ATOM 2612 N N . VAL A 1 352 ? 22.829 22.868 1.893 1.00 90.12 352 VAL A N 1
ATOM 2613 C CA . VAL A 1 352 ? 23.120 23.797 0.783 1.00 90.12 352 VAL A CA 1
ATOM 2614 C C . VAL A 1 352 ? 23.122 23.034 -0.543 1.00 90.12 352 VAL A C 1
ATOM 2616 O O . VAL A 1 352 ? 23.756 21.994 -0.613 1.00 90.12 352 VAL A O 1
ATOM 2619 N N . ILE A 1 353 ? 22.461 23.561 -1.581 1.00 91.19 353 ILE A N 1
ATOM 2620 C CA . ILE A 1 353 ? 22.478 22.974 -2.927 1.00 91.19 353 ILE A CA 1
ATOM 2621 C C . ILE A 1 353 ? 23.802 23.383 -3.570 1.00 91.19 353 ILE A C 1
ATOM 2623 O O . ILE A 1 353 ? 23.927 24.489 -4.107 1.00 91.19 353 ILE A O 1
ATOM 2627 N N . ASP A 1 354 ? 24.813 22.527 -3.448 1.00 89.50 354 ASP A N 1
ATOM 2628 C CA . ASP A 1 354 ? 26.179 22.818 -3.901 1.00 89.50 354 ASP A CA 1
ATOM 2629 C C . ASP A 1 354 ? 26.673 21.899 -5.027 1.00 89.50 354 ASP A C 1
ATOM 2631 O O . ASP A 1 354 ? 27.770 22.095 -5.556 1.00 89.50 354 ASP A O 1
ATOM 2635 N N . SER A 1 355 ? 25.834 20.956 -5.456 1.00 89.56 355 SER A N 1
ATOM 2636 C CA . SER A 1 355 ? 26.135 20.009 -6.524 1.00 89.56 355 SER A CA 1
ATOM 2637 C C . SER A 1 355 ? 25.085 20.024 -7.636 1.00 89.56 355 SER A C 1
ATOM 2639 O O . SER A 1 355 ? 23.898 20.286 -7.426 1.00 89.56 355 SER A O 1
ATOM 2641 N N . VAL A 1 356 ? 25.518 19.687 -8.854 1.00 88.19 356 VAL A N 1
ATOM 2642 C CA . VAL A 1 356 ? 24.625 19.565 -10.021 1.00 88.19 356 VAL A CA 1
ATOM 2643 C C . VAL A 1 356 ? 23.614 18.428 -9.830 1.00 88.19 356 VAL A C 1
ATOM 2645 O O . VAL A 1 356 ? 22.484 18.523 -10.300 1.00 88.19 356 VAL A O 1
ATOM 2648 N N . SER A 1 357 ? 23.993 17.361 -9.123 1.00 83.94 357 SER A N 1
ATOM 2649 C CA . SER A 1 357 ? 23.102 16.251 -8.769 1.00 83.94 357 SER A CA 1
ATOM 2650 C C . SER A 1 357 ? 21.962 16.688 -7.854 1.00 83.94 357 SER A C 1
ATOM 2652 O O . SER A 1 357 ? 20.811 16.360 -8.121 1.00 83.94 357 SER A O 1
ATOM 2654 N N . GLU A 1 358 ? 22.253 17.463 -6.809 1.00 85.56 358 GLU A N 1
ATOM 2655 C CA . GLU A 1 358 ? 21.211 17.974 -5.914 1.00 85.56 358 GLU A CA 1
ATOM 2656 C C . GLU A 1 358 ? 20.306 18.979 -6.619 1.00 85.56 358 GLU A C 1
ATOM 2658 O O . GLU A 1 358 ? 19.094 18.941 -6.425 1.00 85.56 358 GLU A O 1
ATOM 2663 N N . LEU A 1 359 ? 20.875 19.838 -7.471 1.00 88.94 359 LEU A N 1
ATOM 2664 C CA . LEU A 1 359 ? 20.105 20.770 -8.288 1.00 88.94 359 LEU A CA 1
ATOM 2665 C C . LEU A 1 359 ? 19.087 20.037 -9.175 1.00 88.94 359 LEU A C 1
ATOM 2667 O O . LEU A 1 359 ? 17.933 20.454 -9.228 1.00 88.94 359 LEU A O 1
ATOM 2671 N N . LYS A 1 360 ? 19.492 18.936 -9.826 1.00 86.50 360 LYS A N 1
ATOM 2672 C CA . LYS A 1 360 ? 18.588 18.091 -10.626 1.00 86.50 360 LYS A CA 1
ATOM 2673 C C . LYS A 1 360 ? 17.449 17.529 -9.782 1.00 86.50 360 LYS A C 1
ATOM 2675 O O . LYS A 1 360 ? 16.299 17.762 -10.114 1.00 86.50 360 LYS A O 1
ATOM 2680 N N . LEU A 1 361 ? 17.757 16.949 -8.621 1.00 84.50 361 LEU A N 1
ATOM 2681 C CA . LEU A 1 361 ? 16.725 16.454 -7.701 1.00 84.50 361 LEU A CA 1
ATOM 2682 C C . LEU A 1 361 ? 15.731 17.549 -7.273 1.00 84.50 361 LEU A C 1
ATOM 2684 O O . LEU A 1 361 ? 14.560 17.264 -7.034 1.00 84.50 361 LEU A O 1
ATOM 2688 N N . LYS A 1 362 ? 16.175 18.808 -7.142 1.00 88.12 362 LYS A N 1
ATOM 2689 C CA . LYS A 1 362 ? 15.275 19.931 -6.824 1.00 88.12 362 LYS A CA 1
ATOM 2690 C C . LYS A 1 362 ? 14.445 20.395 -8.022 1.00 88.12 362 LYS A C 1
ATOM 2692 O O . LYS A 1 362 ? 13.336 20.875 -7.805 1.00 88.12 362 LYS A O 1
ATOM 2697 N N . LEU A 1 363 ? 14.959 20.265 -9.243 1.00 87.81 363 LEU A N 1
ATOM 2698 C CA . LEU A 1 363 ? 14.193 20.517 -10.466 1.00 87.81 363 LEU A CA 1
ATOM 2699 C C . LEU A 1 363 ? 13.100 19.462 -10.643 1.00 87.81 363 LEU A C 1
ATOM 2701 O O . LEU A 1 363 ? 11.943 19.841 -10.804 1.00 87.81 363 LEU A O 1
ATOM 2705 N N . ASP A 1 364 ? 13.451 18.184 -10.490 1.00 82.25 364 ASP A N 1
ATOM 2706 C CA . ASP A 1 364 ? 12.508 17.062 -10.559 1.00 82.25 364 ASP A CA 1
ATOM 2707 C C . ASP A 1 364 ? 11.400 17.226 -9.503 1.00 82.25 364 ASP A C 1
ATOM 2709 O O . ASP A 1 364 ? 10.217 17.041 -9.776 1.00 82.25 364 ASP A O 1
ATOM 2713 N N . LEU A 1 365 ? 11.761 17.671 -8.291 1.00 82.44 365 LEU A N 1
ATOM 2714 C CA . LEU A 1 365 ? 10.789 17.998 -7.248 1.00 82.44 365 LEU A CA 1
ATOM 2715 C C . LEU A 1 365 ? 9.792 19.082 -7.695 1.00 82.44 365 LEU A C 1
ATOM 2717 O O . LEU A 1 365 ? 8.595 18.925 -7.466 1.00 82.44 365 LEU A O 1
ATOM 2721 N N . LEU A 1 366 ? 10.255 20.184 -8.300 1.00 84.12 366 LEU A N 1
ATOM 2722 C CA . LEU A 1 366 ? 9.359 21.249 -8.771 1.00 84.12 366 LEU A CA 1
ATOM 2723 C C . LEU A 1 366 ? 8.437 20.779 -9.900 1.00 84.12 366 LEU A C 1
ATOM 2725 O O . LEU A 1 366 ? 7.286 21.212 -9.941 1.00 84.12 366 LEU A O 1
ATOM 2729 N N . GLU A 1 367 ? 8.929 19.907 -10.779 1.00 83.00 367 GLU A N 1
ATOM 2730 C CA . GLU A 1 367 ? 8.151 19.314 -11.869 1.00 83.00 367 GLU A CA 1
ATOM 2731 C C . GLU A 1 367 ? 7.012 18.454 -11.314 1.00 83.00 367 GLU A C 1
ATOM 2733 O O . GLU A 1 367 ? 5.843 18.735 -11.575 1.00 83.00 367 GLU A O 1
ATOM 2738 N N . VAL A 1 368 ? 7.331 17.531 -10.402 1.00 80.81 368 VAL A N 1
ATOM 2739 C CA . VAL A 1 368 ? 6.325 16.717 -9.701 1.00 80.81 368 VAL A CA 1
ATOM 2740 C C . VAL A 1 368 ? 5.299 17.600 -8.982 1.00 80.81 368 VAL A C 1
ATOM 2742 O O . VAL A 1 368 ? 4.098 17.332 -9.009 1.00 80.81 368 VAL A O 1
ATOM 2745 N N . MET A 1 369 ? 5.742 18.683 -8.339 1.00 77.12 369 MET A N 1
ATOM 2746 C CA . MET A 1 369 ? 4.841 19.609 -7.645 1.00 77.12 369 MET A CA 1
ATOM 2747 C C . MET A 1 369 ? 3.912 20.368 -8.605 1.00 77.12 369 MET A C 1
ATOM 2749 O O . MET A 1 369 ? 2.762 20.632 -8.244 1.00 77.12 369 MET A O 1
ATOM 2753 N N . ALA A 1 370 ? 4.378 20.701 -9.810 1.00 80.50 370 ALA A N 1
ATOM 2754 C CA . ALA A 1 370 ? 3.564 21.328 -10.846 1.00 80.50 370 ALA A CA 1
ATOM 2755 C C . ALA A 1 370 ? 2.503 20.361 -11.400 1.00 80.50 370 ALA A C 1
ATOM 2757 O O . ALA A 1 370 ? 1.336 20.743 -11.535 1.00 80.50 370 ALA A O 1
ATOM 2758 N N . ASP A 1 371 ? 2.876 19.102 -11.634 1.00 77.75 371 ASP A N 1
ATOM 2759 C CA . ASP A 1 371 ? 1.969 18.059 -12.126 1.00 77.75 371 ASP A CA 1
ATOM 2760 C C . ASP A 1 371 ? 0.860 17.742 -11.119 1.00 77.75 371 ASP A C 1
ATOM 2762 O O . ASP A 1 371 ? -0.316 17.609 -11.478 1.00 77.75 371 ASP A O 1
ATOM 2766 N N . VAL A 1 372 ? 1.201 17.703 -9.827 1.00 75.25 372 VAL A N 1
ATOM 2767 C CA . VAL A 1 372 ? 0.218 17.538 -8.748 1.00 75.25 372 VAL A CA 1
ATOM 2768 C C . VAL A 1 372 ? -0.768 18.712 -8.717 1.00 75.25 372 VAL A C 1
ATOM 2770 O O . VAL A 1 372 ? -1.970 18.492 -8.555 1.00 75.25 372 VAL A O 1
ATOM 2773 N N . GLU A 1 373 ? -0.307 19.955 -8.909 1.00 73.38 373 GLU A N 1
ATOM 2774 C CA . GLU A 1 373 ? -1.189 21.133 -8.961 1.00 73.38 373 GLU A CA 1
ATOM 2775 C C . GLU A 1 373 ? -2.153 21.066 -10.155 1.00 73.38 373 GLU A C 1
ATOM 2777 O O . GLU A 1 373 ? -3.348 21.349 -10.010 1.00 73.38 373 GLU A O 1
ATOM 2782 N N . LEU A 1 374 ? -1.646 20.683 -11.331 1.00 72.44 374 LEU A N 1
ATOM 2783 C CA . LEU A 1 374 ? -2.452 20.515 -12.538 1.00 72.44 374 LEU A CA 1
ATOM 2784 C C . LEU A 1 374 ? -3.529 19.445 -12.328 1.00 72.44 374 LEU A C 1
ATOM 2786 O O . LEU A 1 374 ? -4.711 19.708 -12.557 1.00 72.44 374 LEU A O 1
ATOM 2790 N N . THR A 1 375 ? -3.133 18.289 -11.798 1.00 68.00 375 THR A N 1
ATOM 2791 C CA . THR A 1 375 ? -4.033 17.169 -11.498 1.00 68.00 375 THR A CA 1
ATOM 2792 C C . THR A 1 375 ? -5.137 17.593 -10.530 1.00 68.00 375 THR A C 1
ATOM 2794 O O . THR A 1 375 ? -6.318 17.320 -10.750 1.00 68.00 375 THR A O 1
ATOM 2797 N N . HIS A 1 376 ? -4.791 18.338 -9.478 1.00 70.69 376 HIS A N 1
ATOM 2798 C CA . HIS A 1 376 ? -5.768 18.801 -8.494 1.00 70.69 376 HIS A CA 1
ATOM 2799 C C . HIS A 1 376 ? -6.780 19.793 -9.093 1.00 70.69 376 HIS A C 1
ATOM 2801 O O . HIS A 1 376 ? -7.957 19.765 -8.734 1.00 70.69 376 HIS A O 1
ATOM 2807 N N . LYS A 1 377 ? -6.356 20.640 -10.040 1.00 70.00 377 LYS A N 1
ATOM 2808 C CA . LYS A 1 377 ? -7.254 21.543 -10.783 1.00 70.00 377 LYS A CA 1
ATOM 2809 C C . LYS A 1 377 ? -8.200 20.789 -11.713 1.00 70.00 377 LYS A C 1
ATOM 2811 O O . LYS A 1 377 ? -9.371 21.159 -11.812 1.00 70.00 377 LYS A O 1
ATOM 2816 N N . MET A 1 378 ? -7.716 19.729 -12.360 1.00 66.88 378 MET A N 1
ATOM 2817 C CA . MET A 1 378 ? -8.554 18.857 -13.189 1.00 66.88 378 MET A CA 1
ATOM 2818 C C . MET A 1 378 ? -9.640 18.179 -12.342 1.00 66.88 378 MET A C 1
ATOM 2820 O O . MET A 1 378 ? -10.803 18.173 -12.738 1.00 66.88 378 MET A O 1
ATOM 2824 N N . LEU A 1 379 ? -9.294 17.715 -11.134 1.00 65.69 379 LEU A N 1
ATOM 2825 C CA . LEU A 1 379 ? -10.237 17.097 -10.192 1.00 65.69 379 LEU A CA 1
ATOM 2826 C C . LEU A 1 379 ? -11.234 18.095 -9.569 1.00 65.69 379 LEU A C 1
ATOM 2828 O O . LEU A 1 379 ? -12.398 17.754 -9.368 1.00 65.69 379 LEU A O 1
ATOM 2832 N N . GLU A 1 380 ? -10.822 19.331 -9.259 1.00 64.88 380 GLU A N 1
ATOM 2833 C CA . GLU A 1 380 ? -11.714 20.353 -8.672 1.00 64.88 380 GLU A CA 1
ATOM 2834 C C . GLU A 1 380 ? -12.790 20.857 -9.656 1.00 64.88 380 GLU A C 1
ATOM 2836 O O . GLU A 1 380 ? -13.853 21.305 -9.223 1.00 64.88 380 GLU A O 1
ATOM 2841 N N . THR A 1 381 ? -12.550 20.758 -10.967 1.00 62.38 381 THR A N 1
ATOM 2842 C CA . THR A 1 381 ? -13.433 21.310 -12.013 1.00 62.38 381 THR A CA 1
ATOM 2843 C C . THR A 1 381 ? -14.753 20.534 -12.172 1.00 62.38 381 THR A C 1
ATOM 2845 O O . THR A 1 381 ? -15.687 21.045 -12.788 1.00 62.38 381 THR A O 1
ATOM 2848 N N . GLN A 1 382 ? -14.900 19.333 -11.597 1.00 56.53 382 GLN A N 1
ATOM 2849 C CA . GLN A 1 382 ? -16.074 18.486 -11.841 1.00 56.53 382 GLN A CA 1
ATOM 2850 C C . GLN A 1 382 ? -16.713 17.936 -10.560 1.00 56.53 382 GLN A C 1
ATOM 2852 O O . GLN A 1 382 ? -16.318 16.911 -10.014 1.00 56.53 382 GLN A O 1
ATOM 2857 N N . ARG A 1 383 ? -17.785 18.604 -10.115 1.00 53.56 383 ARG A N 1
ATOM 2858 C CA . ARG A 1 383 ? -18.762 18.072 -9.143 1.00 53.56 383 ARG A CA 1
ATOM 2859 C C . ARG A 1 383 ? -20.181 17.938 -9.721 1.00 53.56 383 ARG A C 1
ATOM 2861 O O . ARG A 1 383 ? -21.118 17.735 -8.958 1.00 53.56 383 ARG A O 1
ATOM 2868 N N . THR A 1 384 ? -20.372 18.091 -11.036 1.00 52.78 384 THR A N 1
ATOM 2869 C CA . THR A 1 384 ? -21.705 18.372 -11.611 1.00 52.78 384 THR A CA 1
ATOM 2870 C C . THR A 1 384 ? -21.998 17.646 -12.930 1.00 52.78 384 THR A C 1
ATOM 2872 O O . THR A 1 384 ? -22.325 18.292 -13.924 1.00 52.78 384 THR A O 1
ATOM 2875 N N . THR A 1 385 ? -21.905 16.316 -12.973 1.00 55.44 385 THR A N 1
ATOM 2876 C CA . THR A 1 385 ? -22.467 15.534 -14.094 1.00 55.44 385 THR A CA 1
ATOM 2877 C C . THR A 1 385 ? -23.095 14.234 -13.599 1.00 55.44 385 THR A C 1
ATOM 2879 O O . THR A 1 385 ? -22.455 13.523 -12.831 1.00 55.44 385 THR A O 1
ATOM 2882 N N . ASP A 1 386 ? -24.281 13.885 -14.110 1.00 58.81 386 ASP A N 1
ATOM 2883 C CA . ASP A 1 386 ? -25.012 12.623 -13.857 1.00 58.81 386 ASP A CA 1
ATOM 2884 C C . ASP A 1 386 ? -24.345 11.367 -14.479 1.00 58.81 386 ASP A C 1
ATOM 2886 O O . ASP A 1 386 ? -24.953 10.301 -14.573 1.00 58.81 386 ASP A O 1
ATOM 2890 N N . ALA A 1 387 ? -23.097 11.475 -14.946 1.00 63.56 387 ALA A N 1
ATOM 2891 C CA . ALA A 1 387 ? -22.342 10.377 -15.547 1.00 63.56 387 ALA A CA 1
ATOM 2892 C C . ALA A 1 387 ? -21.584 9.561 -14.484 1.00 63.56 387 ALA A C 1
ATOM 2894 O O . ALA A 1 387 ? -21.299 10.060 -13.395 1.00 63.56 387 ALA A O 1
ATOM 2895 N N . ASN A 1 388 ? -21.201 8.320 -14.819 1.00 66.50 388 ASN A N 1
ATOM 2896 C CA . ASN A 1 388 ? -20.317 7.521 -13.968 1.00 66.50 388 ASN A CA 1
ATOM 2897 C C . ASN A 1 388 ? -19.047 8.340 -13.637 1.00 66.50 388 ASN A C 1
ATOM 2899 O O . ASN A 1 388 ? -18.393 8.835 -14.562 1.00 66.50 388 ASN A O 1
ATOM 2903 N N . PRO A 1 389 ? -18.690 8.504 -12.349 1.00 65.31 389 PRO A N 1
ATOM 2904 C CA . PRO A 1 389 ? -17.559 9.333 -11.932 1.00 65.31 389 PRO A CA 1
ATOM 2905 C C . PRO A 1 389 ? -16.224 8.883 -12.537 1.00 65.31 389 PRO A C 1
ATOM 2907 O O . PRO A 1 389 ? -15.365 9.720 -12.798 1.00 65.31 389 PRO A O 1
ATOM 2910 N N . VAL A 1 390 ? -16.057 7.587 -12.823 1.00 64.12 390 VAL A N 1
ATOM 2911 C CA . VAL A 1 390 ? -14.856 7.063 -13.491 1.00 64.12 390 VAL A CA 1
ATOM 2912 C C . VAL A 1 390 ? -14.759 7.601 -14.918 1.00 64.12 390 VAL A C 1
ATOM 2914 O O . VAL A 1 390 ? -13.721 8.132 -15.307 1.00 64.12 390 VAL A O 1
ATOM 2917 N N . ASP A 1 391 ? -15.855 7.559 -15.675 1.00 67.69 391 ASP A N 1
ATOM 2918 C CA . ASP A 1 391 ? -15.887 8.076 -17.045 1.00 67.69 391 ASP A CA 1
ATOM 2919 C C . ASP A 1 391 ? -15.700 9.597 -17.080 1.00 67.69 391 ASP A C 1
ATOM 2921 O O . ASP A 1 391 ? -15.089 10.129 -18.005 1.00 67.69 391 ASP A O 1
ATOM 2925 N N . ALA A 1 392 ? -16.222 10.314 -16.080 1.00 68.75 392 ALA A N 1
ATOM 2926 C CA . ALA A 1 392 ? -15.993 11.750 -15.934 1.00 68.75 392 ALA A CA 1
ATOM 2927 C C . ALA A 1 392 ? -14.500 12.057 -15.722 1.00 68.75 392 ALA A C 1
ATOM 2929 O O . ALA A 1 392 ? -13.948 12.897 -16.433 1.00 68.75 392 ALA A O 1
ATOM 2930 N N . HIS A 1 393 ? -13.824 11.314 -14.836 1.00 66.19 393 HIS A N 1
ATOM 2931 C CA . HIS A 1 393 ? -12.383 11.452 -14.612 1.00 66.19 393 HIS A CA 1
ATOM 2932 C C . HIS A 1 393 ? -11.561 11.132 -15.866 1.00 66.19 393 HIS A C 1
ATOM 2934 O O . HIS A 1 393 ? -10.667 11.898 -16.212 1.00 66.19 393 HIS A O 1
ATOM 2940 N N . TYR A 1 394 ? -11.879 10.050 -16.584 1.00 67.62 394 TYR A N 1
ATOM 2941 C CA . TYR A 1 394 ? -11.168 9.712 -17.822 1.00 67.62 394 TYR A CA 1
ATOM 2942 C C . TYR A 1 394 ? -11.376 10.760 -18.917 1.00 67.62 394 TYR A C 1
ATOM 2944 O O . TYR A 1 394 ? -10.415 11.151 -19.575 1.00 67.62 394 TYR A O 1
ATOM 2952 N N . ARG A 1 395 ? -12.597 11.286 -19.083 1.00 70.19 395 ARG A N 1
ATOM 2953 C CA . ARG A 1 395 ? -12.842 12.399 -20.018 1.00 70.19 395 ARG A CA 1
ATOM 2954 C C . ARG A 1 395 ? -12.078 13.660 -19.624 1.00 70.19 395 ARG A C 1
ATOM 2956 O O . ARG A 1 395 ? -11.646 14.395 -20.507 1.00 70.19 395 ARG A O 1
ATOM 2963 N N . ALA A 1 396 ? -11.893 13.913 -18.327 1.00 68.00 396 ALA A N 1
ATOM 2964 C CA . ALA A 1 396 ? -11.126 15.061 -17.850 1.00 68.00 396 ALA A CA 1
ATOM 2965 C C . ALA A 1 396 ? -9.647 14.999 -18.263 1.00 68.00 396 ALA A C 1
ATOM 2967 O O . ALA A 1 396 ? -9.031 16.050 -18.412 1.00 68.00 396 ALA A O 1
ATOM 2968 N N . LEU A 1 397 ? -9.098 13.804 -18.518 1.00 69.56 397 LEU A N 1
ATOM 2969 C CA . LEU A 1 397 ? -7.746 13.639 -19.065 1.00 69.56 397 LEU A CA 1
ATOM 2970 C C . LEU A 1 397 ? -7.628 14.094 -20.530 1.00 69.56 397 LEU A C 1
ATOM 2972 O O . LEU A 1 397 ? -6.522 14.171 -21.049 1.00 69.56 397 LEU A O 1
ATOM 2976 N N . GLY A 1 398 ? -8.743 14.391 -21.211 1.00 69.56 398 GLY A N 1
ATOM 2977 C CA . GLY A 1 398 ? -8.743 14.746 -22.634 1.00 69.56 398 GLY A CA 1
ATOM 2978 C C . GLY A 1 398 ? -8.411 13.569 -23.557 1.00 69.56 398 GLY A C 1
ATOM 2979 O O . GLY A 1 398 ? -8.183 13.769 -24.747 1.00 69.56 398 GLY A O 1
ATOM 2980 N N . VAL A 1 399 ? -8.395 12.347 -23.018 1.00 68.62 399 VAL A N 1
ATOM 2981 C CA . VAL A 1 399 ? -8.059 11.127 -23.752 1.00 68.62 399 VAL A CA 1
ATOM 2982 C C . VAL A 1 399 ? -9.304 10.578 -24.444 1.00 68.62 399 VAL A C 1
ATOM 2984 O O . VAL A 1 399 ? -10.362 10.418 -23.831 1.00 68.62 399 VAL A O 1
ATOM 2987 N N . THR A 1 400 ? -9.176 10.256 -25.733 1.00 71.56 400 THR A N 1
ATOM 2988 C CA . THR A 1 400 ? -10.240 9.587 -26.492 1.00 71.56 400 THR A CA 1
ATOM 2989 C C . THR A 1 400 ? -10.100 8.078 -26.332 1.00 71.56 400 THR A C 1
ATOM 2991 O O . THR A 1 400 ? -9.150 7.479 -26.828 1.00 71.56 400 THR A O 1
ATOM 2994 N N . LEU A 1 401 ? -11.054 7.454 -25.641 1.00 70.25 401 LEU A N 1
ATOM 2995 C CA . LEU A 1 401 ? -11.111 6.002 -25.488 1.00 70.25 401 LEU A CA 1
ATOM 2996 C C . LEU A 1 401 ? -11.742 5.361 -26.729 1.00 70.25 401 LEU A C 1
ATOM 2998 O O . LEU A 1 401 ? -12.903 5.628 -27.044 1.00 70.25 401 LEU A O 1
ATOM 3002 N N . VAL A 1 402 ? -11.002 4.476 -27.399 1.00 76.19 402 VAL A N 1
ATOM 3003 C CA . VAL A 1 402 ? -11.477 3.745 -28.584 1.00 76.19 402 VAL A CA 1
ATOM 3004 C C . VAL A 1 402 ? -11.617 2.258 -28.239 1.00 76.19 402 VAL A C 1
ATOM 3006 O O . VAL A 1 402 ? -10.726 1.689 -27.599 1.00 76.19 402 VAL A O 1
ATOM 3009 N N . PRO A 1 403 ? -12.738 1.602 -28.593 1.00 76.12 403 PRO A N 1
ATOM 3010 C CA . PRO A 1 403 ? -12.872 0.166 -28.395 1.00 76.12 403 PRO A CA 1
ATOM 3011 C C . PRO A 1 403 ? -11.895 -0.583 -29.310 1.00 76.12 403 PRO A C 1
ATOM 3013 O O . PRO A 1 403 ? -11.857 -0.343 -30.514 1.00 76.12 403 PRO A O 1
ATOM 3016 N N . ILE A 1 404 ? -11.131 -1.513 -28.738 1.00 78.56 404 ILE A N 1
ATOM 3017 C CA . ILE A 1 404 ? -10.259 -2.407 -29.509 1.00 78.56 404 ILE A CA 1
ATOM 3018 C C . ILE A 1 404 ? -11.080 -3.562 -30.096 1.00 78.56 404 ILE A C 1
ATOM 3020 O O . ILE A 1 404 ? -11.884 -4.173 -29.387 1.00 78.56 404 ILE A O 1
ATOM 3024 N N . ASP A 1 405 ? -10.833 -3.884 -31.369 1.00 81.38 405 ASP A N 1
ATOM 3025 C CA . ASP A 1 405 ? -11.403 -5.054 -32.040 1.00 81.38 405 ASP A CA 1
ATOM 3026 C C . ASP A 1 405 ? -10.898 -6.366 -31.415 1.00 81.38 405 ASP A C 1
ATOM 3028 O O . ASP A 1 405 ? -9.695 -6.567 -31.238 1.00 81.38 405 ASP A O 1
ATOM 3032 N N . ALA A 1 406 ? -11.817 -7.285 -31.121 1.00 81.94 406 ALA A N 1
ATOM 3033 C CA . ALA A 1 406 ? -11.526 -8.561 -30.472 1.00 81.94 406 ALA A CA 1
ATOM 3034 C C . ALA A 1 406 ? -10.647 -9.494 -31.323 1.00 81.94 406 ALA A C 1
ATOM 3036 O O . ALA A 1 406 ? -9.976 -10.367 -30.778 1.00 81.94 406 ALA A O 1
ATOM 3037 N N . MET A 1 407 ? -10.636 -9.310 -32.646 1.00 83.62 407 MET A N 1
ATOM 3038 C CA . MET A 1 407 ? -9.813 -10.105 -33.567 1.00 83.62 407 MET A CA 1
ATOM 3039 C C . MET A 1 407 ? -8.406 -9.527 -33.771 1.00 83.62 407 MET A C 1
ATOM 3041 O O . MET A 1 407 ? -7.588 -10.127 -34.470 1.00 83.62 407 MET A O 1
ATOM 3045 N N . SER A 1 408 ? -8.107 -8.372 -33.170 1.00 80.38 408 SER A N 1
ATOM 3046 C CA . SER A 1 408 ? -6.799 -7.733 -33.300 1.00 80.38 408 SER A CA 1
ATOM 3047 C C . SER A 1 408 ? -5.713 -8.494 -32.520 1.00 80.38 408 SER A C 1
ATOM 3049 O O . SER A 1 408 ? -5.975 -9.039 -31.439 1.00 80.38 408 SER A O 1
ATOM 3051 N N . PRO A 1 409 ? -4.462 -8.518 -33.016 1.00 74.06 409 PRO A N 1
ATOM 3052 C CA . PRO A 1 409 ? -3.348 -9.089 -32.265 1.00 74.06 409 PRO A CA 1
ATOM 3053 C C . PRO A 1 409 ? -3.093 -8.332 -30.951 1.00 74.06 409 PRO A C 1
ATOM 3055 O O . PRO A 1 409 ? -2.616 -8.920 -29.983 1.00 74.06 409 PRO A O 1
ATOM 3058 N N . GLU A 1 410 ? -3.452 -7.050 -30.879 1.00 73.31 410 GLU A N 1
ATOM 3059 C CA . GLU A 1 410 ? -3.421 -6.232 -29.665 1.00 73.31 410 GLU A CA 1
ATOM 3060 C C . GLU A 1 410 ? -4.376 -6.785 -28.604 1.00 73.31 410 GLU A C 1
ATOM 3062 O O . GLU A 1 410 ? -3.969 -6.974 -27.458 1.00 73.31 410 GLU A O 1
ATOM 3067 N N . PHE A 1 411 ? -5.614 -7.117 -28.980 1.00 76.94 411 PHE A N 1
ATOM 3068 C CA . PHE A 1 411 ? -6.582 -7.720 -28.064 1.00 76.94 411 PHE A CA 1
ATOM 3069 C C . PHE A 1 411 ? -6.104 -9.075 -27.536 1.00 76.94 411 PHE A C 1
ATOM 3071 O O . PHE A 1 411 ? -6.157 -9.312 -26.329 1.00 76.94 411 PHE A O 1
ATOM 3078 N N . ALA A 1 412 ? -5.579 -9.936 -28.414 1.00 71.31 412 ALA A N 1
ATOM 3079 C CA . ALA A 1 412 ? -5.047 -11.241 -28.021 1.00 71.31 412 ALA A CA 1
ATOM 3080 C C . ALA A 1 412 ? -3.909 -11.113 -26.991 1.00 71.31 412 ALA A C 1
ATOM 3082 O O . ALA A 1 412 ? -3.878 -11.841 -25.999 1.00 71.31 412 ALA A O 1
ATOM 3083 N N . ARG A 1 413 ? -3.016 -10.135 -27.181 1.00 70.50 413 ARG A N 1
ATOM 3084 C CA . ARG A 1 413 ? -1.924 -9.827 -26.247 1.00 70.50 413 ARG A CA 1
ATOM 3085 C C . ARG A 1 413 ? -2.422 -9.306 -24.904 1.00 70.50 413 ARG A C 1
ATOM 3087 O O . ARG A 1 413 ? -1.915 -9.721 -23.865 1.00 70.50 413 ARG A O 1
ATOM 3094 N N . ILE A 1 414 ? -3.409 -8.410 -24.900 1.00 75.38 414 ILE A N 1
ATOM 3095 C CA . ILE A 1 414 ? -3.974 -7.921 -23.638 1.00 75.38 414 ILE A CA 1
ATOM 3096 C C . ILE A 1 414 ? -4.688 -9.060 -22.904 1.00 75.38 414 ILE A C 1
ATOM 3098 O O . ILE A 1 414 ? -4.571 -9.174 -21.687 1.00 75.38 414 ILE A O 1
ATOM 3102 N N . GLN A 1 415 ? -5.373 -9.943 -23.629 1.00 74.75 415 GLN A N 1
ATOM 3103 C CA . GLN A 1 415 ? -5.985 -11.131 -23.047 1.00 74.75 415 GLN A CA 1
ATOM 3104 C C . GLN A 1 415 ? -4.936 -12.064 -22.421 1.00 74.75 415 GLN A C 1
ATOM 3106 O O . GLN A 1 415 ? -5.139 -12.524 -21.300 1.00 74.75 415 GLN A O 1
ATOM 3111 N N . GLU A 1 416 ? -3.808 -12.307 -23.092 1.00 74.44 416 GLU A N 1
ATOM 3112 C CA . GLU A 1 416 ? -2.681 -13.065 -22.532 1.00 74.44 416 GLU A CA 1
ATOM 3113 C C . GLU A 1 416 ? -2.136 -12.399 -21.258 1.00 74.44 416 GLU A C 1
ATOM 3115 O O . GLU A 1 416 ? -2.031 -13.048 -20.215 1.00 74.44 416 GLU A O 1
ATOM 3120 N N . TYR A 1 417 ? -1.896 -11.084 -21.296 1.00 75.12 417 TYR A N 1
ATOM 3121 C CA . TYR A 1 417 ? -1.464 -10.318 -20.126 1.00 75.12 417 TYR A CA 1
ATOM 3122 C C . TYR A 1 417 ? -2.469 -10.423 -18.974 1.00 75.12 417 TYR A C 1
ATOM 3124 O O . TYR A 1 417 ? -2.069 -10.670 -17.839 1.00 75.12 417 TYR A O 1
ATOM 3132 N N . MET A 1 418 ? -3.775 -10.306 -19.232 1.00 74.69 418 MET A N 1
ATOM 3133 C CA . MET A 1 418 ? -4.817 -10.457 -18.209 1.00 74.69 418 MET A CA 1
ATOM 3134 C C . MET A 1 418 ? -4.852 -11.858 -17.599 1.00 74.69 418 MET A C 1
ATOM 3136 O O . MET A 1 418 ? -5.066 -11.991 -16.397 1.00 74.69 418 MET A O 1
ATOM 3140 N N . VAL A 1 419 ? -4.648 -12.907 -18.398 1.00 74.38 419 VAL A N 1
ATOM 3141 C CA . VAL A 1 419 ? -4.605 -14.289 -17.894 1.00 74.38 419 VAL A CA 1
ATOM 3142 C C . VAL A 1 419 ? -3.402 -14.489 -16.977 1.00 74.38 419 VAL A C 1
ATOM 3144 O O . VAL A 1 419 ? -3.521 -15.137 -15.942 1.00 74.38 419 VAL A O 1
ATOM 3147 N N . ILE A 1 420 ? -2.260 -13.893 -17.314 1.00 71.56 420 ILE A N 1
ATOM 3148 C CA . ILE A 1 420 ? -1.045 -13.978 -16.500 1.00 71.56 420 ILE A CA 1
ATOM 3149 C C . ILE A 1 420 ? -1.164 -13.122 -15.230 1.00 71.56 420 ILE A C 1
ATOM 3151 O O . ILE A 1 420 ? -0.721 -13.526 -14.153 1.00 71.56 420 ILE A O 1
ATOM 3155 N N . THR A 1 421 ? -1.730 -11.920 -15.336 1.00 72.00 421 THR A N 1
ATOM 3156 C CA . THR A 1 421 ? -1.728 -10.921 -14.257 1.00 72.00 421 THR A CA 1
ATOM 3157 C C . THR A 1 421 ? -2.931 -10.985 -13.340 1.00 72.00 421 THR A C 1
ATOM 3159 O O . THR A 1 421 ? -2.788 -10.611 -12.184 1.00 72.00 421 THR A O 1
ATOM 3162 N N . ALA A 1 422 ? -4.083 -11.444 -13.826 1.00 67.81 422 ALA A N 1
ATOM 3163 C CA . ALA A 1 422 ? -5.369 -11.306 -13.154 1.00 67.81 422 ALA A CA 1
ATOM 3164 C C . ALA A 1 422 ? -6.371 -12.450 -13.447 1.00 67.81 422 ALA A C 1
ATOM 3166 O O . ALA A 1 422 ? -7.562 -12.172 -13.641 1.00 67.81 422 ALA A O 1
ATOM 3167 N N . PRO A 1 423 ? -5.958 -13.735 -13.460 1.00 62.38 423 PRO A N 1
ATOM 3168 C CA . PRO A 1 423 ? -6.804 -14.831 -13.949 1.00 62.38 423 PRO A CA 1
ATOM 3169 C C . PRO A 1 423 ? -8.134 -14.957 -13.186 1.00 62.38 423 PRO A C 1
ATOM 3171 O O . PRO A 1 423 ? -9.181 -15.269 -13.763 1.00 62.38 423 PRO A O 1
ATOM 3174 N N . VAL A 1 424 ? -8.123 -14.659 -11.884 1.00 59.06 424 VAL A N 1
ATOM 3175 C CA . VAL A 1 424 ? -9.302 -14.802 -11.021 1.00 59.06 424 VAL A CA 1
ATOM 3176 C C . VAL A 1 424 ? -10.209 -13.570 -11.034 1.00 59.06 424 VAL A C 1
ATOM 3178 O O . VAL A 1 424 ? -11.422 -13.735 -10.951 1.00 59.06 424 VAL A O 1
ATOM 3181 N N . LEU A 1 425 ? -9.692 -12.352 -11.244 1.00 59.69 425 LEU A N 1
ATOM 3182 C CA . LEU A 1 425 ? -10.545 -11.160 -11.397 1.00 59.69 425 LEU A CA 1
ATOM 3183 C C . LEU A 1 425 ? -11.465 -11.277 -12.618 1.00 59.69 425 LEU A C 1
ATOM 3185 O O . LEU A 1 425 ? -12.648 -10.958 -12.525 1.00 59.69 425 LEU A O 1
ATOM 3189 N N . VAL A 1 426 ? -10.952 -11.809 -13.733 1.00 56.38 426 VAL A N 1
ATOM 3190 C CA . VAL A 1 426 ? -11.754 -12.075 -14.941 1.00 56.38 426 VAL A CA 1
ATOM 3191 C C . VAL A 1 426 ? -12.898 -13.048 -14.642 1.00 56.38 426 VAL A C 1
ATOM 3193 O O . VAL A 1 426 ? -14.006 -12.880 -15.148 1.00 56.38 426 VAL A O 1
ATOM 3196 N N . SER A 1 427 ? -12.649 -14.042 -13.789 1.00 57.12 427 SER A N 1
ATOM 3197 C CA . SER A 1 427 ? -13.640 -15.056 -13.415 1.00 57.12 427 SER A CA 1
ATOM 3198 C C . SER A 1 427 ? -14.662 -14.530 -12.402 1.00 57.12 427 SER A C 1
ATOM 3200 O O . SER A 1 427 ? -15.857 -14.775 -12.555 1.00 57.12 427 SER A O 1
ATOM 3202 N N . ILE A 1 428 ? -14.219 -13.754 -11.406 1.00 55.81 428 ILE A N 1
ATOM 3203 C CA . ILE A 1 428 ? -15.094 -13.141 -10.399 1.00 55.81 428 ILE A CA 1
ATOM 3204 C C . ILE A 1 428 ? -16.064 -12.171 -11.071 1.00 55.81 428 ILE A C 1
ATOM 3206 O O . ILE A 1 428 ? -17.267 -12.308 -10.865 1.00 55.81 428 ILE A O 1
ATOM 3210 N N . VAL A 1 429 ? -15.576 -11.254 -11.915 1.00 52.66 429 VAL A N 1
ATOM 3211 C CA . VAL A 1 429 ? -16.431 -10.280 -12.618 1.00 52.66 429 VAL A CA 1
ATOM 3212 C C . VAL A 1 429 ? -17.476 -10.997 -13.478 1.00 52.66 429 VAL A C 1
ATOM 3214 O O . VAL A 1 429 ? -18.658 -10.690 -13.376 1.00 52.66 429 VAL A O 1
ATOM 3217 N N . ARG A 1 430 ? -17.076 -12.031 -14.231 1.00 50.91 430 ARG A N 1
ATOM 3218 C CA . ARG A 1 430 ? -18.005 -12.825 -15.055 1.00 50.91 430 ARG A CA 1
ATOM 3219 C C . ARG A 1 430 ? -19.056 -13.588 -14.246 1.00 50.91 430 ARG A C 1
ATOM 3221 O O . ARG A 1 430 ? -20.152 -13.793 -14.747 1.00 50.91 430 ARG A O 1
ATOM 3228 N N . SER A 1 431 ? -18.737 -14.006 -13.020 1.00 48.22 431 SER A N 1
ATOM 3229 C CA . SER A 1 431 ? -19.685 -14.711 -12.143 1.00 48.22 431 SER A CA 1
ATOM 3230 C C . SER A 1 431 ? -20.688 -13.789 -11.446 1.00 48.22 431 SER A C 1
ATOM 3232 O O . SER A 1 431 ? -21.696 -14.260 -10.930 1.00 48.22 431 SER A O 1
ATOM 3234 N N . VAL A 1 432 ? -20.408 -12.482 -11.379 1.00 41.94 432 VAL A N 1
ATOM 3235 C CA . VAL A 1 432 ? -21.290 -11.512 -10.715 1.00 41.94 432 VAL A CA 1
ATOM 3236 C C . VAL A 1 432 ? -22.456 -11.104 -11.623 1.00 41.94 432 VAL A C 1
ATOM 3238 O O . VAL A 1 432 ? -23.532 -10.828 -11.090 1.00 41.94 432 VAL A O 1
ATOM 3241 N N . ASP A 1 433 ? -22.261 -11.147 -12.946 1.00 35.22 433 ASP A N 1
ATOM 3242 C CA . ASP A 1 433 ? -23.267 -10.837 -13.979 1.00 35.22 433 ASP A CA 1
ATOM 3243 C C . ASP A 1 433 ? -24.247 -11.992 -14.285 1.00 35.22 433 ASP A C 1
ATOM 3245 O O . ASP A 1 433 ? -25.198 -11.811 -15.048 1.00 35.22 433 ASP A O 1
ATOM 3249 N N . THR A 1 434 ? -24.048 -13.164 -13.674 1.00 32.69 434 THR A N 1
ATOM 3250 C CA . THR A 1 434 ? -24.993 -14.299 -13.658 1.00 32.69 434 THR A CA 1
ATOM 3251 C C . THR A 1 434 ? -25.633 -14.443 -12.286 1.00 32.69 434 THR A C 1
ATOM 3253 O O . THR A 1 434 ? -26.839 -14.765 -12.227 1.00 32.69 434 THR A O 1
#

Secondary structure (DSSP, 8-state):
-EEEHHHHHHTTS------SSS--S-PPTTSS-EE-EEEEEEETTEEEEEEESS-EEEEEEE-TTS-EEEEE-SS--EESSTT-TTSEE---S-TTSHHHHHHHHHTT--EE-S-TTSPPPTTTTSSTTHHHHHSPPEETTTBS-SB-EE-GGGTTTSB-PPEEEEEE--TTTEEEEEEE-HHHHTTS-HHHHHHHHHTSSSHHHHHHHHHHHHHHTT--S---EEEEESTT-SS--------------S-------HHHHHHHHHHHHHHHHHHHHHHHHHHHHHTTS-----------------SHHHHHHHHHHHHHHHHHHHHHHHHHHHHHHHHHS----TTSPPPP--SHHHHHHHHHHHHHHHHHHHHHHHHHT-S--SS-HHHHHHHHTT--EEEPPTTSHHHHHHHHHHHHH-HHHHHHHHHH--

Foldseek 3Di:
DWDFPVVVVVVVPPADPDDPDDDPDDHDPQLQPWDWDWDWDDDPQKIKTKTFFAWWKWWWWADPVRDIDTHIQQFDFDQPDPVCSPDGDGDTQFCPPPVLVVLLVVFPKHKWEQDPPDDDDPVQCPDPPSVRNHDQIAINVPHGGQEIFRNNVSPPSYAPHIDMGMDRHDLVITFKMKTKDVLLPVQDPSVRLSVQLVVDPDQQRSQLSSVVSSVVSVRPDDIGMGMGTPNPPDDDDDPPPCPPRPPNPPVLLPLAPPVLLVVLVVLLVVLVVLLVVLVVLVVVLVVPDDDDDDDDDDDDDDDDDPPPVVVNVVVVVVSVVVSVVSQVVQQVSQVVSCVSGPDDPDPDDRDGPNDPVVSVVSVVVSVVSVVVSVLVVLVVVDPDDPDDVVVSSVVSVVTDIDDDDCPDPVNVVVVVSCCRRPVVVVVVVVVVVD

Radius of gyration: 30.59 Å; chains: 1; bounding box: 108×71×60 Å